Protein AF-0000000075741951 (afdb_homodimer)

Radius of gyration: 24.62 Å; Cα contacts (8 Å, |Δi|>4): 778; chains: 2; bounding box: 52×76×50 Å

Organism: Mycobacterium marinum (strain ATCC BAA-535 / M) (NCBI:txid216594)

pLDDT: mean 93.24, std 12.95, range [33.22, 99.0]

Secondary structure (DSSP, 8-state):
-PPEEEEEE-TT-HHHHHHHHHHHHHHHHH--EEEEEE--HHHHTPPTTSPPGGGSS--HHHHHHHHHHHHHHH-HHHHHHHHHHHHIIIIIS---TTSHHHHHHHHHHTT--THHHHHHHH-THHHHHHHHHHHHHHHTT--SSSEEEETTEEEEEEEESS---HHHHHHHHHHHHHHHT-TTEEEEE-PPPHHHHHHHHHHTHHHHHH--S--EETTEE--HHHHTT-/-PPEEEEEE-TT-HHHHHHHHHHHHHHHHH--EEEEEE--HHHHTPPTTSPPGGGSS--HHHHHHHHHHHHHHH-HHHHHHHHHHHHHHHHTS---TTSHHHHHHHHHHTT--THHHHHHHH-THHHHHHHHHHHHHHHTT--SSSEEEETTEEEEEEEESS---HHHHHHHHHHHHHHHT-TTEEEEE-PPPHHHHHHHHHHTHHHHHH--S--EETTEE--HHHHTT-

Foldseek 3Di:
DAWEKEWEAFLLDLQQLQVLVLVVQVCVVRVHHYQYAYADPCQLLPDPPDDDCLVDLADQRLLLQLLLLVQCVVPSVRSVQSSNQSSCQQQPVLARCSPLVNVQVSCVVVPHHSCSSVVSSVDCVSVVRNVVRNVVCVVLVHRHDRWMDTPNDIDHDPGDFPHDHDPVSVVVVCVVVVVRVVRPDHDDDDDADLVNLLVVLVSRVSNVSNDPDFDADPRHGDPSCVSNVD/DAWEKEWEAFLLDLQQLLVLVLVVQVCVVRVHHYQYAYADPCQLQPDPPDDDCLVDLADQRLLLQLLLLVQCVVPSVRSVQSSNQSSCQQQPVLARCSPLVNVQVSCVVVPHHSCSSVVSSVDCVSVVRNVVRNVVCVVLVHRHDRWMDTPNDIDHDPGDFPHDHDPVSVVVVCVVVVVRVVRPDHDDDDDADLVNLLVVLVSRVSNVSNDPDFDADPRHGPPSCVSNVD

InterPro domains:
  IPR036249 Thioredoxin-like superfamily [SSF52833] (1-171)
  IPR053977 Thioredoxin-like reductase Rv2466c-like [PF22234] (12-190)

Nearest PDB structures (foldseek):
  3fz5-assembly2_D  TM=6.971E-01  e=3.719E-07  Cereibacter sphaeroides 2.4.1
  6ghb-assembly1_B  TM=6.482E-01  e=3.567E-06  Geobacillus kaustophilus HTA426
  6ghb-assembly2_D  TM=6.228E-01  e=3.011E-06  Geobacillus kaustophilus HTA426
  6gho-assembly1_B  TM=6.397E-01  e=4.732E-06  Geobacillus kaustophilus HTA426
  5vyo-assembly4_D  TM=6.928E-01  e=1.465E-05  Burkholderia pseudomallei K96243

Solvent-accessible surface area (backbone atoms only — not comparable to full-atom values): 23968 Å² total; per-residue (Å²): 132,76,56,54,34,38,40,27,32,33,78,74,38,62,42,23,45,30,36,50,56,24,51,52,50,38,27,74,75,70,60,43,45,75,42,82,41,39,34,53,66,66,60,77,65,54,57,88,91,57,81,55,57,85,76,42,96,74,29,57,49,56,46,55,47,19,38,35,50,53,40,32,72,79,35,59,67,48,26,52,52,49,52,50,51,43,30,41,32,22,43,65,69,24,35,48,43,62,37,70,70,45,38,32,50,52,32,47,75,74,73,36,65,50,65,49,53,58,53,21,74,70,36,68,64,32,56,52,54,43,49,52,39,29,44,53,40,47,74,43,50,42,90,67,59,27,26,32,39,37,88,94,30,56,32,38,35,61,36,35,47,84,57,49,57,72,72,53,22,49,42,51,48,47,23,54,54,39,47,50,75,36,86,49,51,38,34,39,33,35,44,59,39,74,68,48,36,38,49,50,25,59,62,42,40,26,34,63,64,28,52,92,68,86,53,64,55,95,86,34,73,54,56,54,48,57,34,45,70,96,133,75,56,54,34,40,38,26,31,33,78,74,37,62,43,22,46,31,37,51,57,23,51,51,50,37,27,74,73,70,58,44,46,76,42,83,40,40,34,54,64,65,61,77,64,53,55,87,93,56,80,56,56,85,76,43,98,74,28,54,50,55,47,56,46,18,36,35,52,52,41,34,73,82,35,59,66,48,26,52,52,48,50,49,52,43,29,43,32,21,42,65,67,23,34,50,44,63,37,69,70,46,39,32,52,52,32,48,75,73,74,36,65,49,64,49,54,59,53,20,73,69,36,67,64,30,56,52,54,42,51,53,39,30,43,53,41,46,74,43,50,40,88,67,59,26,26,32,39,37,88,93,31,57,32,37,34,60,36,37,47,83,55,49,57,71,73,53,21,49,41,51,49,48,24,55,54,41,48,52,74,35,87,50,51,36,34,40,32,35,45,60,41,72,68,49,34,37,50,49,26,60,62,43,41,26,34,62,65,29,51,91,70,86,53,64,54,94,87,34,72,55,57,52,51,58,34,45,70,99

Structure (mmCIF, N/CA/C/O backbone):
data_AF-0000000075741951-model_v1
#
loop_
_entity.id
_entity.type
_entity.pdbx_description
1 polymer 'Uncharacterized protein'
#
loop_
_atom_site.group_PDB
_atom_site.id
_atom_site.type_symbol
_atom_site.label_atom_id
_atom_site.label_alt_id
_atom_site.label_comp_id
_atom_site.label_asym_id
_atom_site.label_entity_id
_atom_site.label_seq_id
_atom_site.pdbx_PDB_ins_code
_atom_site.Cartn_x
_atom_site.Cartn_y
_atom_site.Cartn_z
_atom_site.occupancy
_atom_site.B_iso_or_equiv
_atom_site.auth_seq_id
_atom_site.auth_comp_id
_atom_site.auth_asym_id
_atom_site.auth_atom_id
_atom_site.pdbx_PDB_model_num
ATOM 1 N N . MET A 1 1 ? 26.422 -12.375 0.288 1 60.06 1 MET A N 1
ATOM 2 C CA . MET A 1 1 ? 25.484 -13.5 0.269 1 60.06 1 MET A CA 1
ATOM 3 C C . MET A 1 1 ? 24.344 -13.258 -0.709 1 60.06 1 MET A C 1
ATOM 5 O O . MET A 1 1 ? 23.953 -12.109 -0.927 1 60.06 1 MET A O 1
ATOM 9 N N . ASN A 1 2 ? 23.984 -14.203 -1.579 1 86.12 2 ASN A N 1
ATOM 10 C CA . ASN A 1 2 ? 22.984 -14.07 -2.629 1 86.12 2 ASN A CA 1
ATOM 11 C C . ASN A 1 2 ? 21.578 -13.922 -2.049 1 86.12 2 ASN A C 1
ATOM 13 O O . ASN A 1 2 ? 21.188 -14.68 -1.16 1 86.12 2 ASN A O 1
ATOM 17 N N . THR A 1 3 ? 20.938 -12.812 -2.354 1 95.12 3 THR A N 1
ATOM 18 C CA . THR A 1 3 ? 19.594 -12.539 -1.822 1 95.12 3 THR A CA 1
ATOM 19 C C . THR A 1 3 ? 18.609 -13.625 -2.248 1 95.12 3 THR A C 1
ATOM 21 O O . THR A 1 3 ? 18.609 -14.047 -3.408 1 95.12 3 THR A O 1
ATOM 24 N N . VAL A 1 4 ? 18 -14.227 -1.272 1 98.38 4 VAL A N 1
ATOM 25 C CA . VAL A 1 4 ? 16.953 -15.227 -1.523 1 98.38 4 VAL A CA 1
ATOM 26 C C . VAL A 1 4 ? 15.578 -14.609 -1.303 1 98.38 4 VAL A C 1
ATOM 28 O O . VAL A 1 4 ? 15.352 -13.93 -0.297 1 98.38 4 VAL A O 1
ATOM 31 N N . VAL A 1 5 ? 14.664 -14.852 -2.227 1 98.81 5 VAL A N 1
ATOM 32 C CA . VAL A 1 5 ? 13.289 -14.367 -2.139 1 98.81 5 VAL A CA 1
ATOM 33 C C . VAL A 1 5 ? 12.32 -15.547 -2.217 1 98.81 5 VAL A C 1
ATOM 35 O O . VAL A 1 5 ? 12.359 -16.328 -3.17 1 98.81 5 VAL A O 1
ATOM 38 N N . ASP A 1 6 ? 11.539 -15.727 -1.202 1 98.94 6 ASP A N 1
ATOM 39 C CA . ASP A 1 6 ? 10.359 -16.562 -1.343 1 98.94 6 ASP A CA 1
ATOM 40 C C . ASP A 1 6 ? 9.188 -15.781 -1.931 1 98.94 6 ASP A C 1
ATOM 42 O O . ASP A 1 6 ? 8.695 -14.836 -1.309 1 98.94 6 ASP A O 1
ATOM 46 N N . PHE A 1 7 ? 8.812 -16.141 -3.104 1 98.94 7 PHE A N 1
ATOM 47 C CA . PHE A 1 7 ? 7.773 -15.461 -3.859 1 98.94 7 PHE A CA 1
ATOM 48 C C . PHE A 1 7 ? 6.473 -16.25 -3.838 1 98.94 7 PHE A C 1
ATOM 50 O O . PHE A 1 7 ? 6.355 -17.281 -4.508 1 98.94 7 PHE A O 1
ATOM 57 N N . HIS A 1 8 ? 5.523 -15.805 -3.035 1 99 8 HIS A N 1
ATOM 58 C CA . HIS A 1 8 ? 4.219 -16.453 -3.004 1 99 8 HIS A CA 1
ATOM 59 C C . HIS A 1 8 ? 3.312 -15.922 -4.113 1 99 8 HIS A C 1
ATOM 61 O O . HIS A 1 8 ? 3.191 -14.711 -4.297 1 99 8 HIS A O 1
ATOM 67 N N . PHE A 1 9 ? 2.693 -16.828 -4.867 1 98.88 9 PHE A N 1
ATOM 68 C CA . PHE A 1 9 ? 1.825 -16.469 -5.984 1 98.88 9 PHE A CA 1
ATOM 69 C C . PHE A 1 9 ? 0.625 -17.391 -6.059 1 98.88 9 PHE A C 1
ATOM 71 O O . PHE A 1 9 ? 0.628 -18.469 -5.449 1 98.88 9 PHE A O 1
ATOM 78 N N . ASP A 1 10 ? -0.419 -16.969 -6.645 1 98.5 10 ASP A N 1
ATOM 79 C CA . ASP A 1 10 ? -1.49 -17.75 -7.246 1 98.5 10 ASP A CA 1
ATOM 80 C C . ASP A 1 10 ? -1.439 -17.672 -8.773 1 98.5 10 ASP A C 1
ATOM 82 O O . ASP A 1 10 ? -1.425 -16.578 -9.336 1 98.5 10 ASP A O 1
ATOM 86 N N . PRO A 1 11 ? -1.451 -18.797 -9.445 1 97.69 11 PRO A N 1
ATOM 87 C CA . PRO A 1 11 ? -1.335 -18.734 -10.906 1 97.69 11 PRO A CA 1
ATOM 88 C C . PRO A 1 11 ? -2.457 -17.922 -11.555 1 97.69 11 PRO A C 1
ATOM 90 O O . PRO A 1 11 ? -2.318 -17.484 -12.695 1 97.69 11 PRO A O 1
ATOM 93 N N . MET A 1 12 ? -3.516 -17.703 -10.773 1 95.31 12 MET A N 1
ATOM 94 C CA . MET A 1 12 ? -4.684 -17.031 -11.344 1 95.31 12 MET A CA 1
ATOM 95 C C . MET A 1 12 ? -4.582 -15.523 -11.188 1 95.31 12 MET A C 1
ATOM 97 O O . MET A 1 12 ? -5.379 -14.773 -11.758 1 95.31 12 MET A O 1
ATOM 101 N N . CYS A 1 13 ? -3.67 -15.062 -10.477 1 96.69 13 CYS A N 1
ATOM 102 C CA . CYS A 1 13 ? -3.592 -13.641 -10.18 1 96.69 13 CYS A CA 1
ATOM 103 C C . CYS A 1 13 ? -2.773 -12.906 -11.242 1 96.69 13 CYS A C 1
ATOM 105 O O . CYS A 1 13 ? -1.567 -13.125 -11.359 1 96.69 13 CYS A O 1
ATOM 107 N N . PRO A 1 14 ? -3.373 -12 -11.93 1 96.38 14 PRO A N 1
ATOM 108 C CA . PRO A 1 14 ? -2.646 -11.312 -13 1 96.38 14 PRO A CA 1
ATOM 109 C C . PRO A 1 14 ? -1.543 -10.398 -12.469 1 96.38 14 PRO A C 1
ATOM 111 O O . PRO A 1 14 ? -0.499 -10.25 -13.109 1 96.38 14 PRO A O 1
ATOM 114 N N . PHE A 1 15 ? -1.725 -9.828 -11.336 1 97.44 15 PHE A N 1
ATOM 115 C CA . PHE A 1 15 ? -0.719 -8.922 -10.789 1 97.44 15 PHE A CA 1
ATOM 116 C C . PHE A 1 15 ? 0.508 -9.695 -10.32 1 97.44 15 PHE A C 1
ATOM 118 O O . PHE A 1 15 ? 1.641 -9.25 -10.508 1 97.44 15 PHE A O 1
ATOM 125 N N . ALA A 1 16 ? 0.261 -10.852 -9.695 1 98.62 16 ALA A N 1
ATOM 126 C CA . ALA A 1 16 ? 1.398 -11.688 -9.32 1 98.62 16 ALA A CA 1
ATOM 127 C C . ALA A 1 16 ? 2.201 -12.109 -10.547 1 98.62 16 ALA A C 1
ATOM 129 O O . ALA A 1 16 ? 3.432 -12.18 -10.492 1 98.62 16 ALA A O 1
ATOM 130 N N . TYR A 1 17 ? 1.487 -12.391 -11.641 1 98.69 17 TYR A N 1
ATOM 131 C CA . TYR A 1 17 ? 2.191 -12.758 -12.859 1 98.69 17 TYR A CA 1
ATOM 132 C C . TYR A 1 17 ? 3.066 -11.609 -13.359 1 98.69 17 TYR A C 1
ATOM 134 O O . TYR A 1 17 ? 4.227 -11.82 -13.711 1 98.69 17 TYR A O 1
ATOM 142 N N . GLN A 1 18 ? 2.494 -10.375 -13.344 1 98.56 18 GLN A N 1
ATOM 143 C CA . GLN A 1 18 ? 3.279 -9.211 -13.75 1 98.56 18 GLN A CA 1
ATOM 144 C C . GLN A 1 18 ? 4.531 -9.07 -12.891 1 98.56 18 GLN A C 1
ATOM 146 O O . GLN A 1 18 ? 5.621 -8.82 -13.406 1 98.56 18 GLN A O 1
ATOM 151 N N . THR A 1 19 ? 4.406 -9.219 -11.609 1 98.94 19 THR A N 1
ATOM 152 C CA . THR A 1 19 ? 5.531 -9.117 -10.688 1 98.94 19 THR A CA 1
ATOM 153 C C . THR A 1 19 ? 6.543 -10.227 -10.945 1 98.94 19 THR A C 1
ATOM 155 O O . THR A 1 19 ? 7.75 -10.016 -10.812 1 98.94 19 THR A O 1
ATOM 158 N N . SER A 1 20 ? 6.066 -11.43 -11.289 1 98.94 20 SER A N 1
ATOM 159 C CA . SER A 1 20 ? 6.965 -12.539 -11.578 1 98.94 20 SER A CA 1
ATOM 160 C C . SER A 1 20 ? 7.832 -12.25 -12.797 1 98.94 20 SER A C 1
ATOM 162 O O . SER A 1 20 ? 9 -12.656 -12.852 1 98.94 20 SER A O 1
ATOM 164 N N . VAL A 1 21 ? 7.223 -11.555 -13.797 1 98.88 21 VAL A N 1
ATOM 165 C CA . VAL A 1 21 ? 7.988 -11.156 -14.969 1 98.88 21 VAL A CA 1
ATOM 166 C C . VAL A 1 21 ? 9.109 -10.211 -14.562 1 98.88 21 VAL A C 1
ATOM 168 O O . VAL A 1 21 ? 10.266 -10.391 -14.961 1 98.88 21 VAL A O 1
ATOM 171 N N . TRP A 1 22 ? 8.82 -9.258 -13.719 1 98.94 22 TRP A N 1
ATOM 172 C CA . TRP A 1 22 ? 9.797 -8.289 -13.219 1 98.94 22 TRP A CA 1
ATOM 173 C C . TRP A 1 22 ? 10.922 -9 -12.469 1 98.94 22 TRP A C 1
ATOM 175 O O . TRP A 1 22 ? 12.102 -8.758 -12.742 1 98.94 22 TRP A O 1
ATOM 185 N N . ILE A 1 23 ? 10.578 -9.914 -11.516 1 98.94 23 ILE A N 1
ATOM 186 C CA . ILE A 1 23 ? 11.609 -10.406 -10.609 1 98.94 23 ILE A CA 1
ATOM 187 C C . ILE A 1 23 ? 12.516 -11.391 -11.344 1 98.94 23 ILE A C 1
ATOM 189 O O . ILE A 1 23 ? 13.664 -11.602 -10.953 1 98.94 23 ILE A O 1
ATOM 193 N N . ARG A 1 24 ? 11.992 -12 -12.445 1 98.88 24 ARG A N 1
ATOM 194 C CA . ARG A 1 24 ? 12.844 -12.844 -13.281 1 98.88 24 ARG A CA 1
ATOM 195 C C . ARG A 1 24 ? 13.914 -12.016 -13.977 1 98.88 24 ARG A C 1
ATOM 197 O O . ARG A 1 24 ? 15.039 -12.492 -14.18 1 98.88 24 ARG A O 1
ATOM 204 N N . ASP A 1 25 ? 13.523 -10.781 -14.375 1 98.88 25 ASP A N 1
ATOM 205 C CA . ASP A 1 25 ? 14.531 -9.891 -14.938 1 98.88 25 ASP A CA 1
ATOM 206 C C . ASP A 1 25 ? 15.594 -9.531 -13.898 1 98.88 25 ASP A C 1
ATOM 208 O O . ASP A 1 25 ? 16.797 -9.547 -14.203 1 98.88 25 ASP A O 1
ATOM 212 N N . VAL A 1 26 ? 15.172 -9.289 -12.688 1 98.88 26 VAL A N 1
ATOM 213 C CA . VAL A 1 26 ? 16.094 -8.984 -11.602 1 98.88 26 VAL A CA 1
ATOM 214 C C . VAL A 1 26 ? 17.031 -10.164 -11.375 1 98.88 26 VAL A C 1
ATOM 216 O O . VAL A 1 26 ? 18.25 -9.984 -11.211 1 98.88 26 VAL A O 1
ATOM 219 N N . ARG A 1 27 ? 16.453 -11.383 -11.359 1 98.81 27 ARG A N 1
ATOM 220 C CA . ARG A 1 27 ? 17.266 -12.586 -11.188 1 98.81 27 ARG A CA 1
ATOM 221 C C . ARG A 1 27 ? 18.328 -12.68 -12.281 1 98.81 27 ARG A C 1
ATOM 223 O O . ARG A 1 27 ? 19.484 -13 -12 1 98.81 27 ARG A O 1
ATOM 230 N N . ALA A 1 28 ? 17.953 -12.406 -13.484 1 98.62 28 ALA A N 1
ATOM 231 C CA . ALA A 1 28 ? 18.891 -12.5 -14.617 1 98.62 28 ALA A CA 1
ATOM 232 C C . ALA A 1 28 ? 20.047 -11.516 -14.453 1 98.62 28 ALA A C 1
ATOM 234 O O . ALA A 1 28 ? 21.172 -11.805 -14.852 1 98.62 28 ALA A O 1
ATOM 235 N N . GLN A 1 29 ? 19.797 -10.367 -13.828 1 98.69 29 GLN A N 1
ATOM 236 C CA . GLN A 1 29 ? 20.781 -9.305 -13.734 1 98.69 29 GLN A CA 1
ATOM 237 C C . GLN A 1 29 ? 21.641 -9.453 -12.492 1 98.69 29 GLN A C 1
ATOM 239 O O . GLN A 1 29 ? 22.844 -9.172 -12.523 1 98.69 29 GLN A O 1
ATOM 244 N N . LEU A 1 30 ? 21.031 -9.906 -11.398 1 98.56 30 LEU A N 1
ATOM 245 C CA . LEU A 1 30 ? 21.734 -9.844 -10.125 1 98.56 30 LEU A CA 1
ATOM 246 C C . LEU A 1 30 ? 22.062 -11.242 -9.609 1 98.56 30 LEU A C 1
ATOM 248 O O . LEU A 1 30 ? 22.812 -11.391 -8.648 1 98.56 30 LEU A O 1
ATOM 252 N N . GLY A 1 31 ? 21.438 -12.227 -10.109 1 98.12 31 GLY A N 1
ATOM 253 C CA . GLY A 1 31 ? 21.672 -13.594 -9.688 1 98.12 31 GLY A CA 1
ATOM 254 C C . GLY A 1 31 ? 21.016 -13.938 -8.367 1 98.12 31 GLY A C 1
ATOM 255 O O . GLY A 1 31 ? 21.531 -14.75 -7.602 1 98.12 31 GLY A O 1
ATOM 256 N N . ILE A 1 32 ? 19.844 -13.289 -8.062 1 98.56 32 ILE A N 1
ATOM 257 C CA . ILE A 1 32 ? 19.141 -13.633 -6.828 1 98.56 32 ILE A CA 1
ATOM 258 C C . ILE A 1 32 ? 18.484 -15 -6.973 1 98.56 32 ILE A C 1
ATOM 260 O O . ILE A 1 32 ? 18.312 -15.5 -8.086 1 98.56 32 ILE A O 1
ATOM 264 N N . THR A 1 33 ? 18.203 -15.609 -5.848 1 98.56 33 THR A N 1
ATOM 265 C CA . THR A 1 33 ? 17.469 -16.859 -5.844 1 98.56 33 THR A CA 1
ATOM 266 C C . THR A 1 33 ? 15.984 -16.609 -5.578 1 98.56 33 THR A C 1
ATOM 268 O O . THR A 1 33 ? 15.625 -15.914 -4.633 1 98.56 33 THR A O 1
ATOM 271 N N . ILE A 1 34 ? 15.18 -17.156 -6.426 1 98.81 34 ILE A N 1
ATOM 272 C CA . ILE A 1 34 ? 13.734 -17.062 -6.242 1 98.81 34 ILE A CA 1
ATOM 273 C C . ILE A 1 34 ? 13.172 -18.438 -5.891 1 98.81 34 ILE A C 1
ATOM 275 O O . ILE A 1 34 ? 13.289 -19.375 -6.676 1 98.81 34 ILE A O 1
ATOM 279 N N . ASN A 1 35 ? 12.656 -18.547 -4.727 1 98.81 35 ASN A N 1
ATOM 280 C CA . ASN A 1 35 ? 11.836 -19.688 -4.363 1 98.81 35 ASN A CA 1
ATOM 281 C C . ASN A 1 35 ? 10.352 -19.422 -4.586 1 98.81 35 ASN A C 1
ATOM 283 O O . ASN A 1 35 ? 9.742 -18.625 -3.855 1 98.81 35 ASN A O 1
ATOM 287 N N . TRP A 1 36 ? 9.836 -20.109 -5.586 1 98.94 36 TRP A N 1
ATOM 288 C CA . TRP A 1 36 ? 8.406 -19.953 -5.848 1 98.94 36 TRP A CA 1
ATOM 289 C C . TRP A 1 36 ? 7.582 -20.672 -4.793 1 98.94 36 TRP A C 1
ATOM 291 O O . TRP A 1 36 ? 7.816 -21.859 -4.516 1 98.94 36 TRP A O 1
ATOM 301 N N . ARG A 1 37 ? 6.664 -19.969 -4.176 1 98.94 37 ARG A N 1
ATOM 302 C CA . ARG A 1 37 ? 5.77 -20.469 -3.137 1 98.94 37 ARG A CA 1
ATOM 303 C C . ARG A 1 37 ? 4.312 -20.203 -3.496 1 98.94 37 ARG A C 1
ATOM 305 O O . ARG A 1 37 ? 4.023 -19.422 -4.395 1 98.94 37 ARG A O 1
ATOM 312 N N . PHE A 1 38 ? 3.453 -20.906 -2.785 1 98.94 38 PHE A N 1
ATOM 313 C CA . PHE A 1 38 ? 2.059 -20.875 -3.209 1 98.94 38 PHE A CA 1
ATOM 314 C C . PHE A 1 38 ? 1.217 -20.047 -2.236 1 98.94 38 PHE A C 1
ATOM 316 O O . PHE A 1 38 ? 1.561 -19.938 -1.058 1 98.94 38 PHE A O 1
ATOM 323 N N . PHE A 1 39 ? 0.123 -19.5 -2.705 1 98.88 39 PHE A N 1
ATOM 324 C CA . PHE A 1 39 ? -0.978 -18.875 -1.974 1 98.88 39 PHE A CA 1
ATOM 325 C C . PHE A 1 39 ? -2.273 -18.969 -2.771 1 98.88 39 PHE A C 1
ATOM 327 O O . PHE A 1 39 ? -2.283 -18.703 -3.977 1 98.88 39 PHE A O 1
ATOM 334 N N . SER A 1 40 ? -3.277 -19.297 -2.111 1 98.06 40 SER A N 1
ATOM 335 C CA . SER A 1 40 ? -4.527 -19.531 -2.828 1 98.06 40 SER A CA 1
ATOM 336 C C . SER A 1 40 ? -5.508 -18.375 -2.617 1 98.06 40 SER A C 1
ATOM 338 O O . SER A 1 40 ? -6.031 -18.188 -1.517 1 98.06 40 SER A O 1
ATOM 340 N N . LEU A 1 41 ? -5.84 -17.703 -3.709 1 95.69 41 LEU A N 1
ATOM 341 C CA . LEU A 1 41 ? -6.859 -16.656 -3.666 1 95.69 41 LEU A CA 1
ATOM 342 C C . LEU A 1 41 ? -8.242 -17.266 -3.449 1 95.69 41 LEU A C 1
ATOM 344 O O . LEU A 1 41 ? -9.094 -16.656 -2.797 1 95.69 41 LEU A O 1
ATOM 348 N N . GLU A 1 42 ? -8.422 -18.422 -3.998 1 93 42 GLU A N 1
ATOM 349 C CA . GLU A 1 42 ? -9.695 -19.109 -3.791 1 93 42 GLU A CA 1
ATOM 350 C C . GLU A 1 42 ? -9.938 -19.375 -2.309 1 93 42 GLU A C 1
ATOM 352 O O . GLU A 1 42 ? -11.047 -19.156 -1.81 1 93 42 GLU A O 1
ATOM 357 N N . GLU A 1 43 ? -8.938 -19.891 -1.674 1 95.31 43 GLU A N 1
ATOM 358 C CA . GLU A 1 43 ? -9.094 -20.25 -0.27 1 95.31 43 GLU A CA 1
ATOM 359 C C . GLU A 1 43 ? -9.242 -19.016 0.614 1 95.31 43 GLU A C 1
ATOM 361 O O . GLU A 1 43 ? -10.094 -18.984 1.506 1 95.31 43 GLU A O 1
ATOM 366 N N . ILE A 1 44 ? -8.438 -17.953 0.372 1 95.25 44 ILE A N 1
ATOM 367 C CA . ILE A 1 44 ? -8.438 -16.781 1.254 1 95.25 44 ILE A CA 1
ATOM 368 C C . ILE A 1 44 ? -9.781 -16.062 1.141 1 95.25 44 ILE A C 1
ATOM 370 O O . ILE A 1 44 ? -10.227 -15.414 2.092 1 95.25 44 ILE A O 1
ATOM 374 N N . ASN A 1 45 ? -10.422 -16.219 -0.03 1 91.19 45 ASN A N 1
ATOM 375 C CA . ASN A 1 45 ? -11.68 -15.523 -0.281 1 91.19 45 ASN A CA 1
ATOM 376 C C . ASN A 1 45 ? -12.875 -16.453 -0.134 1 91.19 45 ASN A C 1
ATOM 378 O O . ASN A 1 45 ? -13.992 -16.109 -0.535 1 91.19 45 ASN A O 1
ATOM 382 N N . ARG A 1 46 ? -12.672 -17.578 0.381 1 90.69 46 ARG A N 1
ATOM 383 C CA . ARG A 1 46 ? -13.719 -18.594 0.469 1 90.69 46 ARG A CA 1
ATOM 384 C C . ARG A 1 46 ? -14.844 -18.141 1.398 1 90.69 46 ARG A C 1
ATOM 386 O O . ARG A 1 46 ? -14.586 -17.719 2.527 1 90.69 46 ARG A O 1
ATOM 393 N N . ALA A 1 47 ? -16.016 -18.219 0.894 1 88.69 47 ALA A N 1
ATOM 394 C CA . ALA A 1 47 ? -17.172 -17.891 1.723 1 88.69 47 ALA A CA 1
ATOM 395 C C . ALA A 1 47 ? -17.469 -19.016 2.717 1 88.69 47 ALA A C 1
ATOM 397 O O . ALA A 1 47 ? -17.156 -20.172 2.453 1 88.69 47 ALA A O 1
ATOM 398 N N . GLU A 1 48 ? -18.109 -18.656 3.77 1 89.81 48 GLU A N 1
ATOM 399 C CA . GLU A 1 48 ? -18.516 -19.656 4.762 1 89.81 48 GLU A CA 1
ATOM 400 C C . GLU A 1 48 ? -19.469 -20.672 4.16 1 89.81 48 GLU A C 1
ATOM 402 O O . GLU A 1 48 ? -20.375 -20.328 3.416 1 89.81 48 GLU A O 1
ATOM 407 N N . GLY A 1 49 ? -19.219 -21.891 4.469 1 92.69 49 GLY A N 1
ATOM 408 C CA . GLY A 1 49 ? -20.109 -22.953 4.02 1 92.69 49 GLY A CA 1
ATOM 409 C C . GLY A 1 49 ? -19.719 -23.516 2.672 1 92.69 49 GLY A C 1
ATOM 410 O O . GLY A 1 49 ? -20.219 -24.578 2.271 1 92.69 49 GLY A O 1
ATOM 411 N N . LYS A 1 50 ? -18.812 -22.859 1.947 1 92.88 50 LYS A N 1
ATOM 412 C CA . LYS A 1 50 ? -18.375 -23.359 0.646 1 92.88 50 LYS A CA 1
ATOM 413 C C . LYS A 1 50 ? -17.234 -24.359 0.795 1 92.88 50 LYS A C 1
ATOM 415 O O . LYS A 1 50 ? -16.5 -24.312 1.789 1 92.88 50 LYS A O 1
ATOM 420 N N . LYS A 1 51 ? -17.047 -25.172 -0.151 1 95.12 51 LYS A N 1
ATOM 421 C CA . LYS A 1 51 ? -15.984 -26.172 -0.15 1 95.12 51 LYS A CA 1
ATOM 422 C C . LYS A 1 51 ? -14.617 -25.516 -0.281 1 95.12 51 LYS A C 1
ATOM 424 O O . LYS A 1 51 ? -14.461 -24.531 -1.011 1 95.12 51 LYS A O 1
ATOM 429 N N . HIS A 1 52 ? -13.711 -26.109 0.427 1 97.12 52 HIS A N 1
ATOM 430 C CA . HIS A 1 52 ? -12.32 -25.734 0.208 1 97.12 52 HIS A CA 1
ATOM 431 C C . HIS A 1 52 ? -11.828 -26.219 -1.154 1 97.12 52 HIS A C 1
ATOM 433 O O . HIS A 1 52 ? -12.359 -27.172 -1.707 1 97.12 52 HIS A O 1
ATOM 439 N N . PRO A 1 53 ? -10.805 -25.578 -1.684 1 96.5 53 PRO A N 1
ATOM 440 C CA . PRO A 1 53 ? -10.336 -26 -3.004 1 96.5 53 PRO A CA 1
ATOM 441 C C . PRO A 1 53 ? -9.797 -27.438 -3.006 1 96.5 53 PRO A C 1
ATOM 443 O O . PRO A 1 53 ? -9.898 -28.125 -4.016 1 96.5 53 PRO A O 1
ATOM 446 N N . TRP A 1 54 ? -9.297 -27.922 -1.896 1 96.94 54 TRP A N 1
ATOM 447 C CA . TRP A 1 54 ? -8.711 -29.266 -1.841 1 96.94 54 TRP A CA 1
ATOM 448 C C . TRP A 1 54 ? -9.805 -30.328 -1.728 1 96.94 54 TRP A C 1
ATOM 450 O O . TRP A 1 54 ? -9.516 -31.516 -1.78 1 96.94 54 TRP A O 1
ATOM 460 N N . GLU A 1 55 ? -10.977 -29.891 -1.587 1 96.44 55 GLU A N 1
ATOM 461 C CA . GLU A 1 55 ? -12.086 -30.828 -1.484 1 96.44 55 GLU A CA 1
ATOM 462 C C . GLU A 1 55 ? -12.703 -31.125 -2.854 1 96.44 55 GLU A C 1
ATOM 464 O O . GLU A 1 55 ? -13.617 -31.938 -2.975 1 96.44 55 GLU A O 1
ATOM 469 N N . ARG A 1 56 ? -12.203 -30.5 -3.873 1 94.75 56 ARG A N 1
ATOM 470 C CA . ARG A 1 56 ? -12.695 -30.656 -5.234 1 94.75 56 ARG A CA 1
ATOM 471 C C . ARG A 1 56 ? -11.758 -31.516 -6.066 1 94.75 56 ARG A C 1
ATOM 473 O O . ARG A 1 56 ? -10.547 -31.531 -5.828 1 94.75 56 ARG A O 1
ATOM 480 N N . ASP A 1 57 ? -12.367 -32.219 -7.051 1 93.81 57 ASP A N 1
ATOM 481 C CA . ASP A 1 57 ? -11.555 -33.031 -7.938 1 93.81 57 ASP A CA 1
ATOM 482 C C . ASP A 1 57 ? -10.586 -32.188 -8.75 1 93.81 57 ASP A C 1
ATOM 484 O O . ASP A 1 57 ? -9.453 -32.594 -9.016 1 93.81 57 ASP A O 1
ATOM 488 N N . TRP A 1 58 ? -11.102 -31.047 -9.172 1 95.06 58 TRP A N 1
ATOM 489 C CA . TRP A 1 58 ? -10.312 -30.078 -9.906 1 95.06 58 TRP A CA 1
ATOM 490 C C . TRP A 1 58 ? -10.672 -28.656 -9.484 1 95.06 58 TRP A C 1
ATOM 492 O O . TRP A 1 58 ? -11.852 -28.297 -9.445 1 95.06 58 TRP A O 1
ATOM 502 N N . SER A 1 59 ? -9.719 -27.953 -9.047 1 93.75 59 SER A N 1
ATOM 503 C CA . SER A 1 59 ? -9.82 -26.531 -8.711 1 93.75 59 SER A CA 1
ATOM 504 C C . SER A 1 59 ? -8.867 -25.688 -9.562 1 93.75 59 SER A C 1
ATOM 506 O O . SER A 1 59 ? -7.68 -26.016 -9.664 1 93.75 59 SER A O 1
ATOM 508 N N . TYR A 1 60 ? -9.297 -24.625 -10.156 1 92.69 60 TYR A N 1
ATOM 509 C CA . TYR A 1 60 ? -8.57 -23.875 -11.172 1 92.69 60 TYR A CA 1
ATOM 510 C C . TYR A 1 60 ? -7.168 -23.516 -10.695 1 92.69 60 TYR A C 1
ATOM 512 O O . TYR A 1 60 ? -6.18 -24.031 -11.227 1 92.69 60 TYR A O 1
ATOM 520 N N . GLY A 1 61 ? -7.07 -22.797 -9.688 1 96.56 61 GLY A N 1
ATOM 521 C CA . GLY A 1 61 ? -5.766 -22.391 -9.18 1 96.56 61 GLY A CA 1
ATOM 522 C C . GLY A 1 61 ? -5.086 -23.469 -8.352 1 96.56 61 GLY A C 1
ATOM 523 O O . GLY A 1 61 ? -3.9 -23.75 -8.539 1 96.56 61 GLY A O 1
ATOM 524 N N . TRP A 1 62 ? -5.836 -24.156 -7.523 1 98.31 62 TRP A N 1
ATOM 525 C CA . TRP A 1 62 ? -5.293 -25.125 -6.57 1 98.31 62 TRP A CA 1
ATOM 526 C C . TRP A 1 62 ? -4.66 -26.312 -7.289 1 98.31 62 TRP A C 1
ATOM 528 O O . TRP A 1 62 ? -3.553 -26.734 -6.953 1 98.31 62 TRP A O 1
ATOM 538 N N . SER A 1 63 ? -5.34 -26.828 -8.305 1 98.56 63 SER A N 1
ATOM 539 C CA . SER A 1 63 ? -4.828 -27.984 -9.023 1 98.56 63 SER A CA 1
ATOM 540 C C . SER A 1 63 ? -3.555 -27.641 -9.789 1 98.56 63 SER A C 1
ATOM 542 O O . SER A 1 63 ? -2.631 -28.453 -9.859 1 98.56 63 SER A O 1
ATOM 544 N N . LEU A 1 64 ? -3.529 -26.422 -10.383 1 98.81 64 LEU A N 1
ATOM 545 C CA . LEU A 1 64 ? -2.305 -25.969 -11.039 1 98.81 64 LEU A CA 1
ATOM 546 C C . LEU A 1 64 ? -1.153 -25.891 -10.039 1 98.81 64 LEU A C 1
ATOM 548 O O . LEU A 1 64 ? -0.014 -26.219 -10.367 1 98.81 64 LEU A O 1
ATOM 552 N N . MET A 1 65 ? -1.468 -25.484 -8.789 1 98.94 65 MET A N 1
ATOM 553 C CA . MET A 1 65 ? -0.448 -25.406 -7.746 1 98.94 65 MET A CA 1
ATOM 554 C C . MET A 1 65 ? 0.009 -26.797 -7.32 1 98.94 65 MET A C 1
ATOM 556 O O . MET A 1 65 ? 1.188 -27 -7.027 1 98.94 65 MET A O 1
ATOM 560 N N . ARG A 1 66 ? -0.922 -27.734 -7.316 1 98.94 66 ARG A N 1
ATOM 561 C CA . ARG A 1 66 ? -0.541 -29.109 -6.977 1 98.94 66 ARG A CA 1
ATOM 562 C C . ARG A 1 66 ? 0.447 -29.672 -7.996 1 98.94 66 ARG A C 1
ATOM 564 O O . ARG A 1 66 ? 1.398 -30.359 -7.625 1 98.94 66 ARG A O 1
ATOM 571 N N . ILE A 1 67 ? 0.229 -29.359 -9.25 1 98.94 67 ILE A N 1
ATOM 572 C CA . ILE A 1 67 ? 1.172 -29.75 -10.289 1 98.94 67 ILE A CA 1
ATOM 573 C C . ILE A 1 67 ? 2.535 -29.109 -10.023 1 98.94 67 ILE A C 1
ATOM 575 O O . ILE A 1 67 ? 3.562 -29.797 -10.062 1 98.94 67 ILE A O 1
ATOM 579 N N . GLY A 1 68 ? 2.557 -27.844 -9.703 1 98.88 68 GLY A N 1
ATOM 580 C CA . GLY A 1 68 ? 3.785 -27.141 -9.375 1 98.88 68 GLY A CA 1
ATOM 581 C C . GLY A 1 68 ? 4.504 -27.734 -8.172 1 98.88 68 GLY A C 1
ATOM 582 O O . GLY A 1 68 ? 5.734 -27.828 -8.172 1 98.88 68 GLY A O 1
ATOM 583 N N . ALA A 1 69 ? 3.725 -28.078 -7.148 1 98.88 69 ALA A N 1
ATOM 584 C CA . ALA A 1 69 ? 4.293 -28.672 -5.941 1 98.88 69 ALA A CA 1
ATOM 585 C C . ALA A 1 69 ? 5.062 -29.953 -6.266 1 98.88 69 ALA A C 1
ATOM 587 O O . ALA A 1 69 ? 6.164 -30.172 -5.758 1 98.88 69 ALA A O 1
ATOM 588 N N . LEU A 1 70 ? 4.461 -30.75 -7.129 1 98.81 70 LEU A N 1
ATOM 589 C CA . LEU A 1 70 ? 5.141 -31.984 -7.508 1 98.81 70 LEU A CA 1
ATOM 590 C C . LEU A 1 70 ? 6.395 -31.688 -8.328 1 98.81 70 LEU A C 1
ATOM 592 O O . LEU A 1 70 ? 7.449 -32.281 -8.086 1 98.81 70 LEU A O 1
ATOM 596 N N . LEU A 1 71 ? 6.332 -30.766 -9.25 1 98.75 71 LEU A N 1
ATOM 597 C CA . LEU A 1 71 ? 7.434 -30.438 -10.148 1 98.75 71 LEU A CA 1
ATOM 598 C C . LEU A 1 71 ? 8.648 -29.938 -9.367 1 98.75 71 LEU A C 1
ATOM 600 O O . LEU A 1 71 ? 9.781 -30.344 -9.648 1 98.75 71 LEU A O 1
ATOM 604 N N . ARG A 1 72 ? 8.453 -29.125 -8.352 1 98.44 72 ARG A N 1
ATOM 605 C CA . ARG A 1 72 ? 9.578 -28.469 -7.691 1 98.44 72 ARG A CA 1
ATOM 606 C C . ARG A 1 72 ? 10.336 -29.453 -6.801 1 98.44 72 ARG A C 1
ATOM 608 O O . ARG A 1 72 ? 11.438 -29.156 -6.34 1 98.44 72 ARG A O 1
ATOM 615 N N . ARG A 1 73 ? 9.672 -30.641 -6.469 1 97.88 73 ARG A N 1
ATOM 616 C CA . ARG A 1 73 ? 10.352 -31.641 -5.66 1 97.88 73 ARG A CA 1
ATOM 617 C C . ARG A 1 73 ? 11.617 -32.125 -6.344 1 97.88 73 ARG A C 1
ATOM 619 O O . ARG A 1 73 ? 12.586 -32.5 -5.68 1 97.88 73 ARG A O 1
ATOM 626 N N . SER A 1 74 ? 11.555 -32.156 -7.633 1 96.44 74 SER A N 1
ATOM 627 C CA . SER A 1 74 ? 12.734 -32.531 -8.391 1 96.44 74 SER A CA 1
ATOM 628 C C . SER A 1 74 ? 13.672 -31.359 -8.625 1 96.44 74 SER A C 1
ATOM 630 O O . SER A 1 74 ? 14.891 -31.5 -8.5 1 96.44 74 SER A O 1
ATOM 632 N N . ASP A 1 75 ? 13.109 -30.25 -8.984 1 97.62 75 ASP A N 1
ATOM 633 C CA . ASP A 1 75 ? 13.883 -29.062 -9.328 1 97.62 75 ASP A CA 1
ATOM 634 C C . ASP A 1 75 ? 13.016 -27.812 -9.312 1 97.62 75 ASP A C 1
ATOM 636 O O . ASP A 1 75 ? 12.031 -27.719 -10.047 1 97.62 75 ASP A O 1
ATOM 640 N N . MET A 1 76 ? 13.445 -26.797 -8.57 1 98.44 76 MET A N 1
ATOM 641 C CA . MET A 1 76 ? 12.711 -25.531 -8.492 1 98.44 76 MET A CA 1
ATOM 642 C C . MET A 1 76 ? 12.555 -24.906 -9.875 1 98.44 76 MET A C 1
ATOM 644 O O . MET A 1 76 ? 11.57 -24.219 -10.148 1 98.44 76 MET A O 1
ATOM 648 N N . SER A 1 77 ? 13.484 -25.156 -10.773 1 98.38 77 SER A N 1
ATOM 649 C CA . SER A 1 77 ? 13.445 -24.578 -12.109 1 98.38 77 SER A CA 1
ATOM 650 C C . SER A 1 77 ? 12.25 -25.094 -12.898 1 98.38 77 SER A C 1
ATOM 652 O O . SER A 1 77 ? 11.75 -24.422 -13.805 1 98.38 77 SER A O 1
ATOM 654 N N . LEU A 1 78 ? 11.734 -26.281 -12.531 1 98.69 78 LEU A N 1
ATOM 655 C CA . LEU A 1 78 ? 10.562 -26.828 -13.203 1 98.69 78 LEU A CA 1
ATOM 656 C C . LEU A 1 78 ? 9.305 -26.062 -12.789 1 98.69 78 LEU A C 1
ATOM 658 O O . LEU A 1 78 ? 8.43 -25.812 -13.625 1 98.69 78 LEU A O 1
ATOM 662 N N . LEU A 1 79 ? 9.227 -25.703 -11.508 1 98.88 79 LEU A N 1
ATOM 663 C CA . LEU A 1 79 ? 8.109 -24.875 -11.102 1 98.88 79 LEU A CA 1
ATOM 664 C C . LEU A 1 79 ? 8.203 -23.484 -11.727 1 98.88 79 LEU A C 1
ATOM 666 O O . LEU A 1 79 ? 7.188 -22.891 -12.094 1 98.88 79 LEU A O 1
ATOM 670 N N . ASP A 1 80 ? 9.422 -23 -11.812 1 98.88 80 ASP A N 1
ATOM 671 C CA . ASP A 1 80 ? 9.641 -21.719 -12.484 1 98.88 80 ASP A CA 1
ATOM 672 C C . ASP A 1 80 ? 9.102 -21.75 -13.914 1 98.88 80 ASP A C 1
ATOM 674 O O . ASP A 1 80 ? 8.32 -20.875 -14.305 1 98.88 80 ASP A O 1
ATOM 678 N N . GLN A 1 81 ? 9.453 -22.766 -14.672 1 98.88 81 GLN A N 1
ATOM 679 C CA . GLN A 1 81 ? 9.008 -22.938 -16.047 1 98.88 81 GLN A CA 1
ATOM 680 C C . GLN A 1 81 ? 7.504 -23.156 -16.125 1 98.88 81 GLN A C 1
ATOM 682 O O . GLN A 1 81 ? 6.836 -22.641 -17.031 1 98.88 81 GLN A O 1
ATOM 687 N N . TRP A 1 82 ? 7.02 -23.938 -15.18 1 98.88 82 TRP A N 1
ATOM 688 C CA . TRP A 1 82 ? 5.59 -24.219 -15.125 1 98.88 82 TRP A CA 1
ATOM 689 C C . TRP A 1 82 ? 4.789 -22.938 -14.891 1 98.88 82 TRP A C 1
ATOM 691 O O . TRP A 1 82 ? 3.842 -22.656 -15.625 1 98.88 82 TRP A O 1
ATOM 701 N N . TYR A 1 83 ? 5.207 -22.125 -13.906 1 98.94 83 TYR A N 1
ATOM 702 C CA . TYR A 1 83 ? 4.523 -20.875 -13.609 1 98.94 83 TYR A CA 1
ATOM 703 C C . TYR A 1 83 ? 4.582 -19.922 -14.797 1 98.94 83 TYR A C 1
ATOM 705 O O . TYR A 1 83 ? 3.594 -19.266 -15.125 1 98.94 83 TYR A O 1
ATOM 713 N N . GLU A 1 84 ? 5.723 -19.875 -15.414 1 98.81 84 GLU A N 1
ATOM 714 C CA . GLU A 1 84 ? 5.855 -19.031 -16.609 1 98.81 84 GLU A CA 1
ATOM 715 C C . GLU A 1 84 ? 4.887 -19.469 -17.703 1 98.81 84 GLU A C 1
ATOM 717 O O . GLU A 1 84 ? 4.238 -18.625 -18.328 1 98.81 84 GLU A O 1
ATOM 722 N N . ALA A 1 85 ? 4.766 -20.75 -17.938 1 98.81 85 ALA A N 1
ATOM 723 C CA . ALA A 1 85 ? 3.936 -21.297 -19 1 98.81 85 ALA A CA 1
ATOM 724 C C . ALA A 1 85 ? 2.455 -21.031 -18.734 1 98.81 85 ALA A C 1
ATOM 726 O O . ALA A 1 85 ? 1.733 -20.547 -19.609 1 98.81 85 ALA A O 1
ATOM 727 N N . ILE A 1 86 ? 2.01 -21.344 -17.5 1 98.69 86 ILE A N 1
ATOM 728 C CA . ILE A 1 86 ? 0.588 -21.188 -17.219 1 98.69 86 ILE A CA 1
ATOM 729 C C . ILE A 1 86 ? 0.238 -19.703 -17.109 1 98.69 86 ILE A C 1
ATOM 731 O O . ILE A 1 86 ? -0.846 -19.281 -17.516 1 98.69 86 ILE A O 1
ATOM 735 N N . GLY A 1 87 ? 1.166 -18.906 -16.594 1 98.62 87 GLY A N 1
ATOM 736 C CA . GLY A 1 87 ? 0.935 -17.469 -16.547 1 98.62 87 GLY A CA 1
ATOM 737 C C . GLY A 1 87 ? 0.838 -16.828 -17.922 1 98.62 87 GLY A C 1
ATOM 738 O O . GLY A 1 87 ? -0.048 -16.016 -18.172 1 98.62 87 GLY A O 1
ATOM 739 N N . HIS A 1 88 ? 1.787 -17.266 -18.766 1 98.62 88 HIS A N 1
ATOM 740 C CA . HIS A 1 88 ? 1.762 -16.75 -20.125 1 98.62 88 HIS A CA 1
ATOM 741 C C . HIS A 1 88 ? 0.46 -17.125 -20.828 1 98.62 88 HIS A C 1
ATOM 743 O O . HIS A 1 88 ? -0.133 -16.297 -21.516 1 98.62 88 HIS A O 1
ATOM 749 N N . GLU A 1 89 ? 0.006 -18.328 -20.688 1 98.56 89 GLU A N 1
ATOM 750 C CA . GLU A 1 89 ? -1.233 -18.812 -21.297 1 98.56 89 GLU A CA 1
ATOM 751 C C . GLU A 1 89 ? -2.426 -17.969 -20.844 1 98.56 89 GLU A C 1
ATOM 753 O O . GLU A 1 89 ? -3.201 -17.484 -21.688 1 98.56 89 GLU A O 1
ATOM 758 N N . LEU A 1 90 ? -2.521 -17.688 -19.562 1 97.81 90 LEU A N 1
ATOM 759 C CA . LEU A 1 90 ? -3.695 -17.016 -19.016 1 97.81 90 LEU A CA 1
ATOM 760 C C . LEU A 1 90 ? -3.578 -15.5 -19.188 1 97.81 90 LEU A C 1
ATOM 762 O O . LEU A 1 90 ? -4.5 -14.852 -19.688 1 97.81 90 LEU A O 1
ATOM 766 N N . HIS A 1 91 ? -2.455 -14.953 -18.875 1 97.5 91 HIS A N 1
ATOM 767 C CA . HIS A 1 91 ? -2.359 -13.516 -18.672 1 97.5 91 HIS A CA 1
ATOM 768 C C . HIS A 1 91 ? -1.854 -12.805 -19.922 1 97.5 91 HIS A C 1
ATOM 770 O O . HIS A 1 91 ? -1.956 -11.578 -20.031 1 97.5 91 HIS A O 1
ATOM 776 N N . VAL A 1 92 ? -1.316 -13.57 -20.859 1 97.88 92 VAL A N 1
ATOM 777 C CA . VAL A 1 92 ? -0.81 -12.945 -22.062 1 97.88 92 VAL A CA 1
ATOM 778 C C . VAL A 1 92 ? -1.653 -13.383 -23.266 1 97.88 92 VAL A C 1
ATOM 780 O O . VAL A 1 92 ? -2.066 -12.547 -24.078 1 97.88 92 VAL A O 1
ATOM 783 N N . LEU A 1 93 ? -2.059 -14.625 -23.297 1 97.62 93 LEU A N 1
ATOM 784 C CA . LEU A 1 93 ? -2.732 -15.156 -24.484 1 97.62 93 LEU A CA 1
ATOM 785 C C . LEU A 1 93 ? -4.238 -15.227 -24.266 1 97.62 93 LEU A C 1
ATOM 787 O O . LEU A 1 93 ? -5.004 -15.383 -25.219 1 97.62 93 LEU A O 1
ATOM 791 N N . GLY A 1 94 ? -4.66 -15.141 -23.047 1 96.56 94 GLY A N 1
ATOM 792 C CA . GLY A 1 94 ? -6.078 -15.258 -22.734 1 96.56 94 GLY A CA 1
ATOM 793 C C . GLY A 1 94 ? -6.598 -16.688 -22.828 1 96.56 94 GLY A C 1
ATOM 794 O O . GLY A 1 94 ? -7.781 -16.891 -23.094 1 96.56 94 GLY A O 1
ATOM 795 N N . GLY A 1 95 ? -5.68 -17.594 -22.734 1 97.06 95 GLY A N 1
ATOM 796 C CA . GLY A 1 95 ? -6.059 -19 -22.734 1 97.06 95 GLY A CA 1
ATOM 797 C C . GLY A 1 95 ? -6.52 -19.5 -21.391 1 97.06 95 GLY A C 1
ATOM 798 O O . GLY A 1 95 ? -6.762 -18.703 -20.469 1 97.06 95 GLY A O 1
ATOM 799 N N . LYS A 1 96 ? -6.676 -20.875 -21.312 1 96.88 96 LYS A N 1
ATOM 800 C CA . LYS A 1 96 ? -7.289 -21.438 -20.125 1 96.88 96 LYS A CA 1
ATOM 801 C C . LYS A 1 96 ? -6.43 -22.562 -19.547 1 96.88 96 LYS A C 1
ATOM 803 O O . LYS A 1 96 ? -6.816 -23.734 -19.578 1 96.88 96 LYS A O 1
ATOM 808 N N . PRO A 1 97 ? -5.375 -22.125 -18.875 1 97.62 97 PRO A N 1
ATOM 809 C CA . PRO A 1 97 ? -4.52 -23.156 -18.281 1 97.62 97 PRO A CA 1
ATOM 810 C C . PRO A 1 97 ? -5.234 -23.984 -17.219 1 97.62 97 PRO A C 1
ATOM 812 O O . PRO A 1 97 ? -4.781 -25.078 -16.875 1 97.62 97 PRO A O 1
ATOM 815 N N . HIS A 1 98 ? -6.363 -23.469 -16.703 1 95.69 98 HIS A N 1
ATOM 816 C CA . HIS A 1 98 ? -7.145 -24.172 -15.688 1 95.69 98 HIS A CA 1
ATOM 817 C C . HIS A 1 98 ? -8.039 -25.234 -16.312 1 95.69 98 HIS A C 1
ATOM 819 O O . HIS A 1 98 ? -8.805 -25.891 -15.609 1 95.69 98 HIS A O 1
ATOM 825 N N . ASP A 1 99 ? -7.988 -25.375 -17.594 1 96.5 99 ASP A N 1
ATOM 826 C CA . ASP A 1 99 ? -8.492 -26.578 -18.25 1 96.5 99 ASP A CA 1
ATOM 827 C C . ASP A 1 99 ? -7.477 -27.703 -18.203 1 96.5 99 ASP A C 1
ATOM 829 O O . ASP A 1 99 ? -6.336 -27.547 -18.641 1 96.5 99 ASP A O 1
ATOM 833 N N . PRO A 1 100 ? -7.914 -28.875 -17.719 1 97.5 100 PRO A N 1
ATOM 834 C CA . PRO A 1 100 ? -6.949 -29.969 -17.562 1 97.5 100 PRO A CA 1
ATOM 835 C C . PRO A 1 100 ? -6.246 -30.328 -18.859 1 97.5 100 PRO A C 1
ATOM 837 O O . PRO A 1 100 ? -5.062 -30.688 -18.844 1 97.5 100 PRO A O 1
ATOM 840 N N . ALA A 1 101 ? -6.957 -30.266 -19.938 1 97.94 101 ALA A N 1
ATOM 841 C CA . ALA A 1 101 ? -6.352 -30.594 -21.234 1 97.94 101 ALA A CA 1
ATOM 842 C C . ALA A 1 101 ? -5.281 -29.562 -21.609 1 97.94 101 ALA A C 1
ATOM 844 O O . ALA A 1 101 ? -4.242 -29.922 -22.156 1 97.94 101 ALA A O 1
ATOM 845 N N . VAL A 1 102 ? -5.543 -28.297 -21.297 1 98.31 102 VAL A N 1
ATOM 846 C CA . VAL A 1 102 ? -4.578 -27.234 -21.578 1 98.31 102 VAL A CA 1
ATOM 847 C C . VAL A 1 102 ? -3.373 -27.391 -20.656 1 98.31 102 VAL A C 1
ATOM 849 O O . VAL A 1 102 ? -2.23 -27.203 -21.078 1 98.31 102 VAL A O 1
ATOM 852 N N . ALA A 1 103 ? -3.631 -27.75 -19.391 1 98.62 103 ALA A N 1
ATOM 853 C CA . ALA A 1 103 ? -2.541 -27.969 -18.453 1 98.62 103 ALA A CA 1
ATOM 854 C C . ALA A 1 103 ? -1.603 -29.062 -18.938 1 98.62 103 ALA A C 1
ATOM 856 O O . ALA A 1 103 ? -0.379 -28.906 -18.891 1 98.62 103 ALA A O 1
ATOM 857 N N . ARG A 1 104 ? -2.201 -30.141 -19.469 1 98.69 104 ARG A N 1
ATOM 858 C CA . ARG A 1 104 ? -1.401 -31.234 -19.984 1 98.69 104 ARG A CA 1
ATOM 859 C C . ARG A 1 104 ? -0.567 -30.812 -21.188 1 98.69 104 ARG A C 1
ATOM 861 O O . ARG A 1 104 ? 0.606 -31.172 -21.297 1 98.69 104 ARG A O 1
ATOM 868 N N . ARG A 1 105 ? -1.185 -30.047 -22.047 1 98.62 105 ARG A N 1
ATOM 869 C CA . ARG A 1 105 ? -0.46 -29.531 -23.203 1 98.62 105 ARG A CA 1
ATOM 870 C C . ARG A 1 105 ? 0.704 -28.641 -22.781 1 98.62 105 ARG A C 1
ATOM 872 O O . ARG A 1 105 ? 1.812 -28.766 -23.297 1 98.62 105 ARG A O 1
ATOM 879 N N . LEU A 1 106 ? 0.463 -27.781 -21.812 1 98.75 106 LEU A N 1
ATOM 880 C CA . LEU A 1 106 ? 1.481 -26.844 -21.344 1 98.75 106 LEU A CA 1
ATOM 881 C C . LEU A 1 106 ? 2.631 -27.578 -20.672 1 98.75 106 LEU A C 1
ATOM 883 O O . LEU A 1 106 ? 3.787 -27.172 -20.766 1 98.75 106 LEU A O 1
ATOM 887 N N . LEU A 1 107 ? 2.328 -28.672 -19.969 1 98.81 107 LEU A N 1
ATOM 888 C CA . LEU A 1 107 ? 3.389 -29.5 -19.422 1 98.81 107 LEU A CA 1
ATOM 889 C C . LEU A 1 107 ? 4.285 -30.047 -20.531 1 98.81 107 LEU A C 1
ATOM 891 O O . LEU A 1 107 ? 5.512 -30.031 -20.406 1 98.81 107 LEU A O 1
ATOM 895 N N . GLY A 1 108 ? 3.639 -30.484 -21.625 1 98.56 108 GLY A N 1
ATOM 896 C CA . GLY A 1 108 ? 4.406 -30.938 -22.766 1 98.56 108 GLY A CA 1
ATOM 897 C C . GLY A 1 108 ? 5.332 -29.875 -23.328 1 98.56 108 GLY A C 1
ATOM 898 O O . GLY A 1 108 ? 6.461 -30.172 -23.719 1 98.56 108 GLY A O 1
ATOM 899 N N . ASP A 1 109 ? 4.863 -28.625 -23.297 1 98.06 109 ASP A N 1
ATOM 900 C CA . ASP A 1 109 ? 5.621 -27.516 -23.844 1 98.06 109 ASP A CA 1
ATOM 901 C C . ASP A 1 109 ? 6.91 -27.281 -23.047 1 98.06 109 ASP A C 1
ATOM 903 O O . ASP A 1 109 ? 7.887 -26.75 -23.594 1 98.06 109 ASP A O 1
ATOM 907 N N . ILE A 1 110 ? 6.938 -27.75 -21.766 1 97.94 110 ILE A N 1
ATOM 908 C CA . ILE A 1 110 ? 8.141 -27.516 -20.969 1 97.94 110 ILE A CA 1
ATOM 909 C C . ILE A 1 110 ? 8.883 -28.844 -20.781 1 97.94 110 ILE A C 1
ATOM 911 O O . ILE A 1 110 ? 9.703 -28.969 -19.859 1 97.94 110 ILE A O 1
ATOM 915 N N . GLY A 1 111 ? 8.461 -29.844 -21.5 1 98.12 111 GLY A N 1
ATOM 916 C CA . GLY A 1 111 ? 9.188 -31.094 -21.547 1 98.12 111 GLY A CA 1
ATOM 917 C C . GLY A 1 111 ? 8.797 -32.031 -20.422 1 98.12 111 GLY A C 1
ATOM 918 O O . GLY A 1 111 ? 9.562 -32.938 -20.062 1 98.12 111 GLY A O 1
ATOM 919 N N . VAL A 1 112 ? 7.68 -31.906 -19.859 1 98.31 112 VAL A N 1
ATOM 920 C CA . VAL A 1 112 ? 7.203 -32.75 -18.766 1 98.31 112 VAL A CA 1
ATOM 921 C C . VAL A 1 112 ? 6.035 -33.594 -19.25 1 98.31 112 VAL A C 1
ATOM 923 O O . VAL A 1 112 ? 5.172 -33.125 -20 1 98.31 112 VAL A O 1
ATOM 926 N N . GLU A 1 113 ? 5.988 -34.75 -18.844 1 97.94 113 GLU A N 1
ATOM 927 C CA . GLU A 1 113 ? 4.949 -35.688 -19.25 1 97.94 113 GLU A CA 1
ATOM 928 C C . GLU A 1 113 ? 3.588 -35.281 -18.688 1 97.94 113 GLU A C 1
ATOM 930 O O . GLU A 1 113 ? 3.488 -34.844 -17.547 1 97.94 113 GLU A O 1
ATOM 935 N N . ALA A 1 114 ? 2.572 -35.531 -19.453 1 97.5 114 ALA A N 1
ATOM 936 C CA . ALA A 1 114 ? 1.203 -35.156 -19.078 1 97.5 114 ALA A CA 1
ATOM 937 C C . ALA A 1 114 ? 0.761 -35.938 -17.844 1 97.5 114 ALA A C 1
ATOM 939 O O . ALA A 1 114 ? -0.1 -35.469 -17.094 1 97.5 114 ALA A O 1
ATOM 940 N N . ALA A 1 115 ? 1.348 -37.094 -17.625 1 97.75 115 ALA A N 1
ATOM 941 C CA . ALA A 1 115 ? 0.973 -37.969 -16.516 1 97.75 115 ALA A CA 1
ATOM 942 C C . ALA A 1 115 ? 1.227 -37.281 -15.164 1 97.75 115 ALA A C 1
ATOM 944 O O . ALA A 1 115 ? 0.703 -37.719 -14.141 1 97.75 115 ALA A O 1
ATOM 945 N N . VAL A 1 116 ? 2.035 -36.219 -15.188 1 98.25 116 VAL A N 1
ATOM 946 C CA . VAL A 1 116 ? 2.365 -35.469 -13.977 1 98.25 116 VAL A CA 1
ATOM 947 C C . VAL A 1 116 ? 1.099 -34.875 -13.383 1 98.25 116 VAL A C 1
ATOM 949 O O . VAL A 1 116 ? 0.976 -34.75 -12.164 1 98.25 116 VAL A O 1
ATOM 952 N N . VAL A 1 117 ? 0.105 -34.531 -14.219 1 98.38 117 VAL A N 1
ATOM 953 C CA . VAL A 1 117 ? -1.154 -33.969 -13.734 1 98.38 117 VAL A CA 1
ATOM 954 C C . VAL A 1 117 ? -1.826 -34.969 -12.781 1 98.38 117 VAL A C 1
ATOM 956 O O . VAL A 1 117 ? -2.131 -34.625 -11.641 1 98.38 117 VAL A O 1
ATOM 959 N N . ASP A 1 118 ? -1.97 -36.156 -13.273 1 98.06 118 ASP A N 1
ATOM 960 C CA . ASP A 1 118 ? -2.645 -37.188 -12.477 1 98.06 118 ASP A CA 1
ATOM 961 C C . ASP A 1 118 ? -1.828 -37.562 -11.242 1 98.06 118 ASP A C 1
ATOM 963 O O . ASP A 1 118 ? -2.387 -37.75 -10.164 1 98.06 118 ASP A O 1
ATOM 967 N N . ALA A 1 119 ? -0.536 -37.656 -11.391 1 98.56 119 ALA A N 1
ATOM 968 C CA . ALA A 1 119 ? 0.341 -37.969 -10.266 1 98.56 119 ALA A CA 1
ATOM 969 C C . ALA A 1 119 ? 0.216 -36.906 -9.164 1 98.56 119 ALA A C 1
ATOM 971 O O . ALA A 1 119 ? 0.161 -37.25 -7.98 1 98.56 119 ALA A O 1
ATOM 972 N N . ALA A 1 120 ? 0.194 -35.656 -9.516 1 98.62 120 ALA A N 1
ATOM 973 C CA . ALA A 1 120 ? 0.075 -34.562 -8.562 1 98.62 120 ALA A CA 1
ATOM 974 C C . ALA A 1 120 ? -1.262 -34.625 -7.824 1 98.62 120 ALA A C 1
ATOM 976 O O . ALA A 1 120 ? -1.315 -34.438 -6.605 1 98.62 120 ALA A O 1
ATOM 977 N N . LEU A 1 121 ? -2.316 -34.844 -8.602 1 97.88 121 LEU A N 1
ATOM 978 C CA . LEU A 1 121 ? -3.662 -34.844 -8.039 1 97.88 121 LEU A CA 1
ATOM 979 C C . LEU A 1 121 ? -3.875 -36.062 -7.137 1 97.88 121 LEU A C 1
ATOM 981 O O . LEU A 1 121 ? -4.66 -36 -6.188 1 97.88 121 LEU A O 1
ATOM 985 N N . ASP A 1 122 ? -3.123 -37.156 -7.418 1 97.75 122 ASP A N 1
ATOM 986 C CA . ASP A 1 122 ? -3.266 -38.375 -6.652 1 97.75 122 ASP A CA 1
ATOM 987 C C . ASP A 1 122 ? -2.436 -38.344 -5.375 1 97.75 122 ASP A C 1
ATOM 989 O O . ASP A 1 122 ? -2.607 -39.188 -4.484 1 97.75 122 ASP A O 1
ATOM 993 N N . ASP A 1 123 ? -1.541 -37.438 -5.227 1 98.06 123 ASP A N 1
ATOM 994 C CA . ASP A 1 123 ? -0.651 -37.344 -4.074 1 98.06 123 ASP A CA 1
ATOM 995 C C . ASP A 1 123 ? -1.189 -36.344 -3.059 1 98.06 123 ASP A C 1
ATOM 997 O O . ASP A 1 123 ? -1.017 -35.125 -3.223 1 98.06 123 ASP A O 1
ATOM 1001 N N . PRO A 1 124 ? -1.712 -36.75 -1.989 1 97.44 124 PRO A N 1
ATOM 1002 C CA . PRO A 1 124 ? -2.328 -35.844 -1.018 1 97.44 124 PRO A CA 1
ATOM 1003 C C . PRO A 1 124 ? -1.316 -34.906 -0.368 1 97.44 124 PRO A C 1
ATOM 1005 O O . PRO A 1 124 ? -1.698 -33.875 0.177 1 97.44 124 PRO A O 1
ATOM 1008 N N . SER A 1 125 ? -0.024 -35.25 -0.44 1 98.44 125 SER A N 1
ATOM 1009 C CA . SER A 1 125 ? 0.978 -34.406 0.183 1 98.44 125 SER A CA 1
ATOM 1010 C C . SER A 1 125 ? 1.105 -33.062 -0.558 1 98.44 125 SER A C 1
ATOM 1012 O O . SER A 1 125 ? 1.622 -32.094 -0.009 1 98.44 125 SER A O 1
ATOM 1014 N N . THR A 1 126 ? 0.692 -33 -1.819 1 98.75 126 THR A N 1
ATOM 1015 C CA . THR A 1 126 ? 0.699 -31.734 -2.545 1 98.75 126 THR A CA 1
ATOM 1016 C C . THR A 1 126 ? -0.279 -30.734 -1.917 1 98.75 126 THR A C 1
ATOM 1018 O O . THR A 1 126 ? -0.037 -29.531 -1.923 1 98.75 126 THR A O 1
ATOM 1021 N N . HIS A 1 127 ? -1.42 -31.25 -1.355 1 98.56 127 HIS A N 1
ATOM 1022 C CA . HIS A 1 127 ? -2.314 -30.375 -0.602 1 98.56 127 HIS A CA 1
ATOM 1023 C C . HIS A 1 127 ? -1.611 -29.781 0.616 1 98.56 127 HIS A C 1
ATOM 1025 O O . HIS A 1 127 ? -1.714 -28.594 0.875 1 98.56 127 HIS A O 1
ATOM 1031 N N . ASP A 1 128 ? -0.903 -30.656 1.319 1 98.38 128 ASP A N 1
ATOM 1032 C CA . ASP A 1 128 ? -0.245 -30.25 2.557 1 98.38 128 ASP A CA 1
ATOM 1033 C C . ASP A 1 128 ? 0.782 -29.156 2.297 1 98.38 128 ASP A C 1
ATOM 1035 O O . ASP A 1 128 ? 0.88 -28.188 3.066 1 98.38 128 ASP A O 1
ATOM 1039 N N . GLU A 1 129 ? 1.543 -29.312 1.24 1 98.69 129 GLU A N 1
ATOM 1040 C CA . GLU A 1 129 ? 2.566 -28.344 0.879 1 98.69 129 GLU A CA 1
ATOM 1041 C C . GLU A 1 129 ? 1.946 -26.984 0.563 1 98.69 129 GLU A C 1
ATOM 1043 O O . GLU A 1 129 ? 2.428 -25.953 1.034 1 98.69 129 GLU A O 1
ATOM 1048 N N . ILE A 1 130 ? 0.865 -26.984 -0.198 1 98.88 130 ILE A N 1
ATOM 1049 C CA . ILE A 1 130 ? 0.207 -25.734 -0.583 1 98.88 130 ILE A CA 1
ATOM 1050 C C . ILE A 1 130 ? -0.425 -25.078 0.646 1 98.88 130 ILE A C 1
ATOM 1052 O O . ILE A 1 130 ? -0.293 -23.875 0.853 1 98.88 130 ILE A O 1
ATOM 1056 N N . ARG A 1 131 ? -1.05 -25.891 1.503 1 98.69 131 ARG A N 1
ATOM 1057 C CA . ARG A 1 131 ? -1.689 -25.375 2.709 1 98.69 131 ARG A CA 1
ATOM 1058 C C . ARG A 1 131 ? -0.667 -24.734 3.643 1 98.69 131 ARG A C 1
ATOM 1060 O O . ARG A 1 131 ? -0.925 -23.688 4.227 1 98.69 131 ARG A O 1
ATOM 1067 N N . ALA A 1 132 ? 0.469 -25.391 3.76 1 98.75 132 ALA A N 1
ATOM 1068 C CA . ALA A 1 132 ? 1.52 -24.875 4.629 1 98.75 132 ALA A CA 1
ATOM 1069 C C . ALA A 1 132 ? 2.023 -23.516 4.129 1 98.75 132 ALA A C 1
ATOM 1071 O O . ALA A 1 132 ? 2.234 -22.594 4.922 1 98.75 132 ALA A O 1
ATOM 1072 N N . GLU A 1 133 ? 2.215 -23.375 2.848 1 98.81 133 GLU A N 1
ATOM 1073 C CA . GLU A 1 133 ? 2.717 -22.125 2.266 1 98.81 133 GLU A CA 1
ATOM 1074 C C . GLU A 1 133 ? 1.654 -21.031 2.299 1 98.81 133 GLU A C 1
ATOM 1076 O O . GLU A 1 133 ? 1.966 -19.859 2.545 1 98.81 133 GLU A O 1
ATOM 1081 N N . HIS A 1 134 ? 0.401 -21.453 2.018 1 98.81 134 HIS A N 1
ATOM 1082 C CA . HIS A 1 134 ? -0.718 -20.547 2.189 1 98.81 134 HIS A CA 1
ATOM 1083 C C . HIS A 1 134 ? -0.776 -20 3.615 1 98.81 134 HIS A C 1
ATOM 1085 O O . HIS A 1 134 ? -0.894 -18.797 3.82 1 98.81 134 HIS A O 1
ATOM 1091 N N . GLN A 1 135 ? -0.632 -20.875 4.566 1 98.62 135 GLN A N 1
ATOM 1092 C CA . GLN A 1 135 ? -0.742 -20.516 5.98 1 98.62 135 GLN A CA 1
ATOM 1093 C C . GLN A 1 135 ? 0.407 -19.609 6.41 1 98.62 135 GLN A C 1
ATOM 1095 O O . GLN A 1 135 ? 0.228 -18.734 7.258 1 98.62 135 GLN A O 1
ATOM 1100 N N . ARG A 1 136 ? 1.618 -19.797 5.809 1 98.62 136 ARG A N 1
ATOM 1101 C CA . ARG A 1 136 ? 2.75 -18.938 6.113 1 98.62 136 ARG A CA 1
ATOM 1102 C C . ARG A 1 136 ? 2.4 -17.469 5.859 1 98.62 136 ARG A C 1
ATOM 1104 O O . ARG A 1 136 ? 2.705 -16.609 6.684 1 98.62 136 ARG A O 1
ATOM 1111 N N . VAL A 1 137 ? 1.73 -17.188 4.738 1 98.69 137 VAL A N 1
ATOM 1112 C CA . VAL A 1 137 ? 1.338 -15.82 4.387 1 98.69 137 VAL A CA 1
ATOM 1113 C C . VAL A 1 137 ? 0.274 -15.32 5.363 1 98.69 137 VAL A C 1
ATOM 1115 O O . VAL A 1 137 ? 0.358 -14.195 5.859 1 98.69 137 VAL A O 1
ATOM 1118 N N . VAL A 1 138 ? -0.68 -16.188 5.664 1 98.06 138 VAL A N 1
ATOM 1119 C CA . VAL A 1 138 ? -1.764 -15.828 6.574 1 98.06 138 VAL A CA 1
ATOM 1120 C C . VAL A 1 138 ? -1.199 -15.531 7.961 1 98.06 138 VAL A C 1
ATOM 1122 O O . VAL A 1 138 ? -1.578 -14.547 8.594 1 98.06 138 VAL A O 1
ATOM 1125 N N . ASP A 1 139 ? -0.278 -16.375 8.406 1 97.62 139 ASP A N 1
ATOM 1126 C CA . ASP A 1 139 ? 0.32 -16.203 9.727 1 97.62 139 ASP A CA 1
ATOM 1127 C C . ASP A 1 139 ? 1.092 -14.891 9.82 1 97.62 139 ASP A C 1
ATOM 1129 O O . ASP A 1 139 ? 1.242 -14.328 10.906 1 97.62 139 ASP A O 1
ATOM 1133 N N . ALA A 1 140 ? 1.586 -14.414 8.711 1 97.12 140 ALA A N 1
ATOM 1134 C CA . ALA A 1 140 ? 2.303 -13.148 8.664 1 97.12 140 ALA A CA 1
ATOM 1135 C C . ALA A 1 140 ? 1.339 -11.977 8.469 1 97.12 140 ALA A C 1
ATOM 1137 O O . ALA A 1 140 ? 1.764 -10.852 8.195 1 97.12 140 ALA A O 1
ATOM 1138 N N . ASN A 1 141 ? 0.037 -12.266 8.539 1 96.12 141 ASN A N 1
ATOM 1139 C CA . ASN A 1 141 ? -1.047 -11.312 8.344 1 96.12 141 ASN A CA 1
ATOM 1140 C C . ASN A 1 141 ? -1.114 -10.828 6.895 1 96.12 141 ASN A C 1
ATOM 1142 O O . ASN A 1 141 ? -1.538 -9.703 6.629 1 96.12 141 ASN A O 1
ATOM 1146 N N . GLY A 1 142 ? -0.525 -11.641 6.012 1 96.31 142 GLY A N 1
ATOM 1147 C CA . GLY A 1 142 ? -0.713 -11.391 4.59 1 96.31 142 GLY A CA 1
ATOM 1148 C C . GLY A 1 142 ? -2.111 -11.734 4.105 1 96.31 142 GLY A C 1
ATOM 1149 O O . GLY A 1 142 ? -2.859 -12.43 4.793 1 96.31 142 GLY A O 1
ATOM 1150 N N . TYR A 1 143 ? -2.48 -11.234 2.877 1 93.94 143 TYR A N 1
ATOM 1151 C CA . TYR A 1 143 ? -3.877 -11.336 2.471 1 93.94 143 TYR A CA 1
ATOM 1152 C C . TYR A 1 143 ? -3.994 -11.555 0.968 1 93.94 143 TYR A C 1
ATOM 1154 O O . TYR A 1 143 ? -5.102 -11.641 0.43 1 93.94 143 TYR A O 1
ATOM 1162 N N . GLY A 1 144 ? -2.879 -11.594 0.338 1 96.19 144 GLY A N 1
ATOM 1163 C CA . GLY A 1 144 ? -2.934 -11.734 -1.108 1 96.19 144 GLY A CA 1
ATOM 1164 C C . GLY A 1 144 ? -1.57 -11.938 -1.741 1 96.19 144 GLY A C 1
ATOM 1165 O O . GLY A 1 144 ? -0.609 -12.297 -1.057 1 96.19 144 GLY A O 1
ATOM 1166 N N . VAL A 1 145 ? -1.531 -11.914 -2.998 1 97.94 145 VAL A N 1
ATOM 1167 C CA . VAL A 1 145 ? -0.315 -12.086 -3.785 1 97.94 145 VAL A CA 1
ATOM 1168 C C . VAL A 1 145 ? -0.215 -10.977 -4.828 1 97.94 145 VAL A C 1
ATOM 1170 O O . VAL A 1 145 ? -1.23 -10.414 -5.242 1 97.94 145 VAL A O 1
ATOM 1173 N N . PRO A 1 146 ? 1.021 -10.625 -5.191 1 98.75 146 PRO A N 1
ATOM 1174 C CA . PRO A 1 146 ? 2.289 -11.234 -4.789 1 98.75 146 PRO A CA 1
ATOM 1175 C C . PRO A 1 146 ? 2.688 -10.883 -3.357 1 98.75 146 PRO A C 1
ATOM 1177 O O . PRO A 1 146 ? 2.494 -9.742 -2.924 1 98.75 146 PRO A O 1
ATOM 1180 N N . THR A 1 147 ? 3.133 -11.867 -2.605 1 98.94 147 THR A N 1
ATOM 1181 C CA . THR A 1 147 ? 3.754 -11.656 -1.304 1 98.94 147 THR A CA 1
ATOM 1182 C C . THR A 1 147 ? 5.184 -12.195 -1.292 1 98.94 147 THR A C 1
ATOM 1184 O O . THR A 1 147 ? 5.43 -13.328 -1.711 1 98.94 147 THR A O 1
ATOM 1187 N N . LEU A 1 148 ? 6.121 -11.422 -0.902 1 98.94 148 LEU A N 1
ATOM 1188 C CA . LEU A 1 148 ? 7.539 -11.773 -0.863 1 98.94 148 LEU A CA 1
ATOM 1189 C C . LEU A 1 148 ? 8.023 -11.906 0.576 1 98.94 148 LEU A C 1
ATOM 1191 O O . LEU A 1 148 ? 7.668 -11.094 1.435 1 98.94 148 LEU A O 1
ATOM 1195 N N . PHE A 1 149 ? 8.703 -12.953 0.88 1 98.75 149 PHE A N 1
ATOM 1196 C CA . PHE A 1 149 ? 9.516 -13.039 2.084 1 98.75 149 PHE A CA 1
ATOM 1197 C C . PHE A 1 149 ? 11 -12.898 1.747 1 98.75 149 PHE A C 1
ATOM 1199 O O . PHE A 1 149 ? 11.523 -13.648 0.923 1 98.75 149 PHE A O 1
ATOM 1206 N N . MET A 1 150 ? 11.641 -11.961 2.264 1 97.94 150 MET A N 1
ATOM 1207 C CA . MET A 1 150 ? 13.062 -11.703 2.025 1 97.94 150 MET A CA 1
ATOM 1208 C C . MET A 1 150 ? 13.688 -10.969 3.205 1 97.94 150 MET A C 1
ATOM 1210 O O . MET A 1 150 ? 13.047 -10.117 3.822 1 97.94 150 MET A O 1
ATOM 1214 N N . ASP A 1 151 ? 14.836 -11.383 3.609 1 93.81 151 ASP A N 1
ATOM 1215 C CA . ASP A 1 151 ? 15.602 -10.742 4.68 1 93.81 151 ASP A CA 1
ATOM 1216 C C . ASP A 1 151 ? 14.781 -10.648 5.961 1 93.81 151 ASP A C 1
ATOM 1218 O O . ASP A 1 151 ? 14.742 -9.594 6.605 1 93.81 151 ASP A O 1
ATOM 1222 N N . GLY A 1 152 ? 14.055 -11.695 6.152 1 95 152 GLY A N 1
ATOM 1223 C CA . GLY A 1 152 ? 13.289 -11.781 7.383 1 95 152 GLY A CA 1
ATOM 1224 C C . GLY A 1 152 ? 12.039 -10.922 7.367 1 95 152 GLY A C 1
ATOM 1225 O O . GLY A 1 152 ? 11.367 -10.773 8.391 1 95 152 GLY A O 1
ATOM 1226 N N . GLN A 1 153 ? 11.734 -10.344 6.211 1 96.69 153 GLN A N 1
ATOM 1227 C CA . GLN A 1 153 ? 10.586 -9.445 6.094 1 96.69 153 GLN A CA 1
ATOM 1228 C C . GLN A 1 153 ? 9.516 -10.047 5.18 1 96.69 153 GLN A C 1
ATOM 1230 O O . GLN A 1 153 ? 9.82 -10.867 4.312 1 96.69 153 GLN A O 1
ATOM 1235 N N . CYS A 1 154 ? 8.297 -9.672 5.434 1 98.44 154 CYS A N 1
ATOM 1236 C CA . CYS A 1 154 ? 7.16 -9.992 4.574 1 98.44 154 CYS A CA 1
ATOM 1237 C C . CYS A 1 154 ? 6.633 -8.734 3.887 1 98.44 154 CYS A C 1
ATOM 1239 O O . CYS A 1 154 ? 6.309 -7.746 4.551 1 98.44 154 CYS A O 1
ATOM 1241 N N . LEU A 1 155 ? 6.59 -8.727 2.588 1 98.81 155 LEU A N 1
ATOM 1242 C CA . LEU A 1 155 ? 6.078 -7.605 1.814 1 98.81 155 LEU A CA 1
ATOM 1243 C C . LEU A 1 155 ? 4.988 -8.055 0.848 1 98.81 155 LEU A C 1
ATOM 1245 O O . LEU A 1 155 ? 5.117 -9.102 0.208 1 98.81 155 LEU A O 1
ATOM 1249 N N . PHE A 1 156 ? 3.873 -7.395 0.869 1 98.75 156 PHE A N 1
ATOM 1250 C CA . PHE A 1 156 ? 2.873 -7.523 -0.184 1 98.75 156 PHE A CA 1
ATOM 1251 C C . PHE A 1 156 ? 3.162 -6.559 -1.328 1 98.75 156 PHE A C 1
ATOM 1253 O O . PHE A 1 156 ? 3.307 -5.355 -1.109 1 98.75 156 PHE A O 1
ATOM 1260 N N . GLY A 1 157 ? 3.232 -7.125 -2.602 1 98.12 157 GLY A N 1
ATOM 1261 C CA . GLY A 1 157 ? 3.676 -6.375 -3.764 1 98.12 157 GLY A CA 1
ATOM 1262 C C . GLY A 1 157 ? 5.102 -6.688 -4.168 1 98.12 157 GLY A C 1
ATOM 1263 O O . GLY A 1 157 ? 5.695 -7.652 -3.682 1 98.12 157 GLY A O 1
ATOM 1264 N N . PRO A 1 158 ? 5.633 -5.918 -5.09 1 98.81 158 PRO A N 1
ATOM 1265 C CA . PRO A 1 158 ? 4.992 -4.73 -5.66 1 98.81 158 PRO A CA 1
ATOM 1266 C C . PRO A 1 158 ? 3.865 -5.074 -6.633 1 98.81 158 PRO A C 1
ATOM 1268 O O . PRO A 1 158 ? 3.982 -6.027 -7.406 1 98.81 158 PRO A O 1
ATOM 1271 N N . VAL A 1 159 ? 2.729 -4.371 -6.492 1 98.56 159 VAL A N 1
ATOM 1272 C CA . VAL A 1 159 ? 1.645 -4.484 -7.461 1 98.56 159 VAL A CA 1
ATOM 1273 C C . VAL A 1 159 ? 1.922 -3.568 -8.656 1 98.56 159 VAL A C 1
ATOM 1275 O O . VAL A 1 159 ? 2.166 -2.371 -8.477 1 98.56 159 VAL A O 1
ATOM 1278 N N . LEU A 1 160 ? 1.962 -4.148 -9.82 1 98.62 160 LEU A N 1
ATOM 1279 C CA . LEU A 1 160 ? 2.385 -3.379 -10.992 1 98.62 160 LEU A CA 1
ATOM 1280 C C . LEU A 1 160 ? 1.781 -3.953 -12.266 1 98.62 160 LEU A C 1
ATOM 1282 O O . LEU A 1 160 ? 1.28 -5.078 -12.273 1 98.62 160 LEU A O 1
ATOM 1286 N N . VAL A 1 161 ? 1.726 -3.211 -13.297 1 97.38 161 VAL A N 1
ATOM 1287 C CA . VAL A 1 161 ? 1.546 -3.668 -14.672 1 97.38 161 VAL A CA 1
ATOM 1288 C C . VAL A 1 161 ? 2.709 -3.184 -15.531 1 97.38 161 VAL A C 1
ATOM 1290 O O . VAL A 1 161 ? 3.535 -2.389 -15.078 1 97.38 161 VAL A O 1
ATOM 1293 N N . ASP A 1 162 ? 2.809 -3.768 -16.719 1 97.19 162 ASP A N 1
ATOM 1294 C CA . ASP A 1 162 ? 3.922 -3.404 -17.594 1 97.19 162 ASP A CA 1
ATOM 1295 C C . ASP A 1 162 ? 5.25 -3.463 -16.844 1 97.19 162 ASP A C 1
ATOM 1297 O O . ASP A 1 162 ? 5.898 -2.436 -16.641 1 97.19 162 ASP A O 1
ATOM 1301 N N . PRO A 1 163 ? 5.652 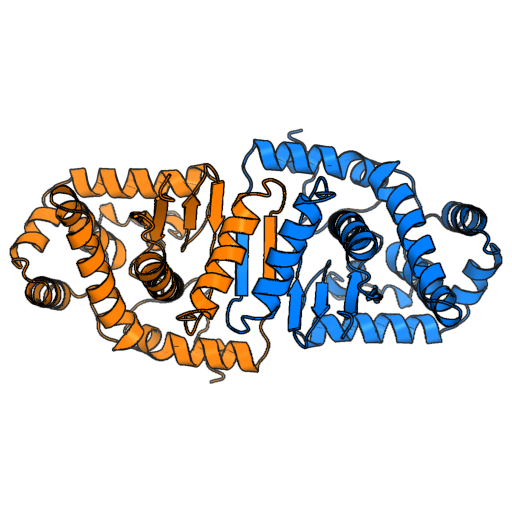-4.641 -16.484 1 98.5 163 PRO A N 1
ATOM 1302 C CA . PRO A 1 163 ? 6.844 -4.809 -15.641 1 98.5 163 PRO A CA 1
ATOM 1303 C C . PRO A 1 163 ? 8.07 -4.117 -16.219 1 98.5 163 PRO A C 1
ATOM 1305 O O . PRO A 1 163 ? 8.398 -4.316 -17.391 1 98.5 163 PRO A O 1
ATOM 1308 N N . PRO A 1 164 ? 8.75 -3.328 -15.336 1 98.69 164 PRO A N 1
ATOM 1309 C CA . PRO A 1 164 ? 9.977 -2.697 -15.828 1 98.69 164 PRO A CA 1
ATOM 1310 C C . PRO A 1 164 ? 11.07 -3.709 -16.141 1 98.69 164 PRO A C 1
ATOM 1312 O O . PRO A 1 164 ? 11.109 -4.793 -15.547 1 98.69 164 PRO A O 1
ATOM 1315 N N . THR A 1 165 ? 12.008 -3.344 -17.062 1 98.62 165 THR A N 1
ATOM 1316 C CA . THR A 1 165 ? 13.125 -4.191 -17.469 1 98.62 165 THR A CA 1
ATOM 1317 C C . THR A 1 165 ? 14.445 -3.434 -17.359 1 98.62 165 THR A C 1
ATOM 1319 O O . THR A 1 165 ? 14.453 -2.217 -17.156 1 98.62 165 THR A O 1
ATOM 1322 N N . GLY A 1 166 ? 15.5 -4.105 -17.391 1 98.62 166 GLY A N 1
ATOM 1323 C CA . GLY A 1 166 ? 16.812 -3.473 -17.391 1 98.62 166 GLY A CA 1
ATOM 1324 C C . GLY A 1 166 ? 17.047 -2.607 -16.156 1 98.62 166 GLY A C 1
ATOM 1325 O O . GLY A 1 166 ? 16.859 -3.059 -15.031 1 98.62 166 GLY A O 1
ATOM 1326 N N . ALA A 1 167 ? 17.469 -1.39 -16.422 1 98.75 167 ALA A N 1
ATOM 1327 C CA . ALA A 1 167 ? 17.812 -0.474 -15.344 1 98.75 167 ALA A CA 1
ATOM 1328 C C . ALA A 1 167 ? 16.594 -0.163 -14.477 1 98.75 167 ALA A C 1
ATOM 1330 O O . ALA A 1 167 ? 16.719 -0.024 -13.258 1 98.75 167 ALA A O 1
ATOM 1331 N N . ASP A 1 168 ? 15.445 -0.107 -15.086 1 98.81 168 ASP A N 1
ATOM 1332 C CA . ASP A 1 168 ? 14.234 0.199 -14.336 1 98.81 168 ASP A CA 1
ATOM 1333 C C . ASP A 1 168 ? 13.805 -0.985 -13.469 1 98.81 168 ASP A C 1
ATOM 1335 O O . ASP A 1 168 ? 13.242 -0.799 -12.391 1 98.81 168 ASP A O 1
ATOM 1339 N N . ALA A 1 169 ? 14.109 -2.232 -13.922 1 98.88 169 ALA A N 1
ATOM 1340 C CA . ALA A 1 169 ? 13.875 -3.402 -13.078 1 98.88 169 ALA A CA 1
ATOM 1341 C C . ALA A 1 169 ? 14.719 -3.342 -11.812 1 98.88 169 ALA A C 1
ATOM 1343 O O . ALA A 1 169 ? 14.242 -3.684 -10.727 1 98.88 169 ALA A O 1
ATOM 1344 N N . LEU A 1 170 ? 15.93 -2.9 -11.992 1 98.88 170 LEU A N 1
ATOM 1345 C CA . LEU A 1 170 ? 16.828 -2.797 -10.844 1 98.88 170 LEU A CA 1
ATOM 1346 C C . LEU A 1 170 ? 16.391 -1.655 -9.93 1 98.88 170 LEU A C 1
ATOM 1348 O O . LEU A 1 170 ? 16.547 -1.742 -8.711 1 98.88 170 LEU A O 1
ATOM 1352 N N . LYS A 1 171 ? 15.859 -0.592 -10.539 1 98.81 171 LYS A N 1
ATOM 1353 C CA . LYS A 1 171 ? 15.305 0.484 -9.719 1 98.81 171 LYS A CA 1
ATOM 1354 C C . LYS A 1 171 ? 14.18 -0.03 -8.82 1 98.81 171 LYS A C 1
ATOM 1356 O O . LYS A 1 171 ? 14.148 0.278 -7.629 1 98.81 171 LYS A O 1
ATOM 1361 N N . LEU A 1 172 ? 13.273 -0.848 -9.375 1 98.94 172 LEU A N 1
ATOM 1362 C CA . LEU A 1 172 ? 12.203 -1.415 -8.57 1 98.94 172 LEU A CA 1
ATOM 1363 C C . LEU A 1 172 ? 12.758 -2.371 -7.52 1 98.94 172 LEU A C 1
ATOM 1365 O O . LEU A 1 172 ? 12.258 -2.422 -6.391 1 98.94 172 LEU A O 1
ATOM 1369 N N . TRP A 1 173 ? 13.797 -3.121 -7.902 1 98.88 173 TRP A N 1
ATOM 1370 C CA . TRP A 1 173 ? 14.453 -3.984 -6.926 1 98.88 173 TRP A CA 1
ATOM 1371 C C . TRP A 1 173 ? 14.984 -3.172 -5.75 1 98.88 173 TRP A C 1
ATOM 1373 O O . TRP A 1 173 ? 14.836 -3.58 -4.594 1 98.88 173 TRP A O 1
ATOM 1383 N N . ASN A 1 174 ? 15.516 -2.025 -6.008 1 98.81 174 ASN A N 1
ATOM 1384 C CA . ASN A 1 174 ? 16.016 -1.147 -4.957 1 98.81 174 ASN A CA 1
ATOM 1385 C C . ASN A 1 174 ? 14.891 -0.603 -4.09 1 98.81 174 ASN A C 1
ATOM 1387 O O . ASN A 1 174 ? 15.062 -0.417 -2.883 1 98.81 174 ASN A O 1
ATOM 1391 N N . VAL A 1 175 ? 13.75 -0.335 -4.699 1 98.94 175 VAL A N 1
ATOM 1392 C CA . VAL A 1 175 ? 12.578 0.113 -3.951 1 98.94 175 VAL A CA 1
ATOM 1393 C C . VAL A 1 175 ? 12.133 -0.979 -2.982 1 98.94 175 VAL A C 1
ATOM 1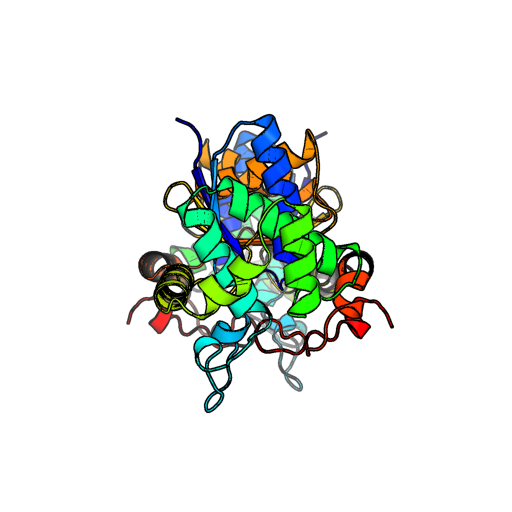395 O O . VAL A 1 175 ? 11.984 -0.73 -1.783 1 98.94 175 VAL A O 1
ATOM 1398 N N . VAL A 1 176 ? 12.039 -2.205 -3.467 1 98.88 176 VAL A N 1
ATOM 1399 C CA . VAL A 1 176 ? 11.516 -3.326 -2.689 1 98.88 176 VAL A CA 1
ATOM 1400 C C . VAL A 1 176 ? 12.523 -3.707 -1.603 1 98.88 176 VAL A C 1
ATOM 1402 O O . VAL A 1 176 ? 12.156 -3.836 -0.431 1 98.88 176 VAL A O 1
ATOM 1405 N N . SER A 1 177 ? 13.828 -3.809 -1.977 1 98.69 177 SER A N 1
ATOM 1406 C CA . SER A 1 177 ? 14.836 -4.191 -0.997 1 98.69 177 SER A CA 1
ATOM 1407 C C . SER A 1 177 ? 15.07 -3.08 0.02 1 98.69 177 SER A C 1
ATOM 1409 O O . SER A 1 177 ? 15.352 -3.35 1.19 1 98.69 177 SER A O 1
ATOM 1411 N N . GLY A 1 178 ? 14.977 -1.818 -0.46 1 98.62 178 GLY A N 1
ATOM 1412 C CA . GLY A 1 178 ? 15.078 -0.7 0.464 1 98.62 178 GLY A CA 1
ATOM 1413 C C . GLY A 1 178 ? 14.008 -0.714 1.536 1 98.62 178 GLY A C 1
ATOM 1414 O O . GLY A 1 178 ? 14.297 -0.501 2.715 1 98.62 178 GLY A O 1
ATOM 1415 N N . MET A 1 179 ? 12.742 -0.974 1.097 1 98.62 179 MET A N 1
ATOM 1416 C CA . MET A 1 179 ? 11.656 -1.043 2.074 1 98.62 179 MET A CA 1
ATOM 1417 C C . MET A 1 179 ? 11.859 -2.213 3.031 1 98.62 179 MET A C 1
ATOM 1419 O O . MET A 1 179 ? 11.578 -2.102 4.227 1 98.62 179 MET A O 1
ATOM 1423 N N . ALA A 1 180 ? 12.383 -3.305 2.52 1 98.38 180 ALA A N 1
ATOM 1424 C CA . ALA A 1 180 ? 12.633 -4.473 3.357 1 98.38 180 ALA A CA 1
ATOM 1425 C C . ALA A 1 180 ? 13.602 -4.141 4.488 1 98.38 180 ALA A C 1
ATOM 1427 O O . ALA A 1 180 ? 13.5 -4.699 5.586 1 98.38 180 ALA A O 1
ATOM 1428 N N . GLU A 1 181 ? 14.477 -3.234 4.309 1 98.12 181 GLU A N 1
ATOM 1429 C CA . GLU A 1 181 ? 15.508 -2.887 5.281 1 98.12 181 GLU A CA 1
ATOM 1430 C C . GLU A 1 181 ? 14.977 -1.895 6.312 1 98.12 181 GLU A C 1
ATOM 1432 O O . GLU A 1 181 ? 15.672 -1.561 7.277 1 98.12 181 GLU A O 1
ATOM 1437 N N . LEU A 1 182 ? 13.727 -1.406 6.156 1 98.44 182 LEU A N 1
ATOM 1438 C CA . LEU A 1 182 ? 13.125 -0.404 7.027 1 98.44 182 LEU A CA 1
ATOM 1439 C C . LEU A 1 182 ? 11.898 -0.964 7.73 1 98.44 182 LEU A C 1
ATOM 1441 O O . LEU A 1 182 ? 10.766 -0.729 7.297 1 98.44 182 LEU A O 1
ATOM 1445 N N . PRO A 1 183 ? 12.078 -1.68 8.797 1 95.62 183 PRO A N 1
ATOM 1446 C CA . PRO A 1 183 ? 11.039 -2.535 9.375 1 95.62 183 PRO A CA 1
ATOM 1447 C C . PRO A 1 183 ? 9.82 -1.743 9.852 1 95.62 183 PRO A C 1
ATOM 1449 O O . PRO A 1 183 ? 8.75 -2.318 10.062 1 95.62 183 PRO A O 1
ATOM 1452 N N . HIS A 1 184 ? 9.898 -0.403 9.953 1 97.31 184 HIS A N 1
ATOM 1453 C CA . HIS A 1 184 ? 8.773 0.342 10.5 1 97.31 184 HIS A CA 1
ATOM 1454 C C . HIS A 1 184 ? 8.117 1.211 9.43 1 97.31 184 HIS A C 1
ATOM 1456 O O . HIS A 1 184 ? 7.441 2.191 9.75 1 97.31 184 HIS A O 1
ATOM 1462 N N . VAL A 1 185 ? 8.359 0.886 8.164 1 98.62 185 VAL A N 1
ATOM 1463 C CA . VAL A 1 185 ? 7.664 1.458 7.016 1 98.62 185 VAL A CA 1
ATOM 1464 C C . VAL A 1 185 ? 6.648 0.457 6.473 1 98.62 185 VAL A C 1
ATOM 1466 O O . VAL A 1 185 ? 7.004 -0.674 6.129 1 98.62 185 VAL A O 1
ATOM 1469 N N . TYR A 1 186 ? 5.371 0.861 6.277 1 98.19 186 TYR A N 1
ATOM 1470 C CA . TYR A 1 186 ? 4.332 -0.154 6.148 1 98.19 186 TYR A CA 1
ATOM 1471 C C . TYR A 1 186 ? 3.623 -0.038 4.805 1 98.19 186 TYR A C 1
ATOM 1473 O O . TYR A 1 186 ? 3.064 -1.018 4.305 1 98.19 186 TYR A O 1
ATOM 1481 N N . GLU A 1 187 ? 3.605 1.168 4.234 1 98.12 187 GLU A N 1
ATOM 1482 C CA . GLU A 1 187 ? 2.771 1.308 3.045 1 98.12 187 GLU A CA 1
ATOM 1483 C C . GLU A 1 187 ? 3.287 2.422 2.139 1 98.12 187 GLU A C 1
ATOM 1485 O O . GLU A 1 187 ? 3.684 3.486 2.617 1 98.12 187 GLU A O 1
ATOM 1490 N N . LEU A 1 188 ? 3.387 2.213 0.933 1 98.75 188 LEU A N 1
ATOM 1491 C CA . LEU A 1 188 ? 3.598 3.166 -0.152 1 98.75 188 LEU A CA 1
ATOM 1492 C C . LEU A 1 188 ? 2.727 2.82 -1.355 1 98.75 188 LEU A C 1
ATOM 1494 O O . LEU A 1 188 ? 2.844 1.729 -1.919 1 98.75 188 LEU A O 1
ATOM 1498 N N . GLN A 1 189 ? 1.796 3.721 -1.739 1 98.19 189 GLN A N 1
ATOM 1499 C CA . GLN A 1 189 ? 0.827 3.428 -2.791 1 98.19 189 GLN A CA 1
ATOM 1500 C C . GLN A 1 189 ? 0.718 4.59 -3.777 1 98.19 189 GLN A C 1
ATOM 1502 O O . GLN A 1 189 ? 0.987 5.738 -3.422 1 98.19 189 GLN A O 1
ATOM 1507 N N . ARG A 1 190 ? 0.384 4.258 -4.949 1 98.19 190 ARG A N 1
ATOM 1508 C CA . ARG A 1 190 ? 0.051 5.234 -5.98 1 98.19 190 ARG A CA 1
ATOM 1509 C C . ARG A 1 190 ? -1.445 5.23 -6.273 1 98.19 190 ARG A C 1
ATOM 1511 O O . ARG A 1 190 ? -1.973 4.27 -6.836 1 98.19 190 ARG A O 1
ATOM 1518 N N . PRO A 1 191 ? -2.123 6.34 -5.805 1 96.25 191 PRO A N 1
ATOM 1519 C CA . PRO A 1 191 ? -3.506 6.449 -6.273 1 96.25 191 PRO A CA 1
ATOM 1520 C C . PRO A 1 191 ? -3.625 6.332 -7.793 1 96.25 191 PRO A C 1
ATOM 1522 O O . PRO A 1 191 ? -2.816 6.91 -8.523 1 96.25 191 PRO A O 1
ATOM 1525 N N . LYS A 1 192 ? -4.516 5.59 -8.289 1 95.38 192 LYS A N 1
ATOM 1526 C CA . LYS A 1 192 ? -4.625 5.301 -9.719 1 95.38 192 LYS A CA 1
ATOM 1527 C C . LYS A 1 192 ? -5.445 6.367 -10.438 1 95.38 192 LYS A C 1
ATOM 1529 O O . LYS A 1 192 ? -6.621 6.566 -10.125 1 95.38 192 LYS A O 1
ATOM 1534 N N . SER A 1 193 ? -4.824 7.023 -11.336 1 92.69 193 SER A N 1
ATOM 1535 C CA . SER A 1 193 ? -5.535 7.961 -12.195 1 92.69 193 SER A CA 1
ATOM 1536 C C . SER A 1 193 ? -6.445 7.227 -13.18 1 92.69 193 SER A C 1
ATOM 1538 O O . SER A 1 193 ? -6.422 5.996 -13.25 1 92.69 193 SER A O 1
ATOM 1540 N N . ALA A 1 194 ? -7.273 7.988 -13.93 1 90.81 194 ALA A N 1
ATOM 1541 C CA . ALA A 1 194 ? -8.102 7.402 -14.977 1 90.81 194 ALA A CA 1
ATOM 1542 C C . ALA A 1 194 ? -7.246 6.719 -16.031 1 90.81 194 ALA A C 1
ATOM 1544 O O . ALA A 1 194 ? -7.598 5.648 -16.547 1 90.81 194 ALA A O 1
ATOM 1545 N N . ALA A 1 195 ? -6.125 7.383 -16.312 1 93.19 195 ALA A N 1
ATOM 1546 C CA . ALA A 1 195 ? -5.203 6.812 -17.297 1 93.19 195 ALA A CA 1
ATOM 1547 C C . ALA A 1 195 ? -4.594 5.508 -16.781 1 93.19 195 ALA A C 1
ATOM 1549 O O . ALA A 1 195 ? -4.395 4.566 -17.547 1 93.19 195 ALA A O 1
ATOM 1550 N N . ASP A 1 196 ? -4.27 5.426 -15.492 1 93.88 196 ASP A N 1
ATOM 1551 C CA . ASP A 1 196 ? -3.771 4.203 -14.875 1 93.88 196 ASP A CA 1
ATOM 1552 C C . ASP A 1 196 ? -4.812 3.086 -14.953 1 93.88 196 ASP A C 1
ATOM 1554 O O . ASP A 1 196 ? -4.484 1.948 -15.297 1 93.88 196 ASP A O 1
ATOM 1558 N N . ALA A 1 197 ? -6.039 3.459 -14.578 1 91.81 197 ALA A N 1
ATOM 1559 C CA . ALA A 1 197 ? -7.125 2.479 -14.609 1 91.81 197 ALA A CA 1
ATOM 1560 C C . ALA A 1 197 ? -7.301 1.901 -16.016 1 91.81 197 ALA A C 1
ATOM 1562 O O . ALA A 1 197 ? -7.504 0.696 -16.172 1 91.81 197 ALA A O 1
ATOM 1563 N N . GLU A 1 198 ? -7.223 2.758 -16.969 1 92.25 198 GLU A N 1
ATOM 1564 C CA . GLU A 1 198 ? -7.336 2.322 -18.359 1 92.25 198 GLU A CA 1
ATOM 1565 C C . GLU A 1 198 ? -6.195 1.388 -18.75 1 92.25 198 GLU A C 1
ATOM 1567 O O . GLU A 1 198 ? -6.414 0.355 -19.375 1 92.25 198 GLU A O 1
ATOM 1572 N N . LEU A 1 199 ? -4.98 1.748 -18.359 1 94.75 199 LEU A N 1
ATOM 1573 C CA . LEU A 1 199 ? -3.812 0.928 -18.656 1 94.75 199 LEU A CA 1
ATOM 1574 C C . LEU A 1 199 ? -3.908 -0.43 -17.969 1 94.75 199 LEU A C 1
ATOM 1576 O O . LEU A 1 199 ? -3.59 -1.458 -18.578 1 94.75 199 LEU A O 1
ATOM 1580 N N . ILE A 1 200 ? -4.324 -0.44 -16.75 1 94.44 200 ILE A N 1
ATOM 1581 C CA . ILE A 1 200 ? -4.492 -1.683 -16 1 94.44 200 ILE A CA 1
ATOM 1582 C C . ILE A 1 200 ? -5.535 -2.561 -16.703 1 94.44 200 ILE A C 1
ATOM 1584 O O . ILE A 1 200 ? -5.309 -3.754 -16.906 1 94.44 200 ILE A O 1
ATOM 1588 N N . GLY A 1 201 ? -6.648 -1.939 -17.078 1 91 201 GLY A N 1
ATOM 1589 C CA . GLY A 1 201 ? -7.676 -2.668 -17.797 1 91 201 GLY A CA 1
ATOM 1590 C C . GLY A 1 201 ? -7.156 -3.311 -19.078 1 91 201 GLY A C 1
ATOM 1591 O O . GLY A 1 201 ? -7.449 -4.477 -19.359 1 91 201 GLY A O 1
ATOM 1592 N N . GLN A 1 202 ? -6.352 -2.551 -19.781 1 92.44 202 GLN A N 1
ATOM 1593 C CA . GLN A 1 202 ? -5.777 -3.055 -21.016 1 92.44 202 GLN A CA 1
ATOM 1594 C C . GLN A 1 202 ? -4.793 -4.191 -20.75 1 92.44 202 GLN A C 1
ATOM 1596 O O . GLN A 1 202 ? -4.781 -5.195 -21.469 1 92.44 202 GLN A O 1
ATOM 1601 N N . SER A 1 203 ? -3.986 -4.023 -19.719 1 93.06 203 SER A N 1
ATOM 1602 C CA . SER A 1 203 ? -2.967 -5.008 -19.375 1 93.06 203 SER A CA 1
ATOM 1603 C C . SER A 1 203 ? -3.598 -6.324 -18.938 1 93.06 203 SER A C 1
ATOM 1605 O O . SER A 1 203 ? -3.023 -7.395 -19.141 1 93.06 203 SER A O 1
ATOM 1607 N N . LEU A 1 204 ? -4.785 -6.234 -18.344 1 92.25 204 LEU A N 1
ATOM 1608 C CA . LEU A 1 204 ? -5.41 -7.414 -17.75 1 92.25 204 LEU A CA 1
ATOM 1609 C C . LEU A 1 204 ? -6.434 -8.016 -18.719 1 92.25 204 LEU A C 1
ATOM 1611 O O . LEU A 1 204 ? -7.07 -9.023 -18.391 1 92.25 204 LEU A O 1
ATOM 1615 N N . ARG A 1 205 ? -6.566 -7.445 -19.938 1 91.44 205 ARG A N 1
ATOM 1616 C CA . ARG A 1 205 ? -7.598 -7.848 -20.891 1 91.44 205 ARG A CA 1
ATOM 1617 C C . ARG A 1 205 ? -7.492 -9.336 -21.203 1 91.44 205 ARG A C 1
ATOM 1619 O O . ARG A 1 205 ? -8.5 -10.047 -21.188 1 91.44 205 ARG A O 1
ATOM 1626 N N . PRO A 1 206 ? -6.309 -9.883 -21.453 1 92.94 206 PRO A N 1
ATOM 1627 C CA . PRO A 1 206 ? -6.234 -11.32 -21.734 1 92.94 206 PRO A CA 1
ATOM 1628 C C . PRO A 1 206 ? -6.766 -12.172 -20.594 1 92.94 206 PRO A C 1
ATOM 1630 O O . PRO A 1 206 ? -7.5 -13.141 -20.812 1 92.94 206 PRO A O 1
ATOM 1633 N N . TYR A 1 207 ? -6.395 -11.773 -19.422 1 92.25 207 TYR A N 1
ATOM 1634 C CA . TYR A 1 207 ? -6.875 -12.477 -18.234 1 92.25 207 TYR A CA 1
ATOM 1635 C C . TYR A 1 207 ? -8.398 -12.469 -18.172 1 92.25 207 TYR A C 1
ATOM 1637 O O . TYR A 1 207 ? -9.016 -13.484 -17.859 1 92.25 207 TYR A O 1
ATOM 1645 N N . LEU A 1 208 ? -8.945 -11.344 -18.469 1 85.44 208 LEU A N 1
ATOM 1646 C CA . LEU A 1 208 ? -10.398 -11.195 -18.438 1 85.44 208 LEU A CA 1
ATOM 1647 C C . LEU A 1 208 ? -11.055 -12.062 -19.5 1 85.44 208 LEU A C 1
ATOM 1649 O O . LEU A 1 208 ? -12.156 -12.57 -19.297 1 85.44 208 LEU A O 1
ATOM 1653 N N . ASP A 1 209 ? -10.359 -12.211 -20.516 1 85.38 209 ASP A N 1
ATOM 1654 C CA . ASP A 1 209 ? -10.875 -13.031 -21.609 1 85.38 209 ASP A CA 1
ATOM 1655 C C . ASP A 1 209 ? -10.773 -14.516 -21.266 1 85.38 209 ASP A C 1
ATOM 1657 O O . ASP A 1 209 ? -11.633 -15.312 -21.672 1 85.38 209 ASP A O 1
ATOM 1661 N N . GLY A 1 210 ? -9.797 -14.859 -20.547 1 85.62 210 GLY A N 1
ATOM 1662 C CA . GLY A 1 210 ? -9.523 -16.266 -20.266 1 85.62 210 GLY A CA 1
ATOM 1663 C C . GLY A 1 210 ? -10.258 -16.781 -19.047 1 85.62 210 GLY A C 1
ATOM 1664 O O . GLY A 1 210 ? -10.453 -18 -18.906 1 85.62 210 GLY A O 1
ATOM 1665 N N . ARG A 1 211 ? -10.711 -15.852 -18.25 1 80.44 211 ARG A N 1
ATOM 1666 C CA . ARG A 1 211 ? -11.25 -16.281 -16.953 1 80.44 211 ARG A CA 1
ATOM 1667 C C . ARG A 1 211 ? -12.664 -16.812 -17.109 1 80.44 211 ARG A C 1
ATOM 1669 O O . ARG A 1 211 ? -13.422 -16.344 -17.969 1 80.44 211 ARG A O 1
ATOM 1676 N N . ASP A 1 212 ? -12.938 -17.797 -16.312 1 76.56 212 ASP A N 1
ATOM 1677 C CA . ASP A 1 212 ? -14.289 -18.344 -16.25 1 76.56 212 ASP A CA 1
ATOM 1678 C C . ASP A 1 212 ? -14.945 -18.062 -14.906 1 76.56 212 ASP A C 1
ATOM 1680 O O . ASP A 1 212 ? -15.859 -18.781 -14.492 1 76.56 212 ASP A O 1
ATOM 1684 N N . TRP A 1 213 ? -14.328 -17.109 -14.164 1 71.81 213 TRP A N 1
ATOM 1685 C CA . TRP A 1 213 ? -14.812 -16.812 -12.82 1 71.81 213 TRP A CA 1
ATOM 1686 C C . TRP A 1 213 ? -14.969 -15.312 -12.609 1 71.81 213 TRP A C 1
ATOM 1688 O O . TRP A 1 213 ? -14.57 -14.516 -13.461 1 71.81 213 TRP A O 1
ATOM 1698 N N . VAL A 1 214 ? -15.68 -14.984 -11.508 1 64.06 214 VAL A N 1
ATOM 1699 C CA . VAL A 1 214 ? -15.789 -13.594 -11.078 1 64.06 214 VAL A CA 1
ATOM 1700 C C . VAL A 1 214 ? -14.578 -13.227 -10.219 1 64.06 214 VAL A C 1
ATOM 1702 O O . VAL A 1 214 ? -14.203 -13.969 -9.312 1 64.06 214 VAL A O 1
ATOM 1705 N N . SER A 1 215 ? -13.906 -12.164 -10.648 1 63.03 215 SER A N 1
ATOM 1706 C CA . SER A 1 215 ? -12.719 -11.727 -9.922 1 63.03 215 SER A CA 1
ATOM 1707 C C . SER A 1 215 ? -13.102 -10.906 -8.695 1 63.03 215 SER A C 1
ATOM 1709 O O . SER A 1 215 ? -13.953 -10.016 -8.766 1 63.03 215 SER A O 1
ATOM 1711 N N . ILE A 1 216 ? -12.641 -11.242 -7.527 1 51.03 216 ILE A N 1
ATOM 1712 C CA . ILE A 1 216 ? -12.93 -10.57 -6.262 1 51.03 216 ILE A CA 1
ATOM 1713 C C . ILE A 1 216 ? -11.641 -9.984 -5.688 1 51.03 216 ILE A C 1
ATOM 1715 O O . ILE A 1 216 ? -10.578 -10.617 -5.746 1 51.03 216 ILE A O 1
ATOM 1719 N N . ASN A 1 217 ? -11.594 -8.688 -5.371 1 51.31 217 ASN A N 1
ATOM 1720 C CA . ASN A 1 217 ? -10.5 -8.047 -4.645 1 51.31 217 ASN A CA 1
ATOM 1721 C C . ASN A 1 217 ? -10.953 -7.543 -3.279 1 51.31 217 ASN A C 1
ATOM 1723 O O . ASN A 1 217 ? -11.781 -6.633 -3.191 1 51.31 217 ASN A O 1
ATOM 1727 N N . ARG A 1 218 ? -10.344 -8.07 -2.283 1 51.03 218 ARG A N 1
ATOM 1728 C CA . ARG A 1 218 ? -10.641 -7.73 -0.896 1 51.03 218 ARG A CA 1
ATOM 1729 C C . ARG A 1 218 ? -12.141 -7.777 -0.632 1 51.03 218 ARG A C 1
ATOM 1731 O O . ARG A 1 218 ? -12.711 -6.828 -0.084 1 51.03 218 ARG A O 1
ATOM 1738 N N . GLY A 1 219 ? -12.703 -8.805 -1.18 1 46.44 219 GLY A N 1
ATOM 1739 C CA . GLY A 1 219 ? -14.109 -9.078 -0.896 1 46.44 219 GLY A CA 1
ATOM 1740 C C . GLY A 1 219 ? -15.055 -8.414 -1.872 1 46.44 219 GLY A C 1
ATOM 1741 O O . GLY A 1 219 ? -16.266 -8.641 -1.825 1 46.44 219 GLY A O 1
ATOM 1742 N N . LYS A 1 220 ? -14.469 -7.609 -2.717 1 57.47 220 LYS A N 1
ATOM 1743 C CA . LYS A 1 220 ? -15.344 -6.918 -3.664 1 57.47 220 LYS A CA 1
ATOM 1744 C C . LYS A 1 220 ? -15.078 -7.387 -5.094 1 57.47 220 LYS A C 1
ATOM 1746 O O . LYS A 1 220 ? -13.93 -7.621 -5.473 1 57.47 220 LYS A O 1
ATOM 1751 N N . VAL A 1 221 ? -16.281 -7.633 -5.797 1 51.84 221 VAL A N 1
ATOM 1752 C CA . VAL A 1 221 ? -16.172 -8 -7.207 1 51.84 221 VAL A CA 1
ATOM 1753 C C . VAL A 1 221 ? -15.453 -6.906 -7.977 1 51.84 221 VAL A C 1
ATOM 1755 O O . VAL A 1 221 ? -15.789 -5.723 -7.852 1 51.84 221 VAL A O 1
ATOM 1758 N N . ILE A 1 222 ? -14.312 -7.305 -8.531 1 57.47 222 ILE A N 1
ATOM 1759 C CA . ILE A 1 222 ? -13.594 -6.359 -9.383 1 57.47 222 ILE A CA 1
ATOM 1760 C C . ILE A 1 222 ? -14.344 -6.18 -10.703 1 57.47 222 ILE A C 1
ATOM 1762 O O . ILE A 1 222 ? -14.609 -7.156 -11.406 1 57.47 222 ILE A O 1
ATOM 1766 N N . ASP A 1 223 ? -15.078 -5.078 -10.695 1 54.91 223 ASP A N 1
ATOM 1767 C CA . ASP A 1 223 ? -15.734 -4.797 -11.969 1 54.91 223 ASP A CA 1
ATOM 1768 C C . ASP A 1 223 ? -14.711 -4.387 -13.031 1 54.91 223 ASP A C 1
ATOM 1770 O O . ASP A 1 223 ? -14.344 -3.215 -13.125 1 54.91 223 ASP A O 1
ATOM 1774 N N . VAL A 1 224 ? -14.148 -5.383 -13.57 1 52.16 224 VAL A N 1
ATOM 1775 C CA . VAL A 1 224 ? -13.109 -5.215 -14.578 1 52.16 224 VAL A CA 1
ATOM 1776 C C . VAL A 1 224 ? -13.633 -4.344 -15.719 1 52.16 224 VAL A C 1
ATOM 1778 O O . VAL A 1 224 ? -12.859 -3.648 -16.375 1 52.16 224 VAL A O 1
ATOM 1781 N N . ASP A 1 225 ? -14.875 -4.508 -15.992 1 51.62 225 ASP A N 1
ATOM 1782 C CA . ASP A 1 225 ? -15.414 -3.652 -17.047 1 51.62 225 ASP A CA 1
ATOM 1783 C C . ASP A 1 225 ? -15.234 -2.176 -16.703 1 51.62 225 ASP A C 1
ATOM 1785 O O . ASP A 1 225 ? -14.984 -1.354 -17.578 1 51.62 225 ASP A O 1
ATOM 1789 N N . ARG A 1 226 ? -15.359 -2.008 -15.477 1 51.66 226 ARG A N 1
ATOM 1790 C CA . ARG A 1 226 ? -15.195 -0.615 -15.07 1 51.66 226 ARG A CA 1
ATOM 1791 C C . ARG A 1 226 ? -13.727 -0.205 -15.125 1 51.66 226 ARG A C 1
ATOM 1793 O O . ARG A 1 226 ? -13.406 0.937 -15.461 1 51.66 226 ARG A O 1
ATOM 1800 N N . LEU A 1 227 ? -12.938 -1.088 -14.781 1 48.16 227 LEU A N 1
ATOM 1801 C CA . LEU A 1 227 ? -11.508 -0.806 -14.867 1 48.16 227 LEU A CA 1
ATOM 1802 C C . LEU A 1 227 ? -11.086 -0.592 -16.312 1 48.16 227 LEU A C 1
ATOM 1804 O O . LEU A 1 227 ? -10.125 0.136 -16.578 1 48.16 227 LEU A O 1
ATOM 1808 N N . ALA A 1 228 ? -11.727 -1.336 -17.156 1 43.84 228 ALA A N 1
ATOM 1809 C CA . ALA A 1 228 ? -11.383 -1.23 -18.578 1 43.84 228 ALA A CA 1
ATOM 1810 C C . ALA A 1 228 ? -12.125 -0.078 -19.234 1 43.84 228 ALA A C 1
ATOM 1812 O O . ALA A 1 228 ? -12.07 0.091 -20.453 1 43.84 228 ALA A O 1
ATOM 1813 N N . GLY A 1 229 ? -12.664 0.837 -18.406 1 36.03 229 GLY A N 1
ATOM 1814 C CA . GLY A 1 229 ? -13.367 1.944 -19.047 1 36.03 229 GLY A CA 1
ATOM 1815 C C . GLY A 1 229 ? -14.562 1.502 -19.859 1 36.03 229 GLY A C 1
ATOM 1816 O O . GLY A 1 229 ? -14.945 2.176 -20.828 1 36.03 229 GLY A O 1
ATOM 1817 N N . ARG A 1 230 ? -15.18 0.24 -19.844 1 34.34 230 ARG A N 1
ATOM 1818 C CA . ARG A 1 230 ? -16.391 -0.028 -20.609 1 34.34 230 ARG A CA 1
ATOM 1819 C C . ARG A 1 230 ? -17.641 0.171 -19.734 1 34.34 230 ARG A C 1
ATOM 1821 O O . ARG A 1 230 ? -17.594 -0.041 -18.531 1 34.34 230 ARG A O 1
ATOM 1828 N N . MET B 1 1 ? 18.516 19.859 -10.555 1 60.09 1 MET B N 1
ATOM 1829 C CA . MET B 1 1 ? 17.391 20.656 -10.062 1 60.09 1 MET B CA 1
ATOM 1830 C C . MET B 1 1 ? 16.891 20.125 -8.719 1 60.09 1 MET B C 1
ATOM 1832 O O . MET B 1 1 ? 16.984 18.922 -8.445 1 60.09 1 MET B O 1
ATOM 1836 N N . ASN B 1 2 ? 16.672 20.969 -7.707 1 86 2 ASN B N 1
ATOM 1837 C CA . ASN B 1 2 ? 16.297 20.578 -6.352 1 86 2 ASN B CA 1
ATOM 1838 C C . ASN B 1 2 ? 14.898 19.969 -6.309 1 86 2 ASN B C 1
ATOM 1840 O O . ASN B 1 2 ? 13.953 20.516 -6.883 1 86 2 ASN B O 1
ATOM 1844 N N . THR B 1 3 ? 14.805 18.734 -5.84 1 94.94 3 THR B N 1
ATOM 1845 C CA . THR B 1 3 ? 13.531 18.031 -5.797 1 94.94 3 THR B CA 1
ATOM 1846 C C . THR B 1 3 ? 12.523 18.781 -4.93 1 94.94 3 THR B C 1
ATOM 1848 O O . THR B 1 3 ? 12.867 19.25 -3.844 1 94.94 3 THR B O 1
ATOM 1851 N N . VAL B 1 4 ? 11.398 19.078 -5.516 1 98.38 4 VAL B N 1
ATOM 1852 C CA . VAL B 1 4 ? 10.305 19.719 -4.789 1 98.38 4 VAL B CA 1
ATOM 1853 C C . VAL B 1 4 ? 9.227 18.688 -4.465 1 98.38 4 VAL B C 1
ATOM 1855 O O . VAL B 1 4 ? 8.828 17.906 -5.328 1 98.38 4 VAL B O 1
ATOM 1858 N N . VAL B 1 5 ? 8.75 18.703 -3.225 1 98.81 5 VAL B N 1
ATOM 1859 C CA . VAL B 1 5 ? 7.688 17.797 -2.768 1 98.81 5 VAL B CA 1
ATOM 1860 C C . VAL B 1 5 ? 6.523 18.625 -2.213 1 98.81 5 VAL B C 1
ATOM 1862 O O . VAL B 1 5 ? 6.707 19.438 -1.311 1 98.81 5 VAL B O 1
ATOM 1865 N N . ASP B 1 6 ? 5.379 18.484 -2.803 1 98.94 6 ASP B N 1
ATOM 1866 C CA . ASP B 1 6 ? 4.16 18.922 -2.123 1 98.94 6 ASP B CA 1
ATOM 1867 C C . ASP B 1 6 ? 3.658 17.844 -1.16 1 98.94 6 ASP B C 1
ATOM 1869 O O . ASP B 1 6 ? 3.27 16.75 -1.586 1 98.94 6 ASP B O 1
ATOM 1873 N N . PHE B 1 7 ? 3.713 18.156 0.089 1 98.94 7 PHE B N 1
ATOM 1874 C CA . PHE B 1 7 ? 3.355 17.234 1.159 1 98.94 7 PHE B CA 1
ATOM 1875 C C . PHE B 1 7 ? 1.984 17.578 1.732 1 98.94 7 PHE B C 1
ATOM 1877 O O . PHE B 1 7 ? 1.839 18.547 2.465 1 98.94 7 PHE B O 1
ATOM 1884 N N . HIS B 1 8 ? 0.981 16.797 1.363 1 99 8 HIS B N 1
ATOM 1885 C CA . HIS B 1 8 ? -0.351 17 1.922 1 99 8 HIS B CA 1
ATOM 1886 C C . HIS B 1 8 ? -0.499 16.297 3.266 1 99 8 HIS B C 1
ATOM 1888 O O . HIS B 1 8 ? -0.144 15.117 3.396 1 99 8 HIS B O 1
ATOM 1894 N N . PHE B 1 9 ? -0.999 17 4.266 1 98.88 9 PHE B N 1
ATOM 1895 C CA . PHE B 1 9 ? -1.166 16.453 5.613 1 98.88 9 PHE B CA 1
ATOM 1896 C C . PHE B 1 9 ? -2.453 16.969 6.242 1 98.88 9 PHE B C 1
ATOM 1898 O O . PHE B 1 9 ? -3.033 17.953 5.773 1 98.88 9 PHE B O 1
ATOM 1905 N N . ASP B 1 10 ? -2.977 16.281 7.168 1 98.5 10 ASP B N 1
ATOM 1906 C CA . ASP B 1 10 ? -3.887 16.719 8.219 1 98.5 10 ASP B CA 1
ATOM 1907 C C . ASP B 1 10 ? -3.186 16.766 9.57 1 98.5 10 ASP B C 1
ATOM 1909 O O . ASP B 1 10 ? -2.594 15.781 10 1 98.5 10 ASP B O 1
ATOM 1913 N N . PRO B 1 11 ? -3.271 17.875 10.266 1 97.69 11 PRO B N 1
ATOM 1914 C CA . PRO B 1 11 ? -2.549 17.953 11.539 1 97.69 11 PRO B CA 1
ATOM 1915 C C . PRO B 1 11 ? -2.986 16.891 12.539 1 97.69 11 PRO B C 1
ATOM 1917 O O . PRO B 1 11 ? -2.256 16.594 13.484 1 97.69 11 PRO B O 1
ATOM 1920 N N . MET B 1 12 ? -4.137 16.281 12.25 1 95.38 12 MET B N 1
ATOM 1921 C CA . MET B 1 12 ? -4.688 15.328 13.203 1 95.38 12 MET B CA 1
ATOM 1922 C C . MET B 1 12 ? -4.191 13.922 12.914 1 95.38 12 MET B C 1
ATOM 1924 O O . MET B 1 12 ? -4.398 13.008 13.711 1 95.38 12 MET B O 1
ATOM 1928 N N . CYS B 1 13 ? -3.564 13.719 11.867 1 96.69 13 CYS B N 1
ATOM 1929 C CA . CYS B 1 13 ? -3.172 12.375 11.461 1 96.69 13 CYS B CA 1
ATOM 1930 C C . CYS B 1 13 ? -1.807 12.008 12.039 1 96.69 13 CYS B C 1
ATOM 1932 O O . CYS B 1 13 ? -0.794 12.609 11.664 1 96.69 13 CYS B O 1
ATOM 1934 N N . PRO B 1 14 ? -1.753 11.016 12.844 1 96.31 14 PRO B N 1
ATOM 1935 C CA . PRO B 1 14 ? -0.475 10.664 13.469 1 96.31 14 PRO B CA 1
ATOM 1936 C C . PRO B 1 14 ? 0.537 10.109 12.469 1 96.31 14 PRO B C 1
ATOM 1938 O O . PRO B 1 14 ? 1.741 10.344 12.609 1 96.31 14 PRO B O 1
ATOM 1941 N N . PHE B 1 15 ? 0.091 9.43 11.469 1 97.38 15 PHE B N 1
ATOM 1942 C CA . PHE B 1 15 ? 1.008 8.852 10.5 1 97.38 15 PHE B CA 1
ATOM 1943 C C . PHE B 1 15 ? 1.618 9.938 9.617 1 97.38 15 PHE B C 1
ATOM 1945 O O . PHE B 1 15 ? 2.805 9.883 9.289 1 97.38 15 PHE B O 1
ATOM 1952 N N . ALA B 1 16 ? 0.785 10.914 9.242 1 98.62 16 ALA B N 1
ATOM 1953 C CA . ALA B 1 16 ? 1.336 12.031 8.484 1 98.62 16 ALA B CA 1
ATOM 1954 C C . ALA B 1 16 ? 2.398 12.773 9.297 1 98.62 16 ALA B C 1
ATOM 1956 O O . ALA B 1 16 ? 3.406 13.219 8.742 1 98.62 16 ALA B O 1
ATOM 1957 N N . TYR B 1 17 ? 2.154 12.898 10.602 1 98.69 17 TYR B N 1
ATOM 1958 C CA . TYR B 1 17 ? 3.146 13.555 11.445 1 98.69 17 TYR B CA 1
ATOM 1959 C C . TYR B 1 17 ? 4.457 12.773 11.445 1 98.69 17 TYR B C 1
ATOM 1961 O O . TYR B 1 17 ? 5.535 13.359 11.312 1 98.69 17 TYR B O 1
ATOM 1969 N N . GLN B 1 18 ? 4.363 11.414 11.594 1 98.56 18 GLN B N 1
ATOM 1970 C CA . GLN B 1 18 ? 5.566 10.594 11.547 1 98.56 18 GLN B CA 1
ATOM 1971 C C . GLN B 1 18 ? 6.324 10.789 10.242 1 98.56 18 GLN B C 1
ATOM 1973 O O . GLN B 1 18 ? 7.547 10.93 10.242 1 98.56 18 GLN B O 1
ATOM 1978 N N . THR B 1 19 ? 5.637 10.805 9.141 1 98.94 19 THR B N 1
ATOM 1979 C CA . THR B 1 19 ? 6.25 11 7.832 1 98.94 19 THR B CA 1
ATOM 1980 C C . THR B 1 19 ? 6.867 12.391 7.727 1 98.94 19 THR B C 1
ATOM 1982 O O . THR B 1 19 ? 7.914 12.562 7.098 1 98.94 19 THR B O 1
ATOM 1985 N N . SER B 1 20 ? 6.223 13.406 8.328 1 98.94 20 SER B N 1
ATOM 1986 C CA . SER B 1 20 ? 6.762 14.758 8.297 1 98.94 20 SER B CA 1
ATOM 1987 C C . SER B 1 20 ? 8.102 14.844 9.023 1 98.94 20 SER B C 1
ATOM 1989 O O . SER B 1 20 ? 8.984 15.594 8.617 1 98.94 20 SER B O 1
ATOM 1991 N N . VAL B 1 21 ? 8.211 14.07 10.125 1 98.88 21 VAL B N 1
ATOM 1992 C CA . VAL B 1 21 ? 9.477 14.016 10.852 1 98.88 21 VAL B CA 1
ATOM 1993 C C . VAL B 1 21 ? 10.562 13.438 9.945 1 98.88 21 VAL B C 1
ATOM 1995 O O . VAL B 1 21 ? 11.656 14 9.844 1 98.88 21 VAL B O 1
ATOM 1998 N N . TRP B 1 22 ? 10.266 12.383 9.234 1 98.94 22 TRP B N 1
ATOM 1999 C CA . TRP B 1 22 ? 11.195 11.742 8.312 1 98.94 22 TRP B CA 1
ATOM 2000 C C . TRP B 1 22 ? 11.633 12.711 7.219 1 98.94 22 TRP B C 1
ATOM 2002 O O . TRP B 1 22 ? 12.82 12.875 6.965 1 98.94 22 TRP B O 1
ATOM 2012 N N . ILE B 1 23 ? 10.648 13.398 6.562 1 98.94 23 ILE B N 1
ATOM 2013 C CA . ILE B 1 23 ? 11.008 14.125 5.348 1 98.94 23 ILE B CA 1
ATOM 2014 C C . ILE B 1 23 ? 11.766 15.391 5.711 1 98.94 23 ILE B C 1
ATOM 2016 O O . ILE B 1 23 ? 12.523 15.922 4.895 1 98.94 23 ILE B O 1
ATOM 2020 N N . ARG B 1 24 ? 11.578 15.883 6.969 1 98.88 24 ARG B N 1
ATOM 2021 C CA . ARG B 1 24 ? 12.383 17.016 7.438 1 98.88 24 ARG B CA 1
ATOM 2022 C C . ARG B 1 24 ? 13.844 16.609 7.566 1 98.88 24 ARG B C 1
ATOM 2024 O O . ARG B 1 24 ? 14.734 17.438 7.32 1 98.88 24 ARG B O 1
ATOM 2031 N N . ASP B 1 25 ? 14.07 15.352 7.996 1 98.88 25 ASP B N 1
ATOM 2032 C CA . ASP B 1 25 ? 15.445 14.859 8.031 1 98.88 25 ASP B CA 1
ATOM 2033 C C . ASP B 1 25 ? 16.047 14.789 6.625 1 98.88 25 ASP B C 1
ATOM 2035 O O . ASP B 1 25 ? 17.188 15.203 6.406 1 98.88 25 ASP B O 1
ATOM 2039 N N . VAL B 1 26 ? 15.258 14.336 5.68 1 98.88 26 VAL B N 1
ATOM 2040 C CA . VAL B 1 26 ? 15.695 14.266 4.289 1 98.88 26 VAL B CA 1
ATOM 2041 C C . VAL B 1 26 ? 16.031 15.664 3.775 1 98.88 26 VAL B C 1
ATOM 2043 O O . VAL B 1 26 ? 17.047 15.859 3.117 1 98.88 26 VAL B O 1
ATOM 2046 N N . ARG B 1 27 ? 15.141 16.625 4.086 1 98.75 27 ARG B N 1
ATOM 2047 C CA . ARG B 1 27 ? 15.391 18.016 3.68 1 98.75 27 ARG B CA 1
ATOM 2048 C C . ARG B 1 27 ? 16.719 18.516 4.234 1 98.75 27 ARG B C 1
ATOM 2050 O O . ARG B 1 27 ? 17.484 19.172 3.525 1 98.75 27 ARG B O 1
ATOM 2057 N N . ALA B 1 28 ? 16.984 18.219 5.461 1 98.62 28 ALA B N 1
ATOM 2058 C CA . ALA B 1 28 ? 18.219 18.688 6.105 1 98.62 28 ALA B CA 1
ATOM 2059 C C . ALA B 1 28 ? 19.453 18.109 5.414 1 98.62 28 ALA B C 1
ATOM 2061 O O . ALA B 1 28 ? 20.484 18.766 5.324 1 98.62 28 ALA B O 1
ATOM 2062 N N . GLN B 1 29 ? 19.328 16.891 4.875 1 98.69 29 GLN B N 1
ATOM 2063 C CA . GLN B 1 29 ? 20.469 16.188 4.312 1 98.69 29 GLN B CA 1
ATOM 2064 C C . GLN B 1 29 ? 20.656 16.516 2.832 1 98.69 29 GLN B C 1
ATOM 2066 O O . GLN B 1 29 ? 21.781 16.641 2.346 1 98.69 29 GLN B O 1
ATOM 2071 N N . LEU B 1 30 ? 19.531 16.672 2.125 1 98.5 30 LEU B N 1
ATOM 2072 C CA . LEU B 1 30 ? 19.641 16.75 0.67 1 98.5 30 LEU B CA 1
ATOM 2073 C C . LEU B 1 30 ? 19.25 18.141 0.168 1 98.5 30 LEU B C 1
ATOM 2075 O O . LEU B 1 30 ? 19.453 18.453 -1.005 1 98.5 30 LEU B O 1
ATOM 2079 N N . GLY B 1 31 ? 18.609 18.906 0.956 1 98.1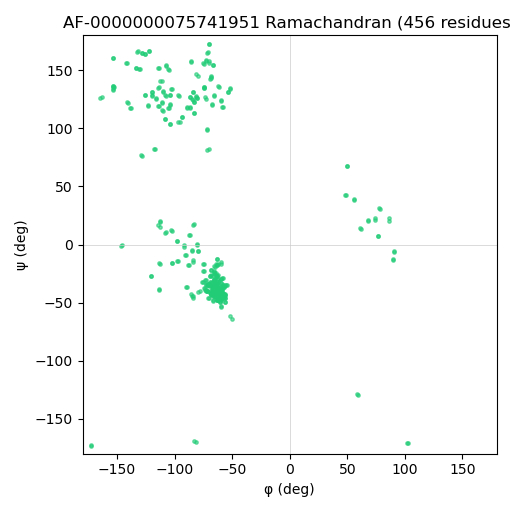2 31 GLY B N 1
ATOM 2080 C CA . GLY B 1 31 ? 18.219 20.25 0.57 1 98.12 31 GLY B CA 1
ATOM 2081 C C . GLY B 1 31 ? 17 20.281 -0.334 1 98.12 31 GLY B C 1
ATOM 2082 O O . GLY B 1 31 ? 16.859 21.156 -1.185 1 98.12 31 GLY B O 1
ATOM 2083 N N . ILE B 1 32 ? 16.078 19.281 -0.172 1 98.56 32 ILE B N 1
ATOM 2084 C CA . ILE B 1 32 ? 14.859 19.281 -0.977 1 98.56 32 ILE B CA 1
ATOM 2085 C C . ILE B 1 32 ? 13.922 20.391 -0.48 1 98.56 32 ILE B C 1
ATOM 2087 O O . ILE B 1 32 ? 14.078 20.875 0.64 1 98.56 32 ILE B O 1
ATOM 2091 N N . THR B 1 33 ? 13.039 20.797 -1.351 1 98.56 33 THR B N 1
ATOM 2092 C CA . THR B 1 33 ? 12 21.75 -0.964 1 98.56 33 THR B CA 1
ATOM 2093 C C . THR B 1 33 ? 10.711 21.031 -0.604 1 98.56 33 THR B C 1
ATOM 2095 O O . THR B 1 33 ? 10.234 20.172 -1.36 1 98.56 33 THR B O 1
ATOM 2098 N 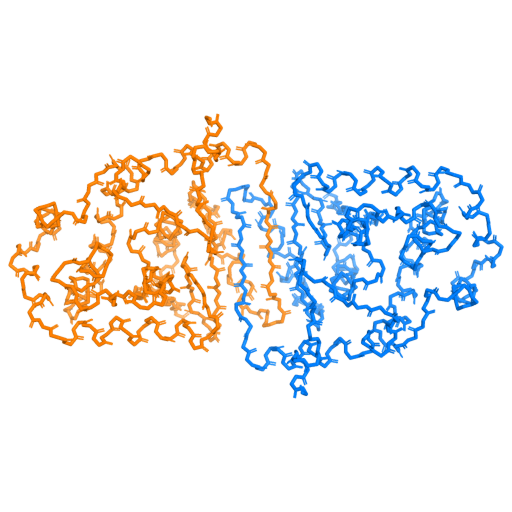N . ILE B 1 34 ? 10.203 21.344 0.532 1 98.75 34 ILE B N 1
ATOM 2099 C CA . ILE B 1 34 ? 8.922 20.797 0.961 1 98.75 34 ILE B CA 1
ATOM 2100 C C . ILE B 1 34 ? 7.863 21.891 0.976 1 98.75 34 ILE B C 1
ATOM 2102 O O . ILE B 1 34 ? 7.992 22.875 1.707 1 98.75 34 ILE B O 1
ATOM 2106 N N . ASN B 1 35 ? 6.902 21.75 0.14 1 98.81 35 ASN B N 1
ATOM 2107 C CA . ASN B 1 35 ? 5.688 22.547 0.232 1 98.81 35 ASN B CA 1
ATOM 2108 C C . ASN B 1 35 ? 4.598 21.844 1.027 1 98.81 35 ASN B C 1
ATOM 2110 O O . ASN B 1 35 ? 4.023 20.859 0.558 1 98.81 35 ASN B O 1
ATOM 2114 N N . TRP B 1 36 ? 4.359 22.391 2.199 1 98.94 36 TRP B N 1
ATOM 2115 C CA . TRP B 1 36 ? 3.297 21.828 3.018 1 98.94 36 TRP B CA 1
ATOM 2116 C C . TRP B 1 36 ? 1.924 22.172 2.453 1 98.94 36 TRP B C 1
ATOM 2118 O O . TRP B 1 36 ? 1.639 23.344 2.182 1 98.94 36 TRP B O 1
ATOM 2128 N N . ARG B 1 37 ? 1.109 21.188 2.217 1 98.94 37 ARG B N 1
ATOM 2129 C CA . ARG B 1 37 ? -0.242 21.297 1.681 1 98.94 37 ARG B CA 1
ATOM 2130 C C . ARG B 1 37 ? -1.255 20.609 2.592 1 98.94 37 ARG B C 1
ATOM 2132 O O . ARG B 1 37 ? -0.88 19.828 3.463 1 98.94 37 ARG B O 1
ATOM 2139 N N . PHE B 1 38 ? -2.502 20.953 2.361 1 98.94 38 PHE B N 1
ATOM 2140 C CA . PHE B 1 38 ? -3.506 20.516 3.32 1 98.94 38 PHE B CA 1
ATOM 2141 C C . PHE B 1 38 ? -4.371 19.406 2.727 1 98.94 38 PHE B C 1
ATOM 2143 O O . PHE B 1 38 ? -4.539 19.328 1.508 1 98.94 38 PHE B O 1
ATOM 2150 N N . PHE B 1 39 ? -4.938 18.562 3.564 1 98.88 39 PHE B N 1
ATOM 2151 C CA . PHE B 1 39 ? -5.988 17.594 3.309 1 98.88 39 PHE B CA 1
ATOM 2152 C C . PHE B 1 39 ? -6.789 17.312 4.574 1 98.88 39 PHE B C 1
ATOM 2154 O O . PHE B 1 39 ? -6.215 17.125 5.652 1 98.88 39 PHE B O 1
ATOM 2161 N N . SER B 1 40 ? -8.023 17.281 4.422 1 98.06 40 SER B N 1
ATOM 2162 C CA . SER B 1 40 ? -8.867 17.156 5.605 1 98.06 40 SER B CA 1
ATOM 2163 C C . SER B 1 40 ? -9.43 15.734 5.734 1 98.06 40 SER B C 1
ATOM 2165 O O . SER B 1 40 ? -10.273 15.328 4.941 1 98.06 40 SER B O 1
ATOM 2167 N N . LEU B 1 41 ? -9.055 15.07 6.812 1 95.69 41 LEU B N 1
ATOM 2168 C CA . LEU B 1 41 ? -9.609 13.758 7.113 1 95.69 41 LEU B CA 1
ATOM 2169 C C . LEU B 1 41 ? -11.07 13.867 7.531 1 95.69 41 LEU B C 1
ATOM 2171 O O . LEU B 1 41 ? -11.875 12.977 7.246 1 95.69 41 LEU B O 1
ATOM 2175 N N . GLU B 1 42 ? -11.367 14.945 8.195 1 93 42 GLU B N 1
ATOM 2176 C CA . GLU B 1 42 ? -12.75 15.18 8.578 1 93 42 GLU B CA 1
ATOM 2177 C C . GLU B 1 42 ? -13.656 15.258 7.352 1 93 42 GLU B C 1
ATOM 2179 O O . GLU B 1 42 ? -14.742 14.664 7.336 1 93 42 GLU B O 1
ATOM 2184 N N . GLU B 1 43 ? -13.234 16.016 6.398 1 95.25 43 GLU B N 1
ATOM 2185 C CA . GLU B 1 43 ? -14.062 16.219 5.215 1 95.25 43 GLU B CA 1
ATOM 2186 C C . GLU B 1 43 ? -14.164 14.953 4.379 1 95.25 43 GLU B C 1
ATOM 2188 O O . GLU B 1 43 ? -15.25 14.594 3.914 1 95.25 43 GLU B O 1
ATOM 2193 N N . ILE B 1 44 ? -13.047 14.203 4.188 1 95.25 44 ILE B N 1
ATOM 2194 C CA . ILE B 1 44 ? -13.055 13.039 3.303 1 95.25 44 ILE B CA 1
ATOM 2195 C C . ILE B 1 44 ? -13.922 11.938 3.904 1 95.25 44 ILE B C 1
ATOM 2197 O O . ILE B 1 44 ? -14.492 11.125 3.178 1 95.25 44 ILE B O 1
ATOM 2201 N N . ASN B 1 45 ? -14.031 11.977 5.25 1 91.19 45 ASN B N 1
ATOM 2202 C CA . ASN B 1 45 ? -14.781 10.938 5.945 1 91.19 45 ASN B CA 1
ATOM 2203 C C . ASN B 1 45 ? -16.156 11.438 6.383 1 91.19 45 ASN B C 1
ATOM 2205 O O . ASN B 1 45 ? -16.828 10.789 7.184 1 91.19 45 ASN B O 1
ATOM 2209 N N . ARG B 1 46 ? -16.547 12.523 5.906 1 90.69 46 ARG B N 1
ATOM 2210 C CA . ARG B 1 46 ? -17.797 13.148 6.336 1 90.69 46 ARG B CA 1
ATOM 2211 C C . ARG B 1 46 ? -19 12.305 5.926 1 90.69 46 ARG B C 1
ATOM 2213 O O . ARG B 1 46 ? -19.109 11.898 4.766 1 90.69 46 ARG B O 1
ATOM 2220 N N . ALA B 1 47 ? -19.812 12.039 6.867 1 88.75 47 ALA B N 1
ATOM 2221 C CA . ALA B 1 47 ? -21.047 11.312 6.57 1 88.75 47 ALA B CA 1
ATOM 2222 C C . ALA B 1 47 ? -22.062 12.211 5.867 1 88.75 47 ALA B C 1
ATOM 2224 O O . ALA B 1 47 ? -22.062 13.422 6.066 1 88.75 47 ALA B O 1
ATOM 2225 N N . GLU B 1 48 ? -22.922 11.602 5.156 1 89.75 48 GLU B N 1
ATOM 2226 C CA . GLU B 1 48 ? -23.984 12.352 4.488 1 89.75 48 GLU B CA 1
ATOM 2227 C C . GLU B 1 48 ? -24.891 13.062 5.5 1 89.75 48 GLU B C 1
ATOM 2229 O O . GLU B 1 48 ? -25.25 12.484 6.527 1 89.75 48 GLU B O 1
ATOM 2234 N N . GLY B 1 49 ? -25.188 14.258 5.195 1 92.69 49 GLY B N 1
ATOM 2235 C CA . GLY B 1 49 ? -26.094 15.016 6.047 1 92.69 49 GLY B CA 1
ATOM 2236 C C . GLY B 1 49 ? -25.391 15.773 7.148 1 92.69 49 GLY B C 1
ATOM 2237 O O . GLY B 1 49 ? -25.969 16.641 7.789 1 92.69 49 GLY B O 1
ATOM 2238 N N . LYS B 1 50 ? -24.109 15.477 7.398 1 92.81 50 LYS B N 1
ATOM 2239 C CA . LYS B 1 50 ? -23.359 16.188 8.43 1 92.81 50 LYS B CA 1
ATOM 2240 C C . LYS B 1 50 ? -22.75 17.469 7.887 1 92.81 50 LYS B C 1
ATOM 2242 O O . LYS B 1 50 ? -22.531 17.594 6.68 1 92.81 50 LYS B O 1
ATOM 2247 N N . LYS B 1 51 ? -22.469 18.391 8.719 1 95.12 51 LYS B N 1
ATOM 2248 C CA . LYS B 1 51 ? -21.875 19.656 8.344 1 95.12 51 LYS B CA 1
ATOM 2249 C C . LYS B 1 51 ? -20.438 19.469 7.855 1 95.12 51 LYS B C 1
ATOM 2251 O O . LYS B 1 51 ? -19.703 18.656 8.391 1 95.12 51 LYS B O 1
ATOM 2256 N N . HIS B 1 52 ? -20.141 20.266 6.887 1 97.12 52 HIS B N 1
ATOM 2257 C CA . HIS B 1 52 ? -18.734 20.359 6.488 1 97.12 52 HIS B CA 1
ATOM 2258 C C . HIS B 1 52 ? -17.906 21.062 7.559 1 97.12 52 HIS B C 1
ATOM 2260 O O . HIS B 1 52 ? -18.438 21.859 8.344 1 97.12 52 HIS B O 1
ATOM 2266 N N . PRO B 1 53 ? -16.609 20.828 7.57 1 96.5 53 PRO B N 1
ATOM 2267 C CA . PRO B 1 53 ? -15.797 21.469 8.602 1 96.5 53 PRO B CA 1
ATOM 2268 C C . PRO B 1 53 ? -15.781 22.984 8.492 1 96.5 53 PRO B C 1
ATOM 2270 O O . PRO B 1 53 ? -15.68 23.688 9.5 1 96.5 53 PRO B O 1
ATOM 2273 N N . TRP B 1 54 ? -15.961 23.531 7.309 1 96.94 54 TRP B N 1
ATOM 2274 C CA . TRP B 1 54 ? -15.906 24.969 7.113 1 96.94 54 TRP B CA 1
ATOM 2275 C C . TRP B 1 54 ? -17.219 25.641 7.531 1 96.94 54 TRP B C 1
ATOM 2277 O O . TRP B 1 54 ? -17.328 26.859 7.551 1 96.94 54 TRP B O 1
ATOM 2287 N N . GLU B 1 55 ? -18.141 24.859 7.852 1 96.5 55 GLU B N 1
ATOM 2288 C CA . GLU B 1 55 ? -19.422 25.391 8.281 1 96.5 55 GLU B CA 1
ATOM 2289 C C . GLU B 1 55 ? -19.484 25.562 9.797 1 96.5 55 GLU B C 1
ATOM 2291 O O . GLU B 1 55 ? -20.469 26.062 10.336 1 96.5 55 GLU B O 1
ATOM 2296 N N . ARG B 1 56 ? -18.453 25.219 10.477 1 94.81 56 ARG B N 1
ATOM 2297 C CA . ARG B 1 56 ? -18.359 25.312 11.93 1 94.81 56 ARG B CA 1
ATOM 2298 C C . ARG B 1 56 ? -17.484 26.469 12.352 1 94.81 56 ARG B C 1
ATOM 2300 O O . ARG B 1 56 ? -16.547 26.844 11.633 1 94.81 56 ARG B O 1
ATOM 2307 N N . ASP B 1 57 ? -17.797 27 13.547 1 93.88 57 ASP B N 1
ATOM 2308 C CA . ASP B 1 57 ? -17 28.109 14.07 1 93.88 57 ASP B CA 1
ATOM 2309 C C . ASP B 1 57 ? -15.562 27.641 14.352 1 93.88 57 ASP B C 1
ATOM 2311 O O . ASP B 1 57 ? -14.617 28.406 14.156 1 93.88 57 ASP B O 1
ATOM 2315 N N . TRP B 1 58 ? -15.484 26.453 14.875 1 95.12 58 TRP B N 1
ATOM 2316 C CA . TRP B 1 58 ? -14.203 25.812 15.156 1 95.12 58 TRP B CA 1
ATOM 2317 C C . TRP B 1 58 ? -14.25 24.328 14.828 1 95.12 58 TRP B C 1
ATOM 2319 O O . TRP B 1 58 ? -15.156 23.625 15.258 1 95.12 58 TRP B O 1
ATOM 2329 N N . SER B 1 59 ? -13.391 23.938 13.969 1 93.88 59 SER B N 1
ATOM 2330 C CA . SER B 1 59 ? -13.172 22.531 13.609 1 93.88 59 SER B CA 1
ATOM 2331 C C . SER B 1 59 ? -11.742 22.109 13.922 1 93.88 59 SER B C 1
ATOM 2333 O O . SER B 1 59 ? -10.789 22.766 13.516 1 93.88 59 SER B O 1
ATOM 2335 N N . TYR B 1 60 ? -11.523 21.016 14.586 1 92.81 60 TYR B N 1
ATOM 2336 C CA . TYR B 1 60 ? -10.242 20.594 15.148 1 92.81 60 TYR B CA 1
ATOM 2337 C C . TYR B 1 60 ? -9.133 20.672 14.102 1 92.81 60 TYR B C 1
ATOM 2339 O O . TYR B 1 60 ? -8.266 21.547 14.172 1 92.81 60 TYR B O 1
ATOM 2347 N N . GLY B 1 61 ? -9.227 19.922 13.109 1 96.56 61 GLY B N 1
ATOM 2348 C CA . GLY B 1 61 ? -8.195 19.906 12.078 1 96.56 61 GLY B CA 1
ATOM 2349 C C . GLY B 1 61 ? -8.297 21.078 11.125 1 96.56 61 GLY B C 1
ATOM 2350 O O . GLY B 1 61 ? -7.297 21.719 10.812 1 96.56 61 GLY B O 1
ATOM 2351 N N . TRP B 1 62 ? -9.5 21.453 10.734 1 98.31 62 TRP B N 1
ATOM 2352 C CA . TRP B 1 62 ? -9.734 22.469 9.711 1 98.31 62 TRP B CA 1
ATOM 2353 C C . TRP B 1 62 ? -9.266 23.828 10.188 1 98.31 62 TRP B C 1
ATOM 2355 O O . TRP B 1 62 ? -8.594 24.562 9.453 1 98.31 62 TRP B O 1
ATOM 2365 N N . SER B 1 63 ? -9.586 24.188 11.422 1 98.56 63 SER B N 1
ATOM 2366 C CA . SER B 1 63 ? -9.219 25.484 11.945 1 98.56 63 SER B CA 1
ATOM 2367 C C . SER B 1 63 ? -7.707 25.625 12.094 1 98.56 63 SER B C 1
ATOM 2369 O O . SER B 1 63 ? -7.141 26.688 11.828 1 98.56 63 SER B O 1
ATOM 2371 N N . LEU B 1 64 ? -7.055 24.5 12.531 1 98.81 64 LEU B N 1
ATOM 2372 C CA . LEU B 1 64 ? -5.598 24.516 12.586 1 98.81 64 LEU B CA 1
ATOM 2373 C C . LEU B 1 64 ? -5 24.719 11.203 1 98.81 64 LEU B C 1
ATOM 2375 O O . LEU B 1 64 ? -3.992 25.422 11.055 1 98.81 64 LEU B O 1
ATOM 2379 N N . MET B 1 65 ? -5.668 24.156 10.172 1 98.94 65 MET B N 1
ATOM 2380 C CA . MET B 1 65 ? -5.199 24.328 8.797 1 98.94 65 MET B CA 1
ATOM 2381 C C . MET B 1 65 ? -5.422 25.75 8.32 1 98.94 65 MET B C 1
ATOM 2383 O O . MET B 1 65 ? -4.602 26.297 7.582 1 98.94 65 MET B O 1
ATOM 2387 N N . ARG B 1 66 ? -6.512 26.359 8.766 1 98.88 66 ARG B N 1
ATOM 2388 C CA . ARG B 1 66 ? -6.75 27.75 8.398 1 98.88 66 ARG B CA 1
ATOM 2389 C C . ARG B 1 66 ? -5.66 28.672 8.953 1 98.88 66 ARG B C 1
ATOM 2391 O O . ARG B 1 66 ? -5.215 29.594 8.281 1 98.88 66 ARG B O 1
ATOM 2398 N N . ILE B 1 67 ? -5.227 28.391 10.164 1 98.94 67 ILE B N 1
ATOM 2399 C CA . ILE B 1 67 ? -4.113 29.125 10.75 1 98.94 67 ILE B CA 1
ATOM 2400 C C . ILE B 1 67 ? -2.861 28.922 9.891 1 98.94 67 ILE B C 1
ATOM 2402 O O . ILE B 1 67 ? -2.18 29.891 9.547 1 98.94 67 ILE B O 1
ATOM 2406 N N . GLY B 1 68 ? -2.578 27.719 9.508 1 98.88 68 GLY B N 1
ATOM 2407 C CA . GLY B 1 68 ? -1.443 27.406 8.648 1 98.88 68 GLY B CA 1
ATOM 2408 C C . GLY B 1 68 ? -1.51 28.109 7.301 1 98.88 68 GLY B C 1
ATOM 2409 O O . GLY B 1 68 ? -0.494 28.594 6.797 1 98.88 68 GLY B O 1
ATOM 2410 N N . ALA B 1 69 ? -2.715 28.125 6.719 1 98.88 69 ALA B N 1
ATOM 2411 C CA . ALA B 1 69 ? -2.914 28.781 5.43 1 98.88 69 ALA B CA 1
ATOM 2412 C C . ALA B 1 69 ? -2.523 30.25 5.492 1 98.88 69 ALA B C 1
ATOM 2414 O O . ALA B 1 69 ? -1.858 30.766 4.59 1 98.88 69 ALA B O 1
ATOM 2415 N N . LEU B 1 70 ? -2.936 30.891 6.582 1 98.81 70 LEU B N 1
ATOM 2416 C CA . LEU B 1 70 ? -2.582 32.312 6.73 1 98.81 70 LEU B CA 1
ATOM 2417 C C . LEU B 1 70 ? -1.079 32.469 6.93 1 98.81 70 LEU B C 1
ATOM 2419 O O . LEU B 1 70 ? -0.459 33.344 6.316 1 98.81 70 LEU B O 1
ATOM 2423 N N . LEU B 1 71 ? -0.454 31.641 7.73 1 98.75 71 LEU B N 1
ATOM 2424 C CA . LEU B 1 71 ? 0.962 31.734 8.062 1 98.75 71 LEU B CA 1
ATOM 2425 C C . LEU B 1 71 ? 1.826 31.594 6.816 1 98.75 71 LEU B C 1
ATOM 2427 O O . LEU B 1 71 ? 2.785 32.344 6.633 1 98.75 71 LEU B O 1
ATOM 2431 N N . ARG B 1 72 ? 1.502 30.672 5.926 1 98.44 72 ARG B N 1
ATOM 2432 C CA . ARG B 1 72 ? 2.393 30.359 4.816 1 98.44 72 ARG B CA 1
ATOM 2433 C C . ARG B 1 72 ? 2.363 31.453 3.762 1 98.44 72 ARG B C 1
ATOM 2435 O O . ARG B 1 72 ? 3.213 31.5 2.867 1 98.44 72 ARG B O 1
ATOM 2442 N N . ARG B 1 73 ? 1.289 32.344 3.82 1 97.88 73 ARG B N 1
ATOM 2443 C CA . ARG B 1 73 ? 1.216 33.469 2.875 1 97.88 73 ARG B CA 1
ATOM 2444 C C . ARG B 1 73 ? 2.434 34.375 3.002 1 97.88 73 ARG B C 1
ATOM 2446 O O . ARG B 1 73 ? 2.869 34.969 2.02 1 97.88 73 ARG B O 1
ATOM 2453 N N . SER B 1 74 ? 2.902 34.469 4.188 1 96.31 74 SER B N 1
ATOM 2454 C CA . SER B 1 74 ? 4.102 35.281 4.418 1 96.31 74 SER B CA 1
ATOM 2455 C C . SER B 1 74 ? 5.367 34.469 4.16 1 96.31 74 SER B C 1
ATOM 2457 O O . SER B 1 74 ? 6.32 34.969 3.561 1 96.31 74 SER B O 1
ATOM 2459 N N . ASP B 1 75 ? 5.371 33.25 4.629 1 97.62 75 ASP B N 1
ATOM 2460 C CA . ASP B 1 75 ? 6.559 32.406 4.551 1 97.62 75 ASP B CA 1
ATOM 2461 C C . ASP B 1 75 ? 6.203 30.938 4.809 1 97.62 75 ASP B C 1
ATOM 2463 O O . ASP B 1 75 ? 5.684 30.609 5.875 1 97.62 75 ASP B O 1
ATOM 2467 N N . MET B 1 76 ? 6.574 30.062 3.885 1 98.44 76 MET B N 1
ATOM 2468 C CA . MET B 1 76 ? 6.312 28.625 4.027 1 98.44 76 MET B CA 1
ATOM 2469 C C . MET B 1 76 ? 6.949 28.078 5.301 1 98.44 76 MET B C 1
ATOM 2471 O O . MET B 1 76 ? 6.43 27.141 5.906 1 98.44 76 MET B O 1
ATOM 2475 N N . SER B 1 77 ? 8.039 28.672 5.742 1 98.38 77 SER B N 1
ATOM 2476 C CA . SER B 1 77 ? 8.742 28.203 6.934 1 98.38 77 SER B CA 1
ATOM 2477 C C . SER B 1 77 ? 7.887 28.375 8.188 1 98.38 77 SER B C 1
ATOM 2479 O O . SER B 1 77 ? 8.047 27.641 9.164 1 98.38 77 SER B O 1
ATOM 2481 N N . LEU B 1 78 ? 6.926 29.328 8.148 1 98.69 78 LEU B N 1
ATOM 2482 C CA . LEU B 1 78 ? 6.031 29.516 9.289 1 98.69 78 LEU B CA 1
ATOM 2483 C C . LEU B 1 78 ? 5.023 28.375 9.383 1 98.69 78 LEU B C 1
ATOM 2485 O O . LEU B 1 78 ? 4.707 27.906 10.484 1 98.69 78 LEU B O 1
ATOM 2489 N N . LEU B 1 79 ? 4.535 27.922 8.227 1 98.88 79 LEU B N 1
ATOM 2490 C CA . LEU B 1 79 ? 3.67 26.734 8.266 1 98.88 79 LEU B CA 1
ATOM 2491 C C . LEU B 1 79 ? 4.449 25.5 8.695 1 98.88 79 LEU B C 1
ATOM 2493 O O . LEU B 1 79 ? 3.918 24.641 9.406 1 98.88 79 LEU B O 1
ATOM 2497 N N . ASP B 1 80 ? 5.68 25.422 8.227 1 98.88 80 ASP B N 1
ATOM 2498 C CA . ASP B 1 80 ? 6.543 24.328 8.664 1 98.88 80 ASP B CA 1
ATOM 2499 C C . ASP B 1 80 ? 6.664 24.297 10.18 1 98.88 80 ASP B C 1
ATOM 2501 O O . ASP B 1 80 ? 6.434 23.25 10.805 1 98.88 80 ASP B O 1
ATOM 2505 N N . GLN B 1 81 ? 6.957 25.422 10.797 1 98.88 81 GLN B N 1
ATOM 2506 C CA . GLN B 1 81 ? 7.102 25.531 12.242 1 98.88 81 GLN B CA 1
ATOM 2507 C C . GLN B 1 81 ? 5.777 25.281 12.953 1 98.88 81 GLN B C 1
ATOM 2509 O O . GLN B 1 81 ? 5.746 24.641 14.008 1 98.88 81 GLN B O 1
ATOM 2514 N N . TRP B 1 82 ? 4.723 25.797 12.344 1 98.88 82 TRP B N 1
ATOM 2515 C CA . TRP B 1 82 ? 3.389 25.609 12.914 1 98.88 82 TRP B CA 1
ATOM 2516 C C . TRP B 1 82 ? 3.012 24.141 12.938 1 98.88 82 TRP B C 1
ATOM 2518 O O . TRP B 1 82 ? 2.598 23.609 13.977 1 98.88 82 TRP B O 1
ATOM 2528 N N . TYR B 1 83 ? 3.211 23.422 11.812 1 98.94 83 TYR B N 1
ATOM 2529 C CA . TYR B 1 83 ? 2.896 22 11.742 1 98.94 83 TYR B CA 1
ATOM 2530 C C . TYR B 1 83 ? 3.74 21.203 12.727 1 98.94 83 TYR B C 1
ATOM 2532 O O . TYR B 1 83 ? 3.236 20.297 13.391 1 98.94 83 TYR B O 1
ATOM 2540 N N . GLU B 1 84 ? 4.992 21.547 12.812 1 98.88 84 GLU B N 1
ATOM 2541 C CA . GLU B 1 84 ? 5.855 20.875 13.773 1 98.88 84 GLU B CA 1
ATOM 2542 C C . GLU B 1 84 ? 5.348 21.062 15.195 1 98.88 84 GLU B C 1
ATOM 2544 O O . GLU B 1 84 ? 5.32 20.109 15.984 1 98.88 84 GLU B O 1
ATOM 2549 N N . ALA B 1 85 ? 4.938 22.266 15.547 1 98.81 85 ALA B N 1
ATOM 2550 C CA . ALA B 1 85 ? 4.504 22.594 16.906 1 98.81 85 ALA B CA 1
ATOM 2551 C C . ALA B 1 85 ? 3.203 21.859 17.25 1 98.81 85 ALA B C 1
ATOM 2553 O O . ALA B 1 85 ? 3.104 21.234 18.312 1 98.81 85 ALA B O 1
ATOM 2554 N N . ILE B 1 86 ? 2.227 21.922 16.344 1 98.69 86 ILE B N 1
ATOM 2555 C CA . ILE B 1 86 ? 0.939 21.312 16.656 1 98.69 86 ILE B CA 1
ATOM 2556 C C . ILE B 1 86 ? 1.061 19.797 16.594 1 98.69 86 ILE B C 1
ATOM 2558 O O . ILE B 1 86 ? 0.438 19.094 17.391 1 98.69 86 ILE B O 1
ATOM 2562 N N . GLY B 1 87 ? 1.885 19.297 15.68 1 98.56 87 GLY B N 1
ATOM 2563 C CA . GLY B 1 87 ? 2.121 17.859 15.641 1 98.56 87 GLY B CA 1
ATOM 2564 C C . GLY B 1 87 ? 2.807 17.328 16.891 1 98.56 87 GLY B C 1
ATOM 2565 O O . GLY B 1 87 ? 2.414 16.297 17.422 1 98.56 87 GLY B O 1
ATOM 2566 N N . HIS B 1 88 ? 3.828 18.094 17.297 1 98.62 88 HIS B N 1
ATOM 2567 C CA . HIS B 1 88 ? 4.531 17.703 18.5 1 98.62 88 HIS B CA 1
ATOM 2568 C C . HIS B 1 88 ? 3.594 17.688 19.703 1 98.62 88 HIS B C 1
ATOM 2570 O O . HIS B 1 88 ? 3.637 16.766 20.531 1 98.62 88 HIS B O 1
ATOM 2576 N N . GLU B 1 89 ? 2.764 18.672 19.844 1 98.56 89 GLU B N 1
ATOM 2577 C CA . GLU B 1 89 ? 1.805 18.781 20.938 1 98.56 89 GLU B CA 1
ATOM 2578 C C . GLU B 1 89 ? 0.867 17.578 20.969 1 98.56 89 GLU B C 1
ATOM 2580 O O . GLU B 1 89 ? 0.694 16.938 22.016 1 98.56 89 GLU B O 1
ATOM 2585 N N . LEU B 1 90 ? 0.342 17.188 19.828 1 97.81 90 LEU B N 1
ATOM 2586 C CA . LEU B 1 90 ? -0.677 16.156 19.781 1 97.81 90 LEU B CA 1
ATOM 2587 C C . LEU B 1 90 ? -0.038 14.766 19.766 1 97.81 90 LEU B C 1
ATOM 2589 O O . LEU B 1 90 ? -0.425 13.898 20.547 1 97.81 90 LEU B O 1
ATOM 2593 N N . HIS B 1 91 ? 0.976 14.578 18.984 1 97.56 91 HIS B N 1
ATOM 2594 C CA . HIS B 1 91 ? 1.418 13.234 18.656 1 97.56 91 HIS B CA 1
ATOM 2595 C C . HIS B 1 91 ? 2.588 12.805 19.531 1 97.56 91 HIS B C 1
ATOM 2597 O O . HIS B 1 91 ? 2.926 11.617 19.578 1 97.56 91 HIS B O 1
ATOM 2603 N N . VAL B 1 92 ? 3.195 13.766 20.203 1 97.81 92 VAL B N 1
ATOM 2604 C CA . VAL B 1 92 ? 4.328 13.414 21.047 1 97.81 92 VAL B CA 1
ATOM 2605 C C . VAL B 1 92 ? 3.967 13.641 22.516 1 97.81 92 VAL B C 1
ATOM 2607 O O . VAL B 1 92 ? 4.211 12.781 23.375 1 97.81 92 VAL B O 1
ATOM 2610 N N . LEU B 1 93 ? 3.242 14.695 22.812 1 97.56 93 LEU B N 1
ATOM 2611 C CA . LEU B 1 93 ? 2.99 15.062 24.203 1 97.56 93 LEU B CA 1
ATOM 2612 C C . LEU B 1 93 ? 1.589 14.648 24.625 1 97.56 93 LEU B C 1
ATOM 2614 O O . LEU B 1 93 ? 1.281 14.625 25.812 1 97.56 93 LEU B O 1
ATOM 2618 N N . GLY B 1 94 ? 0.747 14.359 23.688 1 96.44 94 GLY B N 1
ATOM 2619 C CA . GLY B 1 94 ? -0.625 14 24 1 96.44 94 GLY B CA 1
ATOM 2620 C C . GLY B 1 94 ? -1.476 15.188 24.422 1 96.44 94 GLY B C 1
ATOM 2621 O O . GLY B 1 94 ? -2.443 15.039 25.156 1 96.44 94 GLY B O 1
ATOM 2622 N N . GLY B 1 95 ? -1.023 16.328 24 1 97.06 95 GLY B N 1
ATOM 2623 C CA . GLY B 1 95 ? -1.787 17.531 24.266 1 97.06 95 GLY B CA 1
ATOM 2624 C C . GLY B 1 95 ? -2.9 17.781 23.266 1 97.06 95 GLY B C 1
ATOM 2625 O O . GLY B 1 95 ? -3.242 16.891 22.484 1 97.06 95 GLY B O 1
ATOM 2626 N N . LYS B 1 96 ? -3.49 19.031 23.359 1 96.88 96 LYS B N 1
ATOM 2627 C CA . LYS B 1 96 ? -4.691 19.297 22.578 1 96.88 96 LYS B CA 1
ATOM 2628 C C . LYS B 1 96 ? -4.543 20.578 21.766 1 96.88 96 LYS B C 1
ATOM 2630 O O . LYS B 1 96 ? -5.223 21.578 22.047 1 96.88 96 LYS B O 1
ATOM 2635 N N . PRO B 1 97 ? -3.781 20.438 20.688 1 97.56 97 PRO B N 1
ATOM 2636 C CA . PRO B 1 97 ? -3.613 21.656 19.875 1 97.56 97 PRO B CA 1
ATOM 2637 C C . PRO B 1 97 ? -4.922 22.141 19.266 1 97.56 97 PRO B C 1
ATOM 2639 O O . PRO B 1 97 ? -5.02 23.281 18.828 1 97.56 97 PRO B O 1
ATOM 2642 N N . HIS B 1 98 ? -5.938 21.266 19.234 1 95.69 98 HIS B N 1
ATOM 2643 C CA . HIS B 1 98 ? -7.246 21.609 18.688 1 95.69 98 HIS B CA 1
ATOM 2644 C C . HIS B 1 98 ? -8.078 22.391 19.703 1 95.69 98 HIS B C 1
ATOM 2646 O O . HIS B 1 98 ? -9.234 22.734 19.422 1 95.69 98 HIS B O 1
ATOM 2652 N N . ASP B 1 99 ? -7.551 22.625 20.844 1 96.5 99 ASP B N 1
ATOM 2653 C CA . ASP B 1 99 ? -8.078 23.641 21.75 1 96.5 99 ASP B CA 1
ATOM 2654 C C . ASP B 1 99 ? -7.59 25.031 21.359 1 96.5 99 ASP B C 1
ATOM 2656 O O . ASP B 1 99 ? -6.383 25.266 21.266 1 96.5 99 ASP B O 1
ATOM 2660 N N . PRO B 1 100 ? -8.531 25.969 21.188 1 97.5 100 PRO B N 1
ATOM 2661 C CA . PRO B 1 100 ? -8.117 27.297 20.719 1 97.5 100 PRO B CA 1
ATOM 2662 C C . PRO B 1 100 ? -7.086 27.938 21.641 1 97.5 100 PRO B C 1
ATOM 2664 O O . PRO B 1 100 ? -6.191 28.656 21.156 1 97.5 100 PRO B O 1
ATOM 2667 N N . ALA B 1 101 ? -7.223 27.734 22.906 1 97.88 101 ALA B N 1
ATOM 2668 C CA . ALA B 1 101 ? -6.27 28.312 23.844 1 97.88 101 ALA B CA 1
ATOM 2669 C C . ALA B 1 101 ? -4.883 27.703 23.672 1 97.88 101 ALA B C 1
ATOM 2671 O O . ALA B 1 101 ? -3.873 28.406 23.766 1 97.88 101 ALA B O 1
ATOM 2672 N N . VAL B 1 102 ? -4.832 26.406 23.422 1 98.25 102 VAL B N 1
ATOM 2673 C CA . VAL B 1 102 ? -3.564 25.719 23.188 1 98.25 102 VAL B CA 1
ATOM 2674 C C . VAL B 1 102 ? -2.965 26.172 21.859 1 98.25 102 VAL B C 1
ATOM 2676 O O . VAL B 1 102 ? -1.755 26.391 21.766 1 98.25 102 VAL B O 1
ATOM 2679 N N . ALA B 1 103 ? -3.82 26.344 20.844 1 98.62 103 ALA B N 1
ATOM 2680 C CA . ALA B 1 103 ? -3.354 26.828 19.547 1 98.62 103 ALA B CA 1
ATOM 2681 C C . ALA B 1 103 ? -2.691 28.203 19.688 1 98.62 103 ALA B C 1
ATOM 2683 O O . ALA B 1 103 ? -1.618 28.438 19.125 1 98.62 103 ALA B O 1
ATOM 2684 N N . ARG B 1 104 ? -3.318 29.062 20.484 1 98.69 104 ARG B N 1
ATOM 2685 C CA . ARG B 1 104 ? -2.77 30.406 20.703 1 98.69 104 ARG B CA 1
ATOM 2686 C C . ARG B 1 104 ? -1.424 30.344 21.422 1 98.69 104 ARG B C 1
ATOM 2688 O O . ARG B 1 104 ? -0.489 31.062 21.062 1 98.69 104 ARG B O 1
ATOM 2695 N N . ARG B 1 105 ? -1.352 29.484 22.391 1 98.62 105 ARG B N 1
ATOM 2696 C CA . ARG B 1 105 ? -0.092 29.297 23.109 1 98.62 105 ARG B CA 1
ATOM 2697 C C . ARG B 1 105 ? 1.004 28.797 22.172 1 98.62 105 ARG B C 1
ATOM 2699 O O . ARG B 1 105 ? 2.129 29.297 22.203 1 98.62 105 ARG B O 1
ATOM 2706 N N . LEU B 1 106 ? 0.668 27.828 21.344 1 98.75 106 LEU B N 1
ATOM 2707 C CA . LEU B 1 106 ? 1.638 27.234 20.438 1 98.75 106 LEU B CA 1
ATOM 2708 C C . LEU B 1 106 ? 2.111 28.25 19.406 1 98.75 106 LEU B C 1
ATOM 2710 O O . LEU B 1 106 ? 3.271 28.234 18.984 1 98.75 106 LEU B O 1
ATOM 2714 N N . LEU B 1 107 ? 1.222 29.141 18.969 1 98.81 107 LEU B N 1
ATOM 2715 C CA . LEU B 1 107 ? 1.639 30.219 18.094 1 98.81 107 LEU B CA 1
ATOM 2716 C C . LEU B 1 107 ? 2.695 31.094 18.766 1 98.81 107 LEU B C 1
ATOM 2718 O O . LEU B 1 107 ? 3.693 31.469 18.141 1 98.81 107 LEU B O 1
ATOM 2722 N N . GLY B 1 108 ? 2.445 31.375 20.047 1 98.56 108 GLY B N 1
ATOM 2723 C CA . GLY B 1 108 ? 3.432 32.125 20.812 1 98.56 108 GLY B CA 1
ATOM 2724 C C . GLY B 1 108 ? 4.789 31.453 20.859 1 98.56 108 GLY B C 1
ATOM 2725 O O . GLY B 1 108 ? 5.824 32.125 20.781 1 98.56 108 GLY B O 1
ATOM 2726 N N . ASP B 1 109 ? 4.77 30.125 20.938 1 98.06 109 ASP B N 1
ATOM 2727 C CA . ASP B 1 109 ? 5.992 29.344 21.031 1 98.06 109 ASP B CA 1
ATOM 2728 C C . ASP B 1 109 ? 6.844 29.484 19.766 1 98.06 109 ASP B C 1
ATOM 2730 O O . ASP B 1 109 ? 8.062 29.328 19.828 1 98.06 109 ASP B O 1
ATOM 2734 N N . ILE B 1 110 ? 6.188 29.828 18.625 1 97.94 110 ILE B N 1
ATOM 2735 C CA . ILE B 1 110 ? 6.961 29.953 17.391 1 97.94 110 ILE B CA 1
ATOM 2736 C C . ILE B 1 110 ? 7.094 31.422 17 1 97.94 110 ILE B C 1
ATOM 2738 O O . ILE B 1 110 ? 7.379 31.734 15.852 1 97.94 110 ILE B O 1
ATOM 2742 N N . GLY B 1 111 ? 6.723 32.281 17.906 1 98.12 111 GLY B N 1
ATOM 2743 C CA . GLY B 1 111 ? 6.965 33.688 17.734 1 98.12 111 GLY B CA 1
ATOM 2744 C C . GLY B 1 111 ? 5.871 34.406 16.953 1 98.12 111 GLY B C 1
ATOM 2745 O O . GLY B 1 111 ? 6.098 35.469 16.359 1 98.12 111 GLY B O 1
ATOM 2746 N N . VAL B 1 112 ? 4.734 33.875 16.875 1 98.31 112 VAL B N 1
ATOM 2747 C CA . VAL B 1 112 ? 3.609 34.438 16.141 1 98.31 112 VAL B CA 1
ATOM 2748 C C . VAL B 1 112 ? 2.539 34.906 17.125 1 98.31 112 VAL B C 1
ATOM 2750 O O . VAL B 1 112 ? 2.258 34.25 18.125 1 98.31 112 VAL B O 1
ATOM 2753 N N . GLU B 1 113 ? 1.97 35.969 16.844 1 97.88 113 GLU B N 1
ATOM 2754 C CA . GLU B 1 113 ? 0.957 36.562 17.719 1 97.88 113 GLU B CA 1
ATOM 2755 C C . GLU B 1 113 ? -0.31 35.719 17.75 1 97.88 113 GLU B C 1
ATOM 2757 O O . GLU B 1 113 ? -0.73 35.188 16.719 1 97.88 113 GLU B O 1
ATOM 2762 N N . ALA B 1 114 ? -0.935 35.656 18.875 1 97.5 114 ALA B N 1
ATOM 2763 C CA . ALA B 1 114 ? -2.15 34.875 19.078 1 97.5 114 ALA B CA 1
ATOM 2764 C C . ALA B 1 114 ? -3.283 35.375 18.188 1 97.5 114 ALA B C 1
ATOM 2766 O O . ALA B 1 114 ? -4.184 34.625 17.844 1 97.5 114 ALA B O 1
ATOM 2767 N N . ALA B 1 115 ? -3.229 36.625 17.828 1 97.75 115 ALA B N 1
ATOM 2768 C CA . ALA B 1 115 ? -4.281 37.281 17.047 1 97.75 115 ALA B CA 1
ATOM 2769 C C . ALA B 1 115 ? -4.41 36.625 15.672 1 97.75 115 ALA B C 1
ATOM 2771 O O . ALA B 1 115 ? -5.422 36.781 14.984 1 97.75 115 ALA B O 1
ATOM 2772 N N . VAL B 1 116 ? -3.385 35.875 15.281 1 98.25 116 VAL B N 1
ATOM 2773 C CA . VAL B 1 116 ? -3.371 35.188 14 1 98.25 116 VAL B CA 1
ATOM 2774 C C . VAL B 1 116 ? -4.508 34.156 13.938 1 98.25 116 VAL B C 1
ATOM 2776 O O . VAL B 1 116 ? -5.078 33.906 12.875 1 98.25 116 VAL B O 1
ATOM 2779 N N . VAL B 1 117 ? -4.902 33.594 15.086 1 98.31 117 VAL B N 1
ATOM 2780 C CA . VAL B 1 117 ? -6.004 32.656 15.133 1 98.31 117 VAL B CA 1
ATOM 2781 C C . VAL B 1 117 ? -7.281 33.312 14.617 1 98.31 117 VAL B C 1
ATOM 2783 O O . VAL B 1 117 ? -7.914 32.812 13.68 1 98.31 117 VAL B O 1
ATOM 2786 N N . ASP B 1 118 ? -7.59 34.438 15.203 1 98.06 118 ASP B N 1
ATOM 2787 C CA . ASP B 1 118 ? -8.812 35.125 14.828 1 98.06 118 ASP B CA 1
ATOM 2788 C C . ASP B 1 118 ? -8.742 35.625 13.391 1 98.06 118 ASP B C 1
ATOM 2790 O O . ASP B 1 118 ? -9.734 35.594 12.664 1 98.06 118 ASP B O 1
ATOM 2794 N N . ALA B 1 119 ? -7.598 36.156 13 1 98.56 119 ALA B N 1
ATOM 2795 C CA . ALA B 1 119 ? -7.414 36.625 11.633 1 98.56 119 ALA B CA 1
ATOM 2796 C C . ALA B 1 119 ? -7.645 35.531 10.617 1 98.56 119 ALA B C 1
ATOM 2798 O O . ALA B 1 119 ? -8.289 35.75 9.586 1 98.56 119 ALA B O 1
ATOM 2799 N N . ALA B 1 120 ? -7.125 34.344 10.859 1 98.56 120 ALA B N 1
ATOM 2800 C CA . ALA B 1 120 ? -7.281 33.219 9.969 1 98.56 120 ALA B CA 1
ATOM 2801 C C . ALA B 1 120 ? -8.742 32.781 9.859 1 98.56 120 ALA B C 1
ATOM 2803 O O . ALA B 1 120 ? -9.234 32.5 8.758 1 98.56 120 ALA B O 1
ATOM 2804 N N . LEU B 1 121 ? -9.398 32.719 11.016 1 97.88 121 LEU B N 1
ATOM 2805 C CA . LEU B 1 121 ? -10.781 32.281 11.055 1 97.88 121 LEU B CA 1
ATOM 2806 C C . LEU B 1 121 ? -11.719 33.281 10.422 1 97.88 121 LEU B C 1
ATOM 2808 O O . LEU B 1 121 ? -12.766 32.938 9.875 1 97.88 121 LEU B O 1
ATOM 2812 N N . ASP B 1 122 ? -11.305 34.594 10.438 1 97.69 122 ASP B N 1
ATOM 2813 C CA . ASP B 1 122 ? -12.133 35.656 9.883 1 97.69 122 ASP B CA 1
ATOM 2814 C C . ASP B 1 122 ? -11.938 35.781 8.375 1 97.69 122 ASP B C 1
ATOM 2816 O O . ASP B 1 122 ? -12.711 36.469 7.695 1 97.69 122 ASP B O 1
ATOM 2820 N N . ASP B 1 123 ? -10.953 35.219 7.812 1 98.06 123 ASP B N 1
ATOM 2821 C CA . ASP B 1 123 ? -10.633 35.312 6.391 1 98.06 123 ASP B CA 1
ATOM 2822 C C . ASP B 1 123 ? -11.195 34.125 5.617 1 98.06 123 ASP B C 1
ATOM 2824 O O . ASP B 1 123 ? -10.602 33.031 5.602 1 98.06 123 ASP B O 1
ATOM 2828 N N . PRO B 1 124 ? -12.211 34.281 4.895 1 97.38 124 PRO B N 1
ATOM 2829 C CA . PRO B 1 124 ? -12.859 33.156 4.199 1 97.38 124 PRO B CA 1
ATOM 2830 C C . PRO B 1 124 ? -11.969 32.531 3.127 1 97.38 124 PRO B C 1
ATOM 2832 O O . PRO B 1 124 ? -12.188 31.391 2.717 1 97.38 124 PRO B O 1
ATOM 2835 N N . SER B 1 125 ? -10.945 33.281 2.688 1 98.44 125 SER B N 1
ATOM 2836 C CA . SER B 1 125 ? -10.078 32.75 1.646 1 98.44 125 SER B CA 1
ATOM 2837 C C . SER B 1 125 ? -9.25 31.578 2.172 1 98.44 125 SER B C 1
ATOM 2839 O O . SER B 1 125 ? -8.727 30.781 1.391 1 98.44 125 SER B O 1
ATOM 2841 N N . THR B 1 126 ? -9.055 31.453 3.475 1 98.75 126 THR B N 1
ATOM 2842 C CA . THR B 1 126 ? -8.352 30.312 4.043 1 98.75 126 THR B CA 1
ATOM 2843 C C . THR B 1 126 ? -9.133 29.031 3.803 1 98.75 126 THR B C 1
ATOM 2845 O O . THR B 1 126 ? -8.547 27.953 3.627 1 98.75 126 THR B O 1
ATOM 2848 N N . HIS B 1 127 ? -10.508 29.109 3.805 1 98.5 127 HIS B N 1
ATOM 2849 C CA . HIS B 1 127 ? -11.312 27.953 3.43 1 98.5 127 HIS B CA 1
ATOM 2850 C C . HIS B 1 127 ? -11.031 27.531 1.991 1 98.5 127 HIS B C 1
ATOM 2852 O O . HIS B 1 127 ? -10.844 26.344 1.714 1 98.5 127 HIS B O 1
ATOM 2858 N N . ASP B 1 128 ? -10.984 28.531 1.118 1 98.38 128 ASP B N 1
ATOM 2859 C CA . ASP B 1 128 ? -10.805 28.266 -0.306 1 98.38 128 ASP B CA 1
ATOM 2860 C C . ASP B 1 128 ? -9.477 27.562 -0.572 1 98.38 128 ASP B C 1
ATOM 2862 O O . ASP B 1 128 ? -9.406 26.641 -1.382 1 98.38 128 ASP B O 1
ATOM 2866 N N . GLU B 1 129 ? -8.445 28.031 0.088 1 98.69 129 GLU B N 1
ATOM 2867 C CA . GLU B 1 129 ? -7.113 27.453 -0.076 1 98.69 129 GLU B CA 1
ATOM 2868 C C . GLU B 1 129 ? -7.086 26 0.37 1 98.69 129 GLU B C 1
ATOM 2870 O O . GLU B 1 129 ? -6.547 25.141 -0.331 1 98.69 129 GLU B O 1
ATOM 2875 N N . ILE B 1 130 ? -7.691 25.703 1.506 1 98.88 130 ILE B N 1
ATOM 2876 C CA . ILE B 1 130 ? -7.703 24.344 2.039 1 98.88 130 ILE B CA 1
ATOM 2877 C C . ILE B 1 130 ? -8.547 23.453 1.139 1 98.88 130 ILE B C 1
ATOM 2879 O O . ILE B 1 130 ? -8.141 22.328 0.81 1 98.88 130 ILE B O 1
ATOM 2883 N N . ARG B 1 131 ? -9.688 23.953 0.682 1 98.69 131 ARG B N 1
ATOM 2884 C CA . ARG B 1 131 ? -10.57 23.188 -0.187 1 98.69 131 ARG B CA 1
ATOM 2885 C C . ARG B 1 131 ? -9.883 22.844 -1.5 1 98.69 131 ARG B C 1
ATOM 2887 O O . ARG B 1 131 ? -10.008 21.719 -1.997 1 98.69 131 ARG B O 1
ATOM 2894 N N . ALA B 1 132 ? -9.164 23.812 -2.029 1 98.75 132 ALA B N 1
ATOM 2895 C CA . ALA B 1 132 ? -8.461 23.594 -3.291 1 98.75 132 ALA B CA 1
ATOM 2896 C C . ALA B 1 132 ? -7.402 22.5 -3.141 1 98.75 132 ALA B C 1
ATOM 2898 O O . ALA B 1 132 ? -7.258 21.641 -4.012 1 98.75 132 ALA B O 1
ATOM 2899 N N . GLU B 1 133 ? -6.664 22.5 -2.064 1 98.81 133 GLU B N 1
ATOM 2900 C CA . GLU B 1 133 ? -5.605 21.531 -1.834 1 98.81 133 GLU B CA 1
ATOM 2901 C C . GLU B 1 133 ? -6.184 20.156 -1.501 1 98.81 133 GLU B C 1
ATOM 2903 O O . GLU B 1 133 ? -5.656 19.141 -1.939 1 98.81 133 GLU B O 1
ATOM 2908 N N . HIS B 1 134 ? -7.27 20.188 -0.694 1 98.81 134 HIS B N 1
ATOM 2909 C CA . HIS B 1 134 ? -8.008 18.953 -0.451 1 98.81 134 HIS B CA 1
ATOM 2910 C C . HIS B 1 134 ? -8.477 18.328 -1.759 1 98.81 134 HIS B C 1
ATOM 2912 O O . HIS B 1 134 ? -8.289 17.125 -1.981 1 98.81 134 HIS B O 1
ATOM 2918 N N . GLN B 1 135 ? -9.023 19.141 -2.629 1 98.62 135 GLN B N 1
ATOM 2919 C CA . GLN B 1 135 ? -9.586 18.672 -3.889 1 98.62 135 GLN B CA 1
ATOM 2920 C C . GLN B 1 135 ? -8.5 18.141 -4.82 1 98.62 135 GLN B C 1
ATOM 2922 O O . GLN B 1 135 ? -8.727 17.203 -5.578 1 98.62 135 GLN B O 1
ATOM 2927 N N . ARG B 1 136 ? -7.281 18.734 -4.758 1 98.56 136 ARG B N 1
ATOM 2928 C CA . ARG B 1 136 ? -6.168 18.25 -5.562 1 98.56 136 ARG B CA 1
ATOM 2929 C C . ARG B 1 136 ? -5.902 16.781 -5.293 1 98.56 136 ARG B C 1
ATOM 2931 O O . ARG B 1 136 ? -5.711 15.992 -6.227 1 98.56 136 ARG B O 1
ATOM 2938 N N . VAL B 1 137 ? -5.914 16.359 -4.02 1 98.69 137 VAL B N 1
ATOM 2939 C CA . VAL B 1 137 ? -5.68 14.977 -3.637 1 98.69 137 VAL B CA 1
ATOM 2940 C C . VAL B 1 137 ? -6.836 14.109 -4.117 1 98.69 137 VAL B C 1
ATOM 2942 O O . VAL B 1 137 ? -6.617 13.031 -4.688 1 98.69 137 VAL B O 1
ATOM 2945 N N . VAL B 1 138 ? -8.055 14.609 -3.934 1 98 138 VAL B N 1
ATOM 2946 C CA . VAL B 1 138 ? -9.242 13.859 -4.336 1 98 138 VAL B CA 1
ATOM 2947 C C . VAL B 1 138 ? -9.242 13.664 -5.848 1 98 138 VAL B C 1
ATOM 2949 O O . VAL B 1 138 ? -9.516 12.562 -6.336 1 98 138 VAL B O 1
ATOM 2952 N N . ASP B 1 139 ? -8.898 14.711 -6.582 1 97.62 139 ASP B N 1
ATOM 2953 C CA . ASP B 1 139 ? -8.883 14.648 -8.039 1 97.62 139 ASP B CA 1
ATOM 2954 C C . ASP B 1 139 ? -7.848 13.648 -8.539 1 97.62 139 ASP B C 1
ATOM 2956 O O . ASP B 1 139 ? -7.988 13.086 -9.625 1 97.62 139 ASP B O 1
ATOM 2960 N N . ALA B 1 140 ? -6.824 13.43 -7.762 1 97.12 140 ALA B N 1
ATOM 2961 C CA . ALA B 1 140 ? -5.789 12.461 -8.102 1 97.12 140 ALA B CA 1
ATOM 2962 C C . ALA B 1 140 ? -6.16 11.062 -7.609 1 97.12 140 ALA B C 1
ATOM 2964 O O . ALA B 1 140 ? -5.328 10.148 -7.617 1 97.12 140 ALA B O 1
ATOM 2965 N N . ASN B 1 141 ? -7.391 10.922 -7.117 1 96.12 141 ASN B N 1
ATOM 2966 C CA . ASN B 1 141 ? -7.93 9.688 -6.562 1 96.12 141 ASN B CA 1
ATOM 2967 C C . ASN B 1 141 ? -7.242 9.312 -5.254 1 96.12 141 ASN B C 1
ATOM 2969 O O . ASN B 1 141 ? -7.141 8.133 -4.918 1 96.12 141 ASN B O 1
ATOM 2973 N N . GLY B 1 142 ? -6.625 10.312 -4.645 1 96.19 142 GLY B N 1
ATOM 2974 C CA . GLY B 1 142 ? -6.121 10.117 -3.293 1 96.19 142 GLY B CA 1
ATOM 2975 C C . GLY B 1 142 ? -7.223 10.031 -2.252 1 96.19 142 GLY B C 1
ATOM 2976 O O . GLY B 1 142 ? -8.367 10.406 -2.521 1 96.19 142 GLY B O 1
ATOM 2977 N N . TYR B 1 143 ? -6.871 9.547 -1.02 1 93.88 143 TYR B N 1
ATOM 2978 C CA . TYR B 1 143 ? -7.926 9.227 -0.065 1 93.88 143 TYR B CA 1
ATOM 2979 C C . TYR B 1 143 ? -7.473 9.508 1.363 1 93.88 143 TYR B C 1
ATOM 2981 O O . TYR B 1 143 ? -8.219 9.273 2.314 1 93.88 143 TYR B O 1
ATOM 2989 N N . GLY B 1 144 ? -6.273 9.93 1.48 1 96.06 144 GLY B N 1
ATOM 2990 C CA . GLY B 1 144 ? -5.77 10.141 2.826 1 96.06 144 GLY B CA 1
ATOM 2991 C C . GLY B 1 144 ? -4.402 10.805 2.852 1 96.06 144 GLY B C 1
ATOM 2992 O O . GLY B 1 144 ? -3.975 11.398 1.859 1 96.06 144 GLY B O 1
ATOM 2993 N N . VAL B 1 145 ? -3.85 10.891 3.977 1 97.94 145 VAL B N 1
ATOM 2994 C CA . VAL B 1 145 ? -2.537 11.484 4.199 1 97.94 145 VAL B CA 1
ATOM 2995 C C . VAL B 1 145 ? -1.672 10.539 5.027 1 97.94 145 VAL B C 1
ATOM 2997 O O . VAL B 1 145 ? -2.191 9.703 5.777 1 97.94 145 VAL B O 1
ATOM 3000 N N . PRO B 1 146 ? -0.357 10.633 4.816 1 98.75 146 PRO B N 1
ATOM 3001 C CA . PRO B 1 146 ? 0.371 11.578 3.971 1 98.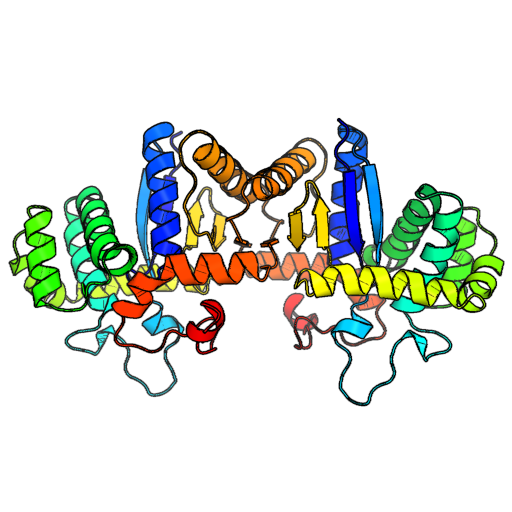75 146 PRO B CA 1
ATOM 3002 C C . PRO B 1 146 ? 0.233 11.273 2.482 1 98.75 146 PRO B C 1
ATOM 3004 O O . PRO B 1 146 ? 0.254 10.102 2.088 1 98.75 146 PRO B O 1
ATOM 3007 N N . THR B 1 147 ? -0.004 12.289 1.69 1 98.94 147 THR B N 1
ATOM 3008 C CA . THR B 1 147 ? 0.053 12.195 0.236 1 98.94 147 THR B CA 1
ATOM 3009 C C . THR B 1 147 ? 1.101 13.148 -0.329 1 98.94 147 THR B C 1
ATOM 3011 O O . THR B 1 147 ? 1.13 14.328 0.028 1 98.94 147 THR B O 1
ATOM 3014 N N . LEU B 1 148 ? 1.979 12.688 -1.136 1 98.94 148 LEU B N 1
ATOM 3015 C CA . LEU B 1 148 ? 3.064 13.453 -1.735 1 98.94 148 LEU B CA 1
ATOM 3016 C C . LEU B 1 148 ? 2.84 13.641 -3.232 1 98.94 148 LEU B C 1
ATOM 3018 O O . LEU B 1 148 ? 2.43 12.695 -3.92 1 98.94 148 LEU B O 1
ATOM 3022 N N . PHE B 1 149 ? 2.963 14.82 -3.703 1 98.75 149 PHE B N 1
ATOM 3023 C CA . PHE B 1 149 ? 3.135 15.07 -5.129 1 98.75 149 PHE B CA 1
ATOM 3024 C C . PHE B 1 149 ? 4.582 15.43 -5.445 1 98.75 149 PHE B C 1
ATOM 3026 O O . PHE B 1 149 ? 5.145 16.359 -4.863 1 98.75 149 PHE B O 1
ATOM 3033 N N . MET B 1 150 ? 5.211 14.703 -6.25 1 97.88 150 MET B N 1
ATOM 3034 C CA . MET B 1 150 ? 6.598 14.93 -6.637 1 97.88 150 MET B CA 1
ATOM 3035 C C . MET B 1 150 ? 6.875 14.352 -8.023 1 97.88 150 MET B C 1
ATOM 3037 O O . MET B 1 150 ? 6.348 13.297 -8.375 1 97.88 150 MET B O 1
ATOM 3041 N N . ASP B 1 151 ? 7.559 15.078 -8.836 1 93.81 151 ASP B N 1
ATOM 3042 C CA . ASP B 1 151 ? 7.969 14.641 -10.172 1 93.81 151 ASP B CA 1
ATOM 3043 C C . ASP B 1 151 ? 6.762 14.203 -10.992 1 93.81 151 ASP B C 1
ATOM 3045 O O . ASP B 1 151 ? 6.797 13.148 -11.641 1 93.81 151 ASP B O 1
ATOM 3049 N N . GLY B 1 152 ? 5.734 14.953 -10.797 1 94.94 152 GLY B N 1
ATOM 3050 C CA . GLY B 1 152 ? 4.539 14.711 -11.586 1 94.94 152 GLY B CA 1
ATOM 3051 C C . GLY B 1 152 ? 3.75 13.5 -11.117 1 94.94 152 GLY B C 1
ATOM 3052 O O . GLY B 1 152 ? 2.801 13.078 -11.781 1 94.94 152 GLY B O 1
ATOM 3053 N N . GLN B 1 153 ? 4.156 12.93 -9.984 1 96.69 153 GLN B N 1
ATOM 3054 C CA . GLN B 1 153 ? 3.506 11.734 -9.469 1 96.69 153 GLN B CA 1
ATOM 3055 C C . GLN B 1 153 ? 2.785 12.016 -8.156 1 96.69 153 GLN B C 1
ATOM 3057 O O . GLN B 1 153 ? 3.145 12.953 -7.434 1 96.69 153 GLN B O 1
ATOM 3062 N N . CYS B 1 154 ? 1.756 11.266 -7.898 1 98.44 154 CYS B N 1
ATOM 3063 C CA . CYS B 1 154 ? 1.042 11.266 -6.629 1 98.44 154 CYS B CA 1
ATOM 3064 C C . CYS B 1 154 ? 1.27 9.961 -5.875 1 98.44 154 CYS B C 1
ATOM 3066 O O . CYS B 1 154 ? 1.028 8.875 -6.41 1 98.44 154 CYS B O 1
ATOM 3068 N N . LEU B 1 155 ? 1.782 10.031 -4.68 1 98.81 155 LEU B N 1
ATOM 3069 C CA . LEU B 1 155 ? 2.018 8.859 -3.844 1 98.81 155 LEU B CA 1
ATOM 3070 C C . LEU B 1 155 ? 1.346 9.016 -2.484 1 98.81 155 LEU B C 1
ATOM 3072 O O . LEU B 1 155 ? 1.396 10.094 -1.884 1 98.81 155 LEU B O 1
ATOM 3076 N N . PHE B 1 156 ? 0.591 8.039 -2.086 1 98.75 156 PHE B N 1
ATOM 3077 C CA . PHE B 1 156 ? 0.134 7.922 -0.705 1 98.75 156 PHE B CA 1
ATOM 3078 C C . PHE B 1 156 ? 1.159 7.176 0.143 1 98.75 156 PHE B C 1
ATOM 3080 O O . PHE B 1 156 ? 1.575 6.07 -0.205 1 98.75 156 PHE B O 1
ATOM 3087 N N . GLY B 1 157 ? 1.571 7.828 1.308 1 98.12 157 GLY B N 1
ATOM 3088 C CA . GLY B 1 157 ? 2.668 7.336 2.127 1 98.12 157 GLY B CA 1
ATOM 3089 C C . GLY B 1 157 ? 3.953 8.117 1.933 1 98.12 157 GLY B C 1
ATOM 3090 O O . GLY B 1 157 ? 3.949 9.188 1.324 1 98.12 157 GLY B O 1
ATOM 3091 N N . PRO B 1 158 ? 5.012 7.613 2.492 1 98.81 158 PRO B N 1
ATOM 3092 C CA . PRO B 1 158 ? 5.074 6.324 3.189 1 98.81 158 PRO B CA 1
ATOM 3093 C C . PRO B 1 158 ? 4.406 6.363 4.562 1 98.81 158 PRO B C 1
ATOM 3095 O O . PRO B 1 158 ? 4.527 7.355 5.285 1 98.81 158 PRO B O 1
ATOM 3098 N N . VAL B 1 159 ? 3.604 5.328 4.855 1 98.56 159 VAL B N 1
ATOM 3099 C CA . VAL B 1 159 ? 3.045 5.16 6.191 1 98.56 159 VAL B CA 1
ATOM 3100 C C . VAL B 1 159 ? 4.062 4.465 7.09 1 98.56 159 VAL B C 1
ATOM 3102 O O . VAL B 1 159 ? 4.574 3.395 6.75 1 98.56 159 VAL B O 1
ATOM 3105 N N . LEU B 1 160 ? 4.402 5.109 8.172 1 98.62 160 LEU B N 1
ATOM 3106 C CA . LEU B 1 160 ? 5.488 4.598 9.008 1 98.62 160 LEU B CA 1
ATOM 3107 C C . LEU B 1 160 ? 5.316 5.043 10.453 1 98.62 160 LEU B C 1
ATOM 3109 O O . LEU B 1 160 ? 4.535 5.949 10.742 1 98.62 160 LEU B O 1
ATOM 3113 N N . VAL B 1 161 ? 5.926 4.398 11.367 1 97.38 161 VAL B N 1
ATOM 3114 C CA . VAL B 1 161 ? 6.195 4.871 12.719 1 97.38 161 VAL B CA 1
ATOM 3115 C C . VAL B 1 161 ? 7.699 4.836 12.992 1 97.38 161 VAL B C 1
ATOM 3117 O O . VAL B 1 161 ? 8.469 4.309 12.18 1 97.38 161 VAL B O 1
ATOM 3120 N N . ASP B 1 162 ? 8.086 5.504 14.07 1 97.19 162 ASP B N 1
ATOM 3121 C CA . ASP B 1 162 ? 9.516 5.57 14.375 1 97.19 162 ASP B CA 1
ATOM 3122 C C . ASP B 1 162 ? 10.32 5.988 13.148 1 97.19 162 ASP B C 1
ATOM 3124 O O . ASP B 1 162 ? 11.117 5.203 12.625 1 97.19 162 ASP B O 1
ATOM 3128 N N . PRO B 1 163 ? 10.148 7.203 12.727 1 98.5 163 PRO B N 1
ATOM 3129 C CA . PRO B 1 163 ? 10.773 7.672 11.484 1 98.5 163 PRO B CA 1
ATOM 3130 C C . PRO B 1 163 ? 12.281 7.445 11.461 1 98.5 163 PRO B C 1
ATOM 3132 O O . PRO B 1 163 ? 12.984 7.82 12.406 1 98.5 163 PRO B O 1
ATOM 3135 N N . PRO B 1 164 ? 12.734 6.852 10.32 1 98.69 164 PRO B N 1
ATOM 3136 C CA . PRO B 1 164 ? 14.188 6.672 10.219 1 98.69 164 PRO B CA 1
ATOM 3137 C C . PRO B 1 164 ? 14.938 7.996 10.109 1 98.69 164 PRO B C 1
ATOM 3139 O O . PRO B 1 164 ? 14.383 8.992 9.633 1 98.69 164 PRO B O 1
ATOM 3142 N N . THR B 1 165 ? 16.234 8.008 10.539 1 98.62 165 THR B N 1
ATOM 3143 C CA . THR B 1 165 ? 17.078 9.195 10.5 1 98.62 165 THR B CA 1
ATOM 3144 C C . THR B 1 165 ? 18.406 8.883 9.812 1 98.62 165 THR B C 1
ATOM 3146 O O . THR B 1 165 ? 18.719 7.723 9.539 1 98.62 165 THR B O 1
ATOM 3149 N N . GLY B 1 166 ? 19.109 9.859 9.453 1 98.62 166 GLY B N 1
ATOM 3150 C CA . GLY B 1 166 ? 20.422 9.68 8.859 1 98.62 166 GLY B CA 1
ATOM 3151 C C . GLY B 1 166 ? 20.391 8.844 7.59 1 98.62 166 GLY B C 1
ATOM 3152 O O . GLY B 1 166 ? 19.625 9.125 6.672 1 98.62 166 GLY B O 1
ATOM 3153 N N . ALA B 1 167 ? 21.25 7.84 7.57 1 98.75 167 ALA B N 1
ATOM 3154 C CA . ALA B 1 167 ? 21.375 7.004 6.379 1 98.75 167 ALA B CA 1
ATOM 3155 C 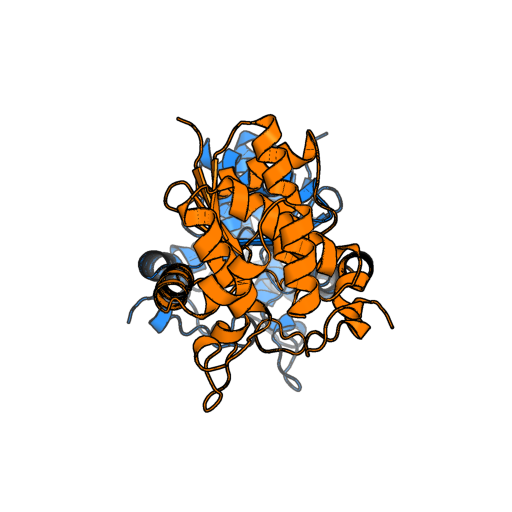C . ALA B 1 167 ? 20.078 6.266 6.078 1 98.75 167 ALA B C 1
ATOM 3157 O O . ALA B 1 167 ? 19.719 6.078 4.914 1 98.75 167 ALA B O 1
ATOM 3158 N N . ASP B 1 168 ? 19.375 5.895 7.094 1 98.81 168 ASP B N 1
ATOM 3159 C CA . ASP B 1 168 ? 18.125 5.172 6.895 1 98.81 168 ASP B CA 1
ATOM 3160 C C . ASP B 1 168 ? 17.031 6.098 6.367 1 98.81 168 ASP B C 1
ATOM 3162 O O . ASP B 1 168 ? 16.156 5.668 5.609 1 98.81 168 ASP B O 1
ATOM 3166 N N . ALA B 1 169 ? 17.078 7.406 6.738 1 98.88 169 ALA B N 1
ATOM 3167 C CA . ALA B 1 169 ? 16.156 8.375 6.152 1 98.88 169 ALA B CA 1
ATOM 3168 C C . ALA B 1 169 ? 16.375 8.5 4.648 1 98.88 169 ALA B C 1
ATOM 3170 O O . ALA B 1 169 ? 15.414 8.602 3.883 1 98.88 169 ALA B O 1
ATOM 3171 N N . LEU B 1 170 ? 17.625 8.477 4.285 1 98.88 170 LEU B N 1
ATOM 3172 C CA . LEU B 1 170 ? 17.953 8.578 2.863 1 98.88 170 LEU B CA 1
ATOM 3173 C C . LEU B 1 170 ? 17.562 7.301 2.125 1 98.88 170 LEU B C 1
ATOM 3175 O O . LEU B 1 170 ? 17.172 7.344 0.96 1 98.88 170 LEU B O 1
ATOM 3179 N N . LYS B 1 171 ? 17.688 6.16 2.828 1 98.81 171 LYS B N 1
ATOM 3180 C CA . LYS B 1 171 ? 17.219 4.91 2.242 1 98.81 171 LYS B CA 1
ATOM 3181 C C . LYS B 1 171 ? 15.727 4.98 1.922 1 98.81 171 LYS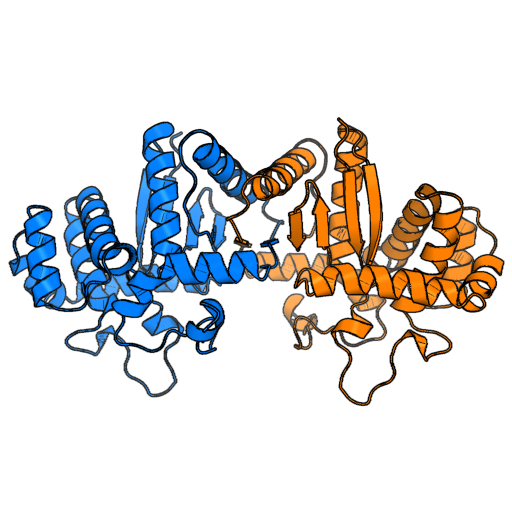 B C 1
ATOM 3183 O O . LYS B 1 171 ? 15.305 4.594 0.832 1 98.81 171 LYS B O 1
ATOM 3188 N N . LEU B 1 172 ? 14.922 5.516 2.857 1 98.94 172 LEU B N 1
ATOM 3189 C CA . LEU B 1 172 ? 13.492 5.66 2.607 1 98.94 172 LEU B CA 1
ATOM 3190 C C . LEU B 1 172 ? 13.234 6.664 1.489 1 98.94 172 LEU B C 1
ATOM 3192 O O . LEU B 1 172 ? 12.328 6.477 0.676 1 98.94 172 LEU B O 1
ATOM 3196 N N . TRP B 1 173 ? 14.047 7.723 1.462 1 98.88 173 TRP B N 1
ATOM 3197 C CA . TRP B 1 173 ? 13.93 8.68 0.365 1 98.88 173 TRP B CA 1
ATOM 3198 C C . TRP B 1 173 ? 14.156 7.992 -0.979 1 98.88 173 TRP B C 1
ATOM 3200 O O . TRP B 1 173 ? 13.43 8.25 -1.941 1 98.88 173 TRP B O 1
ATOM 3210 N N . ASN B 1 174 ? 15.078 7.098 -1.04 1 98.81 174 ASN B N 1
ATOM 3211 C CA . ASN B 1 174 ? 15.352 6.352 -2.266 1 98.81 174 ASN B CA 1
ATOM 3212 C C . ASN B 1 174 ? 14.195 5.422 -2.625 1 98.81 174 ASN B C 1
ATOM 3214 O O . ASN B 1 174 ? 13.898 5.223 -3.803 1 98.81 174 ASN B O 1
ATOM 3218 N N . VAL B 1 175 ? 13.555 4.84 -1.619 1 98.94 175 VAL B N 1
ATOM 3219 C CA . VAL B 1 175 ? 12.391 3.996 -1.847 1 98.94 175 VAL B CA 1
ATOM 3220 C C . VAL B 1 175 ? 11.266 4.824 -2.467 1 98.94 175 VAL B C 1
ATOM 3222 O O . VAL B 1 175 ? 10.719 4.457 -3.512 1 98.94 175 VAL B O 1
ATOM 3225 N N . VAL B 1 176 ? 10.992 5.996 -1.893 1 98.88 176 VAL B N 1
ATOM 3226 C CA . VAL B 1 176 ? 9.875 6.84 -2.305 1 98.88 176 VAL B CA 1
ATOM 3227 C C . VAL B 1 176 ? 10.164 7.441 -3.678 1 98.88 176 VAL B C 1
ATOM 3229 O O . VAL B 1 176 ? 9.32 7.367 -4.582 1 98.88 176 VAL B O 1
ATOM 3232 N N . SER B 1 177 ? 11.398 7.969 -3.877 1 98.69 177 SER B N 1
ATOM 3233 C CA . SER B 1 177 ? 11.734 8.586 -5.156 1 98.69 177 SER B CA 1
ATOM 3234 C C . SER B 1 177 ? 11.867 7.535 -6.254 1 98.69 177 SER B C 1
ATOM 3236 O O . SER B 1 177 ? 11.539 7.797 -7.414 1 98.69 177 SER B O 1
ATOM 3238 N N . GLY B 1 178 ? 12.383 6.344 -5.871 1 98.62 178 GLY B N 1
ATOM 3239 C CA . GLY B 1 178 ? 12.438 5.254 -6.832 1 98.62 178 GLY B CA 1
ATOM 3240 C C . GLY B 1 178 ? 11.07 4.852 -7.359 1 98.62 178 GLY B C 1
ATOM 3241 O O . GLY B 1 178 ? 10.898 4.656 -8.562 1 98.62 178 GLY B O 1
ATOM 3242 N N . MET B 1 179 ? 10.086 4.73 -6.43 1 98.62 179 MET B N 1
ATOM 3243 C CA . MET B 1 179 ? 8.742 4.387 -6.863 1 98.62 179 MET B CA 1
ATOM 3244 C C . MET B 1 179 ? 8.148 5.492 -7.738 1 98.62 179 MET B C 1
ATOM 3246 O O . MET B 1 179 ? 7.449 5.211 -8.711 1 98.62 179 MET B O 1
ATOM 3250 N N . ALA B 1 180 ? 8.461 6.73 -7.398 1 98.38 180 ALA B N 1
ATOM 3251 C CA . ALA B 1 180 ? 7.965 7.859 -8.18 1 98.38 180 ALA B CA 1
ATOM 3252 C C . ALA B 1 180 ? 8.43 7.766 -9.633 1 98.38 180 ALA B C 1
ATOM 3254 O O . ALA B 1 180 ? 7.715 8.188 -10.547 1 98.38 180 ALA B O 1
ATOM 3255 N N . GLU B 1 181 ? 9.539 7.195 -9.898 1 98.12 181 GLU B N 1
ATOM 3256 C CA . GLU B 1 181 ? 10.125 7.121 -11.234 1 98.12 181 GLU B CA 1
ATOM 3257 C C . GLU B 1 181 ? 9.555 5.941 -12.016 1 98.12 181 GLU B C 1
ATOM 3259 O O . GLU B 1 181 ? 9.859 5.777 -13.203 1 98.12 181 GLU B O 1
ATOM 3264 N N . LEU B 1 182 ? 8.719 5.094 -11.391 1 98.44 182 LEU B N 1
ATOM 3265 C CA . LEU B 1 182 ? 8.156 3.895 -12 1 98.44 182 LEU B CA 1
ATOM 3266 C C . LEU B 1 182 ? 6.641 3.988 -12.094 1 98.44 182 LEU B C 1
ATOM 3268 O O . LEU B 1 182 ? 5.93 3.441 -11.25 1 98.44 182 LEU B O 1
ATOM 3272 N N . PRO B 1 183 ? 6.129 4.648 -13.086 1 95.56 183 PRO B N 1
ATOM 3273 C CA . PRO B 1 183 ? 4.734 5.09 -13.117 1 95.56 183 PRO B CA 1
ATOM 3274 C C . PRO B 1 183 ? 3.746 3.924 -13.102 1 95.56 183 PRO B C 1
ATOM 3276 O O . PRO B 1 183 ? 2.562 4.117 -12.812 1 95.56 183 PRO B O 1
ATOM 3279 N N . HIS B 1 184 ? 4.195 2.68 -13.312 1 97.31 184 HIS B N 1
ATOM 3280 C CA . HIS B 1 184 ? 3.24 1.581 -13.391 1 97.31 184 HIS B CA 1
ATOM 3281 C C . HIS B 1 184 ? 3.4 0.627 -12.211 1 97.31 184 HIS B C 1
ATOM 3283 O O . HIS B 1 184 ? 3 -0.537 -12.297 1 97.31 184 HIS B O 1
ATOM 3289 N N . VAL B 1 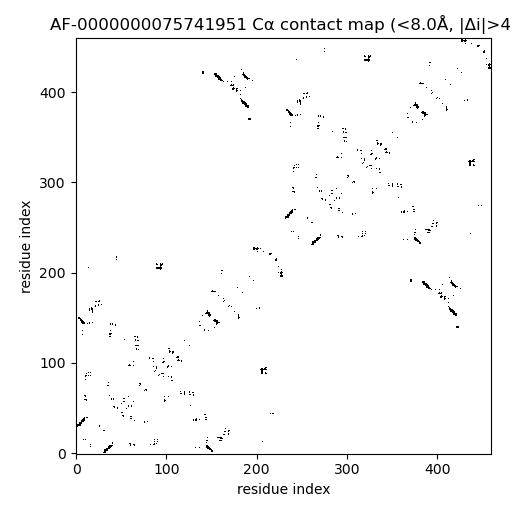185 ? 4.016 1.092 -11.148 1 98.62 185 VAL B N 1
ATOM 3290 C CA . VAL B 1 185 ? 4.082 0.414 -9.859 1 98.62 185 VAL B CA 1
ATOM 3291 C C . VAL B 1 185 ? 3.123 1.079 -8.875 1 98.62 185 VAL B C 1
ATOM 3293 O O . VAL B 1 185 ? 3.213 2.285 -8.633 1 98.62 185 VAL B O 1
ATOM 3296 N N . TYR B 1 186 ? 2.24 0.313 -8.203 1 98.25 186 TYR B N 1
ATOM 3297 C CA . TYR B 1 186 ? 1.085 0.956 -7.586 1 98.25 186 TYR B CA 1
ATOM 3298 C C . TYR B 1 186 ? 1.07 0.719 -6.082 1 98.25 186 TYR B C 1
ATOM 3300 O O . TYR B 1 186 ? 0.488 1.505 -5.328 1 98.25 186 TYR B O 1
ATOM 3308 N N . GLU B 1 187 ? 1.674 -0.389 -5.641 1 98.12 187 GLU B N 1
ATOM 3309 C CA . GLU B 1 187 ? 1.5 -0.699 -4.227 1 98.12 187 GLU B CA 1
ATOM 3310 C C . GLU B 1 187 ? 2.666 -1.53 -3.695 1 98.12 187 GLU B C 1
ATOM 3312 O O . GLU B 1 187 ? 3.139 -2.447 -4.371 1 98.12 187 GLU B O 1
ATOM 3317 N N . LEU B 1 188 ? 3.188 -1.212 -2.631 1 98.75 188 LEU B N 1
ATOM 3318 C CA . LEU B 1 188 ? 4.117 -1.971 -1.801 1 98.75 188 LEU B CA 1
ATOM 3319 C C . LEU B 1 188 ? 3.762 -1.831 -0.323 1 98.75 188 LEU B C 1
ATOM 3321 O O . LEU B 1 188 ? 3.756 -0.723 0.216 1 98.75 188 LEU B O 1
ATOM 3325 N N . GLN B 1 189 ? 3.408 -2.949 0.343 1 98.25 189 GLN B N 1
ATOM 3326 C CA . GLN B 1 189 ? 2.924 -2.904 1.719 1 98.25 189 GLN B CA 1
ATOM 3327 C C . GLN B 1 189 ? 3.605 -3.969 2.576 1 98.25 189 GLN B C 1
ATOM 3329 O O . GLN B 1 189 ? 4.062 -4.988 2.059 1 98.25 189 GLN B O 1
ATOM 3334 N N . ARG B 1 190 ? 3.699 -3.682 3.799 1 98.19 190 ARG B N 1
ATOM 3335 C CA . ARG B 1 190 ? 4.152 -4.637 4.805 1 98.19 190 ARG B CA 1
ATOM 3336 C C . ARG B 1 190 ? 2.996 -5.082 5.695 1 98.19 190 ARG B C 1
ATOM 3338 O O . ARG B 1 190 ? 2.475 -4.297 6.484 1 98.19 190 ARG B O 1
ATOM 3345 N N . PRO B 1 191 ? 2.564 -6.379 5.484 1 96.38 191 PRO B N 1
ATOM 3346 C CA . PRO B 1 191 ? 1.611 -6.883 6.477 1 96.38 191 PRO B CA 1
ATOM 3347 C C . PRO B 1 191 ? 2.102 -6.699 7.914 1 96.38 191 PRO B C 1
ATOM 3349 O O . PRO B 1 191 ? 3.279 -6.934 8.203 1 96.38 191 PRO B O 1
ATOM 3352 N N . LYS B 1 192 ? 1.32 -6.246 8.789 1 95.5 192 LYS B N 1
ATOM 3353 C CA . LYS B 1 192 ? 1.723 -5.906 10.148 1 95.5 192 LYS B CA 1
ATOM 3354 C C . LYS B 1 192 ? 1.656 -7.125 11.062 1 95.5 192 LYS B C 1
ATOM 3356 O O . LYS B 1 192 ? 0.588 -7.715 11.242 1 95.5 192 LYS B O 1
ATOM 3361 N N . SER B 1 193 ? 2.764 -7.488 11.57 1 92.88 193 SER B N 1
ATOM 3362 C CA . SER B 1 193 ? 2.809 -8.539 12.586 1 92.88 193 SER B CA 1
ATOM 3363 C C . SER B 1 193 ? 2.205 -8.062 13.898 1 92.88 193 SER B C 1
ATOM 3365 O O . SER B 1 193 ? 1.866 -6.883 14.047 1 92.88 193 SER B O 1
ATOM 3367 N N . ALA B 1 194 ? 2.047 -8.992 14.867 1 90.94 194 ALA B N 1
ATOM 3368 C CA . ALA B 1 194 ? 1.586 -8.625 16.203 1 90.94 194 ALA B CA 1
ATOM 3369 C C . ALA B 1 194 ? 2.543 -7.629 16.859 1 90.94 194 ALA B C 1
ATOM 3371 O O . ALA B 1 194 ? 2.111 -6.691 17.531 1 90.94 194 ALA B O 1
ATOM 3372 N N . ALA B 1 195 ? 3.824 -7.883 16.609 1 93.25 195 ALA B N 1
ATOM 3373 C CA . ALA B 1 195 ? 4.836 -6.984 17.156 1 93.25 195 ALA B CA 1
ATOM 3374 C C . ALA B 1 195 ? 4.73 -5.598 16.531 1 93.25 195 ALA B C 1
ATOM 3376 O O . ALA B 1 195 ? 4.922 -4.586 17.203 1 93.25 195 ALA B O 1
ATOM 3377 N N . ASP B 1 196 ? 4.441 -5.508 15.227 1 93.94 196 ASP B N 1
ATOM 3378 C CA . ASP B 1 196 ? 4.227 -4.23 14.547 1 93.94 196 ASP B CA 1
ATOM 3379 C C . ASP B 1 196 ? 3.016 -3.5 15.125 1 93.94 196 ASP B C 1
ATOM 3381 O O . ASP B 1 196 ? 3.076 -2.297 15.383 1 93.94 196 ASP B O 1
ATOM 3385 N N . ALA B 1 197 ? 1.933 -4.27 15.273 1 91.81 197 ALA B N 1
ATOM 3386 C CA . ALA B 1 197 ? 0.71 -3.682 15.82 1 91.81 197 ALA B CA 1
ATOM 3387 C C . ALA B 1 197 ? 0.957 -3.09 17.203 1 91.81 197 ALA B C 1
ATOM 3389 O O . ALA B 1 197 ? 0.471 -2 17.516 1 91.81 197 ALA B O 1
ATOM 3390 N N . GLU B 1 198 ? 1.686 -3.807 17.984 1 92.31 198 GLU B N 1
ATOM 3391 C CA . GLU B 1 198 ? 2.025 -3.332 19.328 1 92.31 198 GLU B CA 1
ATOM 3392 C C . GLU B 1 198 ? 2.865 -2.061 19.266 1 92.31 198 GLU B C 1
ATOM 3394 O O . GLU B 1 198 ? 2.613 -1.106 20 1 92.31 198 GLU B O 1
ATOM 3399 N N . LEU B 1 199 ? 3.859 -2.053 18.391 1 94.75 199 LEU B N 1
ATOM 3400 C CA . LEU B 1 199 ? 4.723 -0.887 18.234 1 94.75 199 LEU B CA 1
ATOM 3401 C C . LEU B 1 199 ? 3.928 0.319 17.75 1 94.75 199 LEU B C 1
ATOM 3403 O O . LEU B 1 199 ? 4.125 1.436 18.234 1 94.75 199 LEU B O 1
ATOM 3407 N N . ILE B 1 200 ? 3.059 0.111 16.812 1 94.44 200 ILE B N 1
ATOM 3408 C CA . ILE B 1 200 ? 2.215 1.181 16.297 1 94.44 200 ILE B CA 1
ATOM 3409 C C . ILE B 1 200 ? 1.332 1.731 17.406 1 94.44 200 ILE B C 1
ATOM 3411 O O . ILE B 1 200 ? 1.233 2.947 17.594 1 94.44 200 ILE B O 1
ATOM 3415 N N . GLY B 1 201 ? 0.74 0.823 18.156 1 90.75 201 GLY B N 1
ATOM 3416 C CA . GLY B 1 201 ? -0.063 1.242 19.297 1 90.75 201 GLY B CA 1
ATOM 3417 C C . GLY B 1 201 ? 0.704 2.104 20.281 1 90.75 201 GLY B C 1
ATOM 3418 O O . GLY B 1 201 ? 0.201 3.135 20.734 1 90.75 201 GLY B O 1
ATOM 3419 N N . GLN B 1 202 ? 1.912 1.689 20.531 1 92.25 202 GLN B N 1
ATOM 3420 C CA . GLN B 1 202 ? 2.758 2.439 21.469 1 92.25 202 GLN B CA 1
ATOM 3421 C C . GLN B 1 202 ? 3.123 3.805 20.891 1 92.25 202 GLN B C 1
ATOM 3423 O O . GLN B 1 202 ? 3.109 4.809 21.609 1 92.25 202 GLN B O 1
ATOM 3428 N N . SER B 1 203 ? 3.439 3.824 19.609 1 93 203 SER B N 1
ATOM 3429 C CA . SER B 1 203 ? 3.852 5.055 18.938 1 93 203 SER B CA 1
ATOM 3430 C C . SER B 1 203 ? 2.711 6.062 18.891 1 93 203 SER B C 1
ATOM 3432 O O . SER B 1 203 ? 2.947 7.273 18.922 1 93 203 SER B O 1
ATOM 3434 N N . LEU B 1 204 ? 1.481 5.559 18.844 1 92.06 204 LEU B N 1
ATOM 3435 C CA . LEU B 1 204 ? 0.33 6.434 18.656 1 92.06 204 LEU B CA 1
ATOM 3436 C C . LEU B 1 204 ? -0.332 6.75 20 1 92.06 204 LEU B C 1
ATOM 3438 O O . LEU B 1 204 ? -1.322 7.484 20.047 1 92.06 204 LEU B O 1
ATOM 3442 N N . ARG B 1 205 ? 0.244 6.262 21.109 1 91.38 205 ARG B N 1
ATOM 3443 C CA . ARG B 1 205 ? -0.369 6.387 22.438 1 91.38 205 ARG B CA 1
ATOM 3444 C C . ARG B 1 205 ? -0.611 7.848 22.781 1 91.38 205 ARG B C 1
ATOM 3446 O O . ARG B 1 205 ? -1.699 8.211 23.234 1 91.38 205 ARG B O 1
ATOM 3453 N N . PRO B 1 206 ? 0.328 8.758 22.578 1 92.75 206 PRO B N 1
ATOM 3454 C CA . PRO B 1 206 ? 0.059 10.164 22.891 1 92.75 206 PRO B CA 1
ATOM 3455 C C . PRO B 1 206 ? -1.138 10.727 22.125 1 92.75 206 PRO B C 1
ATOM 3457 O O . PRO B 1 206 ? -1.97 11.43 22.719 1 92.75 206 PRO B O 1
ATOM 3460 N N . TYR B 1 207 ? -1.184 10.383 20.891 1 92.19 207 TYR B N 1
ATOM 3461 C CA . TYR B 1 207 ? -2.303 10.812 20.062 1 92.19 207 TYR B CA 1
ATOM 3462 C C . TYR B 1 207 ? -3.627 10.328 20.641 1 92.19 207 TYR B C 1
ATOM 3464 O O . TYR B 1 207 ? -4.605 11.078 20.672 1 92.19 207 TYR B O 1
ATOM 3472 N N . LEU B 1 208 ? -3.621 9.102 21.062 1 85.44 208 LEU B N 1
ATOM 3473 C CA . LEU B 1 208 ? -4.836 8.516 21.625 1 85.44 208 LEU B CA 1
ATOM 3474 C C . LEU B 1 208 ? -5.219 9.203 22.922 1 85.44 208 LEU B C 1
ATOM 3476 O O . LEU B 1 208 ? -6.406 9.336 23.25 1 85.44 208 LEU B O 1
ATOM 3480 N N . ASP B 1 209 ? -4.246 9.633 23.562 1 85.31 209 ASP B N 1
ATOM 3481 C CA . ASP B 1 209 ? -4.492 10.336 24.828 1 85.31 209 ASP B CA 1
ATOM 3482 C C . ASP B 1 209 ? -5.012 11.75 24.578 1 85.31 209 ASP B C 1
ATOM 3484 O O . ASP B 1 209 ? -5.828 12.258 25.344 1 85.31 209 ASP B O 1
ATOM 3488 N N . GLY B 1 210 ? -4.586 12.336 23.531 1 85.56 210 GLY B N 1
ATOM 3489 C CA . GLY B 1 210 ? -4.902 13.727 23.266 1 85.56 210 GLY B CA 1
ATOM 3490 C C . GLY B 1 210 ? -6.207 13.906 22.516 1 85.56 210 GLY B C 1
ATOM 3491 O O . GLY B 1 210 ? -6.812 14.977 22.562 1 85.56 210 GLY B O 1
ATOM 3492 N N . ARG B 1 211 ? -6.645 12.82 21.922 1 80.19 211 ARG B N 1
ATOM 3493 C CA . ARG B 1 211 ? -7.781 12.977 21.016 1 80.19 211 ARG B CA 1
ATOM 3494 C C . ARG B 1 211 ? -9.094 13.023 21.797 1 80.19 211 ARG B C 1
ATOM 3496 O O . ARG B 1 211 ? -9.219 12.414 22.859 1 80.19 211 ARG B O 1
ATOM 3503 N N . ASP B 1 212 ? -9.977 13.805 21.234 1 76.12 212 ASP B N 1
ATOM 3504 C CA . ASP B 1 212 ? -11.328 13.883 21.797 1 76.12 212 ASP B CA 1
ATOM 3505 C C . ASP B 1 212 ? -12.352 13.312 20.812 1 76.12 212 ASP B C 1
ATOM 3507 O O . ASP B 1 212 ? -13.523 13.68 20.859 1 76.12 212 ASP B O 1
ATOM 3511 N N . TRP B 1 213 ? -11.82 12.547 19.828 1 71.19 213 TRP B N 1
ATOM 3512 C CA . TRP B 1 213 ? -12.703 12.031 18.781 1 71.19 213 TRP B CA 1
ATOM 3513 C C . TRP B 1 213 ? -12.438 10.547 18.547 1 71.19 213 TRP B C 1
ATOM 3515 O O . TRP B 1 213 ? -11.477 9.984 19.078 1 71.19 213 TRP B O 1
ATOM 3525 N N . VAL B 1 214 ? -13.398 9.922 17.828 1 63.91 214 VAL B N 1
ATOM 3526 C CA . VAL B 1 214 ? -13.227 8.547 17.375 1 63.91 214 VAL B CA 1
ATOM 3527 C C . VAL B 1 214 ? -12.438 8.523 16.078 1 63.91 214 VAL B C 1
ATOM 3529 O O . VAL B 1 214 ? -12.742 9.273 15.148 1 63.91 214 VAL B O 1
ATOM 3532 N N . SER B 1 215 ? -11.344 7.777 16.094 1 62.5 215 SER B N 1
ATOM 3533 C CA . SER B 1 215 ? -10.492 7.684 14.906 1 62.5 215 SER B CA 1
ATOM 3534 C C . SER B 1 215 ? -11.055 6.688 13.898 1 62.5 215 SER B C 1
ATOM 3536 O O . SER B 1 215 ? -11.469 5.586 14.273 1 62.5 215 SER B O 1
ATOM 3538 N N . ILE B 1 216 ? -11.258 7.043 12.68 1 49.06 216 ILE B N 1
ATOM 3539 C CA . ILE B 1 216 ? -11.797 6.211 11.609 1 49.06 216 ILE B CA 1
ATOM 3540 C C . ILE B 1 216 ? -10.742 6.023 10.523 1 49.06 216 ILE B C 1
ATOM 3542 O O . ILE B 1 216 ? -10.031 6.961 10.172 1 49.06 216 ILE B O 1
ATOM 3546 N N . ASN B 1 217 ? -10.391 4.797 10.148 1 50.66 217 ASN B N 1
ATOM 3547 C CA . ASN B 1 217 ? -9.539 4.48 9 1 50.66 217 ASN B CA 1
ATOM 3548 C C . ASN B 1 217 ? -10.32 3.738 7.918 1 50.66 217 ASN B C 1
ATOM 3550 O O . ASN B 1 217 ? -10.742 2.6 8.125 1 50.66 217 ASN B O 1
ATOM 3554 N N . ARG B 1 218 ? -10.367 4.344 6.785 1 50.09 218 ARG B N 1
ATOM 3555 C CA . ARG B 1 218 ? -11.078 3.807 5.625 1 50.09 218 ARG B CA 1
ATOM 3556 C C . ARG B 1 218 ? -12.477 3.348 6.004 1 50.09 218 ARG B C 1
ATOM 3558 O O . ARG B 1 218 ? -12.875 2.225 5.688 1 50.09 218 ARG B O 1
ATOM 3565 N N . GLY B 1 219 ? -13.086 4.184 6.801 1 45.62 219 GLY B N 1
ATOM 3566 C CA . GLY B 1 219 ? -14.484 3.969 7.137 1 45.62 219 GLY B CA 1
ATOM 3567 C C . GLY B 1 219 ? -14.672 3.117 8.375 1 45.62 219 GLY B C 1
ATOM 3568 O O . GLY B 1 219 ? -15.805 2.93 8.836 1 45.62 219 GLY B O 1
ATOM 3569 N N . LYS B 1 220 ? -13.562 2.623 8.867 1 56.75 220 LYS B N 1
ATOM 3570 C CA . LYS B 1 220 ? -13.695 1.766 10.039 1 56.75 220 LYS B CA 1
ATOM 3571 C C . LYS B 1 220 ? -13.039 2.406 11.266 1 56.75 220 LYS B C 1
ATOM 3573 O O . LYS B 1 220 ? -11.984 3.035 11.148 1 56.75 220 LYS B O 1
ATOM 3578 N N . VAL B 1 221 ? -13.859 2.309 12.414 1 50.69 221 VAL B N 1
ATOM 3579 C CA . VAL B 1 221 ? -13.32 2.803 13.672 1 50.69 221 VAL B CA 1
ATOM 3580 C C . VAL B 1 221 ? -12.023 2.062 14.008 1 50.69 221 VAL B C 1
ATOM 3582 O O . VAL B 1 221 ? -11.977 0.832 13.945 1 50.69 221 VAL B O 1
ATOM 3585 N N . ILE B 1 222 ? -10.969 2.848 14.07 1 56.91 222 ILE B N 1
ATOM 3586 C CA . ILE B 1 222 ? -9.703 2.254 14.484 1 56.91 222 ILE B CA 1
ATOM 3587 C C . ILE B 1 222 ? -9.742 1.941 15.977 1 56.91 222 ILE B C 1
ATOM 3589 O O . ILE B 1 222 ? -9.984 2.83 16.797 1 56.91 222 ILE B O 1
ATOM 3593 N N . ASP B 1 223 ? -10.016 0.684 16.188 1 54.44 223 ASP B N 1
ATOM 3594 C CA . ASP B 1 223 ? -9.953 0.297 17.594 1 54.44 223 ASP B CA 1
ATOM 3595 C C . ASP B 1 223 ? -8.508 0.266 18.094 1 54.44 223 ASP B C 1
ATOM 3597 O O . ASP B 1 223 ? -7.812 -0.734 17.938 1 54.44 223 ASP B O 1
ATOM 3601 N N . VAL B 1 224 ? -8.07 1.418 18.406 1 52.06 224 VAL B N 1
ATOM 3602 C CA . VAL B 1 224 ? -6.703 1.605 18.875 1 52.06 224 VAL B CA 1
ATOM 3603 C C . VAL B 1 224 ? -6.438 0.688 20.062 1 52.06 224 VAL B C 1
ATOM 3605 O O . VAL B 1 224 ? -5.293 0.294 20.297 1 52.06 224 VAL B O 1
ATOM 3608 N N . ASP B 1 225 ? -7.457 0.509 20.844 1 51.09 225 ASP B N 1
ATOM 3609 C CA . ASP B 1 225 ? -7.23 -0.41 21.953 1 51.09 225 ASP B CA 1
ATOM 3610 C C . ASP B 1 225 ? -6.766 -1.776 21.453 1 51.09 225 ASP B C 1
ATOM 3612 O O . ASP B 1 225 ? -5.934 -2.428 22.094 1 51.09 225 ASP B O 1
ATOM 3616 N N . ARG B 1 226 ? -7.324 -2.049 20.375 1 50.97 226 ARG B N 1
ATOM 3617 C CA . ARG B 1 226 ? -6.918 -3.34 19.828 1 50.97 226 ARG B CA 1
ATOM 3618 C C . ARG B 1 226 ? -5.512 -3.268 19.25 1 50.97 226 ARG B C 1
ATOM 3620 O O . ARG B 1 226 ? -4.746 -4.23 19.328 1 50.97 226 ARG B O 1
ATOM 3627 N N . LEU B 1 227 ? -5.262 -2.199 18.688 1 48.16 227 LEU B N 1
ATOM 3628 C CA . LEU B 1 227 ? -3.918 -2.021 18.141 1 48.16 227 LEU B CA 1
ATOM 3629 C C . LEU B 1 227 ? -2.883 -2 19.266 1 48.16 227 LEU B C 1
ATOM 3631 O O . LEU B 1 227 ? -1.728 -2.373 19.062 1 48.16 227 LEU B O 1
ATOM 3635 N N . ALA B 1 228 ? -3.301 -1.422 20.344 1 43.47 228 ALA B N 1
ATOM 3636 C CA . ALA B 1 228 ? -2.385 -1.324 21.484 1 43.47 228 ALA B CA 1
ATOM 3637 C C . ALA B 1 228 ? -2.391 -2.609 22.312 1 43.47 228 ALA B C 1
ATOM 3639 O O . ALA B 1 228 ? -1.783 -2.672 23.375 1 43.47 228 ALA B O 1
ATOM 3640 N N . GLY B 1 229 ? -2.898 -3.713 21.703 1 35.34 229 GLY B N 1
ATOM 3641 C CA . GLY B 1 229 ? -2.875 -4.938 22.484 1 35.34 229 GLY B CA 1
ATOM 3642 C C . GLY B 1 229 ? -3.68 -4.84 23.766 1 35.34 229 GLY B C 1
ATOM 3643 O O . GLY B 1 229 ? -3.387 -5.531 24.734 1 35.34 229 GLY B O 1
ATOM 3644 N N . ARG B 1 230 ? -4.633 -3.848 24.141 1 33.22 230 ARG B N 1
ATOM 3645 C CA . ARG B 1 230 ? -5.43 -3.945 25.359 1 33.22 230 ARG B CA 1
ATOM 3646 C C . ARG B 1 230 ? -6.789 -4.578 25.062 1 33.22 230 ARG B C 1
ATOM 3648 O O . ARG B 1 230 ? -7.332 -4.426 23.969 1 33.22 230 ARG B O 1
#

Sequence (460 aa):
MNTVVDFHFDPMCPFAYQTSVWIRDVRAQLGITINWRFFSLEEINRAEGKKHPWERDWSYGWSLMRIGALLRRSDMSLLDQWYEAIGHELHVLGGKPHDPAVARRLLGDIGVEAAVVDAALDDPSTHDEIRAEHQRVVDANGYGVPTLFMDGQCLFGPVLVDPPTGADALKLWNVVSGMAELPHVYELQRPKSAADAELIGQSLRPYLDGRDWVSINRGKVIDVDRLAGRMNTVVDFHFDPMCPFAYQTSVWIRDVRAQLGITINWRFFSLEEINRAEGKKHPWERDWSYGWSLMRIGALLRRSDMSLLDQWYEAIGHELHVLGGKPHDPAVARRLLGDIGVEAAVVDAALDDPSTHDEIRAEHQRVVDANGYGVPTLFMDGQCLFGPVLVDPPTGADALKLWNVVSGMAELPHVYELQRPKSAADAELIGQSLRPYLDGRDWVSINRGKVIDVDRLAGR